Protein AF-0000000068721253 (afdb_homodimer)

Solvent-accessible surface area (backbone atoms only — not comparable to full-atom values): 23969 Å² total; per-residue (Å²): 131,58,73,29,69,30,22,37,31,38,35,24,66,46,92,47,71,69,48,34,50,51,20,48,57,31,55,70,63,40,50,70,54,88,84,48,45,80,45,79,44,79,34,66,81,51,77,15,51,21,54,40,56,45,66,53,61,80,49,77,38,38,29,40,36,37,34,41,32,49,34,35,52,29,37,42,56,48,55,51,54,52,49,50,52,43,71,75,26,79,51,45,32,34,37,22,45,32,29,13,47,34,60,39,80,77,55,51,41,95,72,31,44,65,45,35,24,37,36,31,37,30,46,93,90,34,65,36,65,47,68,44,49,66,83,79,63,84,84,46,69,52,42,74,29,47,27,31,48,57,58,36,37,36,25,61,58,82,72,86,48,59,37,89,78,33,63,40,82,50,61,51,34,45,52,44,29,44,52,41,44,73,73,69,25,39,36,31,24,51,60,64,70,53,59,45,34,37,37,56,58,68,82,86,78,62,85,60,42,65,61,41,37,53,53,44,22,64,69,71,55,42,72,74,61,73,75,108,132,57,73,30,69,31,22,36,32,38,37,24,64,46,92,46,70,68,48,34,50,49,22,49,56,32,55,70,62,41,50,70,53,89,85,47,46,82,44,79,45,79,34,66,83,50,77,14,50,22,54,40,57,45,67,53,62,77,48,76,39,39,29,38,34,37,33,40,33,50,33,36,53,29,38,42,56,48,56,52,54,52,49,49,52,44,71,76,27,78,52,46,30,34,36,20,44,32,31,12,45,35,60,38,80,78,53,50,42,97,73,31,43,65,47,33,23,37,36,32,37,31,46,93,90,33,65,37,65,46,71,43,51,72,85,80,53,82,86,42,69,50,42,74,28,48,27,30,48,56,58,38,36,33,25,62,58,82,72,87,49,59,37,90,79,33,62,41,83,49,60,51,34,45,51,44,30,45,51,40,43,72,71,69,27,41,34,28,24,51,60,64,70,54,59,45,33,36,38,55,59,68,83,86,80,62,84,60,41,66,62,42,36,51,54,44,23,64,71,72,56,42,71,74,63,72,73,107

Sequence (456 aa):
MSAADKTILFVTCINDRKLYANCVRHILQLLVPPGYIVQFMPIRNAKSMTSGYNQAISHPAKYKVYIHQDVFIINRAFLYGLLQLFEEHEHLGMIGMVGAQYVPPTGVWNEGRGIVGKVIGYMNDLFYMASLEQPYHESKTFIPVECIDGLLMATQYDVPWREDLFDGFDFYDVSQSFEFKKAGYTVGVPVQRDAWCIHYHFDVNMTNYEKYRKIFVEHYMSDINKEEMSAADKTILFVTCINDRKLYANCVRHILQLLVPPGYIVQFMPIRNAKSMTSGYNQAISHPAKYKVYIHQDVFIINRAFLYGLLQLFEEHEHLGMIGMVGAQYVPPTGVWNEGRGIVGKVIGYMNDLFYMASLEQPYHESKTFIPVECIDGLLMATQYDVPWREDLFDGFDFYDVSQSFEFKKAGYTVGVPVQRDAWCIHYHFDVNMTNYEKYRKIFVEHYMSDINKEE

pLDDT: mean 93.29, std 11.56, range [34.5, 98.94]

Foldseek 3Di:
DDLQAQEEEEFEEDDDPVLLVQQVVLVVLADRPPPHDYYYHYDYPAQAPQSRVLVCLPPSHQKYKYAYSQKHFNANDVVVLVCVVCVVDVQAFKEAAWFAQDQDLLRPTVPHHQIAGWEWEADPNDIDIDGPHDPDPVVDFKAFHQFYDRNIMMGSHHDRFPCVQGRYYPPSGNVVSNSSVVVRGTYIYGRDPDHRMYGYDDDDDCPCVSVSSVSCSVVRVDPPPVVD/DDLQAQEEEEFEEDDDPVLLVQQVVLVVLADRPPPHDYYYHYDYPAQAPQSRVLVCLPPSHQKYKYAYSQKHFNANDVNVLVCVVCVVDVQAFKEAAWFAQDQDLLRPTVPHHDIAGWEWEADPNDIDIDGPHDPPDVPDQKAFHQFYDRNIMMGSHHDRFPCVQGRHYPPSGNVVSNSSVVVRGTYIYGDDPDHRMYGYDDDDDCPCVSVSSVSCSVVRPDPPPVVD

Radius of gyration: 24.83 Å; Cα contacts (8 Å, |Δi|>4): 986; chains: 2; bounding box: 46×76×57 Å

InterPro domains:
  IPR029044 Nucleotide-diphospho-sugar transferases [G3DSA:3.90.550.10] (8-227)
  IPR059123 Streptomycin biosynthesis protein StrF domain [PF13712] (10-220)

Nearest PDB structures (foldseek):
  2z86-assembly2_D  TM=6.116E-01  e=5.493E-05  Escherichia coli
  2z86-assembly1_A  TM=5.549E-01  e=9.606E-05  Escherichia coli
  5mni-assembly1_A  TM=4.210E-01  e=1.082E-03  Escherichia coli K-12
  7d46-assembly1_F  TM=4.504E-01  e=3.987E-03  Homo sapiens
  7l70-assembly1_I  TM=4.289E-01  e=4.803E-03  Homo sapiens

Secondary structure (DSSP, 8-state):
--GGGGEEEEEEEES-HHHHHHHHHHHTTSPPPTT-EEEEEEEES-SSHHHHHHTTTTSS-SEEEEE-TTEEE--TTHHHHHHHHHHH-TTEEEEESEEEEE--TTS-GGGSEEEEEEEEEEETTEEEEEE---S--TT-SEEEESEE-TTEEEESS-----TTT--SSSSHHHHHHHHHHHTTPEEEEE--SS--EEEE------TTHHHHHHHHIIIIISTTGGG-/--TGGGEEEEEEEES-HHHHHHHHHHHTTSPPPTT-EEEEEEEES-SSHHHHHHTTTTSS-SEEEEE-TTEEE--TTHHHHHHHHHHH-TTEEEEESEEEEE--TTS-GGGSEEEEEEEEEEETTEEEEEE---TT-TT-SEEEESEE-TTEEEESS-----TTT--SSSSHHHHHHHHHHHTT-EEEEE--SS--EEEE------TTHHHHHHHHIIIIISTTGGG-

Structure (mmCIF, N/CA/C/O backbone):
data_AF-0000000068721253-model_v1
#
loop_
_entity.id
_entity.type
_entity.pdbx_description
1 polymer 'Streptomycin biosynthesis protein StrF'
#
loop_
_atom_site.group_PDB
_atom_site.id
_atom_site.type_symbol
_atom_site.label_atom_id
_atom_site.label_alt_id
_atom_site.label_comp_id
_atom_site.label_asym_id
_atom_site.label_entity_id
_atom_site.label_seq_id
_atom_site.pdbx_PDB_ins_code
_atom_site.Cartn_x
_atom_site.Cartn_y
_atom_site.Cartn_z
_atom_site.occupancy
_atom_site.B_iso_or_equiv
_atom_site.auth_seq_id
_atom_site.auth_comp_id
_atom_site.auth_asym_id
_atom_site.auth_atom_id
_atom_site.pdbx_PDB_model_num
ATOM 1 N N . MET A 1 1 ? 22.453 29.078 0.859 1 70.12 1 MET A N 1
ATOM 2 C CA . MET A 1 1 ? 21.328 28.438 1.562 1 70.12 1 MET A CA 1
ATOM 3 C C . MET A 1 1 ? 21.719 28.078 2.992 1 70.12 1 MET A C 1
ATOM 5 O O . MET A 1 1 ? 22.812 27.562 3.229 1 70.12 1 MET A O 1
ATOM 9 N N . SER A 1 2 ? 20.922 28.609 4.02 1 84.94 2 SER A N 1
ATOM 10 C CA . SER A 1 2 ? 21.219 28.344 5.426 1 84.94 2 SER A CA 1
ATOM 11 C C . SER A 1 2 ? 21 26.875 5.777 1 84.94 2 SER A C 1
ATOM 13 O O . SER A 1 2 ? 20.406 26.125 4.996 1 84.94 2 SER A O 1
ATOM 15 N N . ALA A 1 3 ? 21.609 26.438 6.809 1 91.94 3 ALA A N 1
ATOM 16 C CA . ALA A 1 3 ? 21.406 25.078 7.316 1 91.94 3 ALA A CA 1
ATOM 17 C C . ALA A 1 3 ? 19.922 24.781 7.488 1 91.94 3 ALA A C 1
ATOM 19 O O . ALA A 1 3 ? 19.469 23.672 7.223 1 91.94 3 ALA A O 1
ATOM 20 N N . ALA A 1 4 ? 19.203 25.812 7.824 1 93.62 4 ALA A N 1
ATOM 21 C CA . ALA A 1 4 ? 17.766 25.672 8.047 1 93.62 4 ALA A CA 1
ATOM 22 C C . ALA A 1 4 ? 17.031 25.359 6.738 1 93.62 4 ALA A C 1
ATOM 24 O O . ALA A 1 4 ? 16.062 24.594 6.727 1 93.62 4 ALA A O 1
ATOM 25 N N . ASP A 1 5 ? 17.562 25.891 5.629 1 96.38 5 ASP A N 1
ATOM 26 C CA . ASP A 1 5 ? 16.938 25.719 4.316 1 96.38 5 ASP A CA 1
ATOM 27 C C . ASP A 1 5 ? 17.078 24.281 3.824 1 96.38 5 ASP A C 1
ATOM 29 O O . ASP A 1 5 ? 16.359 23.859 2.924 1 96.38 5 ASP A O 1
ATOM 33 N N . LYS A 1 6 ? 17.938 23.562 4.457 1 97.94 6 LYS A N 1
ATOM 34 C CA . LYS A 1 6 ? 18.234 22.203 4.023 1 97.94 6 LYS A CA 1
ATOM 35 C C . LYS A 1 6 ? 17.875 21.188 5.105 1 97.94 6 LYS A C 1
ATOM 37 O O . LYS A 1 6 ? 18.344 20.047 5.086 1 97.94 6 LYS A O 1
ATOM 42 N N . THR A 1 7 ? 17.031 21.625 6.047 1 98.69 7 THR A N 1
ATOM 43 C CA . THR A 1 7 ? 16.625 20.766 7.145 1 98.69 7 THR A CA 1
ATOM 44 C C . THR A 1 7 ? 15.156 20.375 6.996 1 98.69 7 THR A C 1
ATOM 46 O O . THR A 1 7 ? 14.305 21.219 6.727 1 98.69 7 THR A O 1
ATOM 49 N N . ILE A 1 8 ? 14.891 19.109 7.105 1 98.88 8 ILE A N 1
ATOM 50 C CA . ILE A 1 8 ? 13.547 18.547 7.148 1 98.88 8 ILE A CA 1
ATOM 51 C C . ILE A 1 8 ? 13.266 17.984 8.539 1 98.88 8 ILE A C 1
ATOM 53 O O . ILE A 1 8 ? 13.953 17.078 9.008 1 98.88 8 ILE A O 1
ATOM 57 N N . LEU A 1 9 ? 12.305 18.578 9.227 1 98.94 9 LEU A N 1
ATOM 58 C CA . LEU A 1 9 ? 11.961 18.188 10.586 1 98.94 9 LEU A CA 1
ATOM 59 C C . LEU A 1 9 ? 10.688 17.344 10.609 1 98.94 9 LEU A C 1
ATOM 61 O O . LEU A 1 9 ? 9.641 17.781 10.117 1 98.94 9 LEU A O 1
ATOM 65 N N . PHE A 1 10 ? 10.812 16.141 11.125 1 98.94 10 PHE A N 1
ATOM 66 C CA . PHE A 1 10 ? 9.625 15.336 11.406 1 98.94 10 PHE A CA 1
ATOM 67 C C . PHE A 1 10 ? 9.109 15.602 12.812 1 98.94 10 PHE A C 1
ATOM 69 O O . PHE A 1 10 ? 9.836 15.414 13.789 1 98.94 10 PHE A O 1
ATOM 76 N N . VAL A 1 11 ? 7.859 16.047 12.898 1 98.94 11 VAL A N 1
ATOM 77 C CA . VAL A 1 11 ? 7.219 16.406 14.164 1 98.94 11 VAL A CA 1
ATOM 78 C C . VAL A 1 11 ? 6.102 15.422 14.477 1 98.94 11 VAL A C 1
ATOM 80 O O . VAL A 1 11 ? 5.191 15.227 13.672 1 98.94 11 VAL A O 1
ATOM 83 N N . THR A 1 12 ? 6.191 14.781 15.672 1 98.88 12 THR A N 1
ATOM 84 C CA . THR A 1 12 ? 5.211 13.758 16.016 1 98.88 12 THR A CA 1
ATOM 85 C C . THR A 1 12 ? 4.789 13.883 17.484 1 98.88 12 THR A C 1
ATOM 87 O O . THR A 1 12 ? 5.629 13.875 18.375 1 98.88 12 THR A O 1
ATOM 90 N N . CYS A 1 13 ? 3.473 14.039 17.703 1 98.5 13 CYS A N 1
ATOM 91 C CA . CYS A 1 13 ? 2.957 13.859 19.047 1 98.5 13 CYS A CA 1
ATOM 92 C C . CYS A 1 13 ? 2.855 12.375 19.406 1 98.5 13 CYS A C 1
ATOM 94 O O . CYS A 1 13 ? 2.221 11.609 18.672 1 98.5 13 CYS A O 1
ATOM 96 N N . ILE A 1 14 ? 3.475 12 20.516 1 97.81 14 ILE A N 1
ATOM 97 C CA . ILE A 1 14 ? 3.639 10.57 20.766 1 97.81 14 ILE A CA 1
ATOM 98 C C . ILE A 1 14 ? 3.01 10.203 22.109 1 97.81 14 ILE A C 1
ATOM 100 O O . ILE A 1 14 ? 3.084 10.969 23.062 1 97.81 14 ILE A O 1
ATOM 104 N N . ASN A 1 15 ? 2.322 9.094 22.172 1 95.75 15 ASN A N 1
ATOM 105 C CA . ASN A 1 15 ? 1.859 8.492 23.422 1 95.75 15 ASN A CA 1
ATOM 106 C C . ASN A 1 15 ? 2.07 6.98 23.422 1 95.75 15 ASN A C 1
ATOM 108 O O . ASN A 1 15 ? 1.673 6.297 24.375 1 95.75 15 ASN A O 1
ATOM 112 N N . ASP A 1 16 ? 2.68 6.414 22.391 1 96.25 16 ASP A N 1
ATOM 113 C CA . ASP A 1 16 ? 3.062 5.016 22.234 1 96.25 16 ASP A CA 1
ATOM 114 C C . ASP A 1 16 ? 4.48 4.891 21.688 1 96.25 16 ASP A C 1
ATOM 116 O O . ASP A 1 16 ? 4.684 4.973 20.469 1 96.25 16 ASP A O 1
ATOM 120 N N . ARG A 1 17 ? 5.375 4.621 22.562 1 97.12 17 ARG A N 1
ATOM 121 C CA . ARG A 1 17 ? 6.793 4.652 22.203 1 97.12 17 ARG A CA 1
ATOM 122 C C . ARG A 1 17 ? 7.113 3.607 21.141 1 97.12 17 ARG A C 1
ATOM 124 O O . ARG A 1 17 ? 7.906 3.861 20.234 1 97.12 17 ARG A O 1
ATOM 131 N N . LYS A 1 18 ? 6.531 2.457 21.25 1 97.06 18 LYS A N 1
ATOM 132 C CA . LYS A 1 18 ? 6.797 1.391 20.297 1 97.06 18 LYS A CA 1
ATOM 133 C C . LYS A 1 18 ? 6.277 1.763 18.906 1 97.06 18 LYS A C 1
ATOM 135 O O . LYS A 1 18 ? 6.965 1.549 17.906 1 97.06 18 LYS A O 1
ATOM 140 N N . LEU A 1 19 ? 5.117 2.262 18.922 1 96.62 19 LEU A N 1
ATOM 141 C CA . LEU A 1 19 ? 4.512 2.676 17.672 1 96.62 19 LEU A CA 1
ATOM 142 C C . LEU A 1 19 ? 5.324 3.793 17.016 1 96.62 19 LEU A C 1
ATOM 144 O O . LEU A 1 19 ? 5.566 3.764 15.805 1 96.62 19 LEU A O 1
ATOM 148 N N . TYR A 1 20 ? 5.715 4.75 17.812 1 98.38 20 TYR A N 1
ATOM 149 C CA . TYR A 1 20 ? 6.551 5.836 17.297 1 98.38 20 TYR A CA 1
ATOM 150 C C . TYR A 1 20 ? 7.883 5.305 16.781 1 98.38 20 TYR A C 1
ATOM 152 O O . TYR A 1 20 ? 8.375 5.754 15.75 1 98.38 20 TYR A O 1
ATOM 160 N N . ALA A 1 21 ? 8.461 4.391 17.484 1 98.56 21 ALA A N 1
ATOM 161 C CA . ALA A 1 21 ? 9.719 3.805 17.047 1 98.56 21 ALA A CA 1
ATOM 162 C C . ALA A 1 21 ? 9.57 3.168 15.664 1 98.56 21 ALA A C 1
ATOM 164 O O . ALA A 1 21 ? 10.461 3.293 14.812 1 98.56 21 ALA A O 1
ATOM 165 N N . ASN A 1 22 ? 8.5 2.494 15.453 1 98.06 22 ASN A N 1
ATOM 166 C CA . ASN A 1 22 ? 8.234 1.896 14.148 1 98.06 22 ASN A CA 1
ATOM 167 C C . ASN A 1 22 ? 8.062 2.957 13.062 1 98.06 22 ASN A C 1
ATOM 169 O O . ASN A 1 22 ? 8.523 2.777 11.938 1 98.06 22 ASN A O 1
ATOM 173 N N . CYS A 1 23 ? 7.363 4.023 13.406 1 98.62 23 CYS A N 1
ATOM 174 C CA . CYS A 1 23 ? 7.23 5.164 12.508 1 98.62 23 CYS A CA 1
ATOM 175 C C . CYS A 1 23 ? 8.594 5.703 12.102 1 98.62 23 CYS A C 1
ATOM 177 O O . CYS A 1 23 ? 8.883 5.848 10.914 1 98.62 23 CYS A O 1
ATOM 179 N N . VAL A 1 24 ? 9.469 5.895 13.055 1 98.81 24 VAL A N 1
ATOM 180 C CA . VAL A 1 24 ? 10.789 6.457 12.844 1 98.81 24 VAL A CA 1
ATOM 181 C C . VAL A 1 24 ? 11.633 5.5 12 1 98.81 24 VAL A C 1
ATOM 183 O O . VAL A 1 24 ? 12.367 5.93 11.109 1 98.81 24 VAL A O 1
ATOM 186 N N . ARG A 1 25 ? 11.508 4.219 12.273 1 98.5 25 ARG A N 1
ATOM 187 C CA . ARG A 1 25 ? 12.258 3.236 11.492 1 98.5 25 ARG A CA 1
ATOM 188 C C . ARG A 1 25 ? 11.914 3.34 10.008 1 98.5 25 ARG A C 1
ATOM 190 O O . ARG A 1 25 ? 12.797 3.207 9.156 1 98.5 25 ARG A O 1
ATOM 197 N N . HIS A 1 26 ? 10.672 3.57 9.711 1 98.75 26 HIS A N 1
ATOM 198 C CA . HIS A 1 26 ? 10.273 3.756 8.32 1 98.75 26 HIS A CA 1
ATOM 199 C C . HIS A 1 26 ? 10.859 5.035 7.742 1 98.75 26 HIS A C 1
ATOM 201 O O . HIS A 1 26 ? 11.312 5.055 6.594 1 98.75 26 HIS A O 1
ATOM 207 N N . ILE A 1 27 ? 10.891 6.125 8.508 1 98.81 27 ILE A N 1
ATOM 208 C CA . ILE A 1 27 ? 11.43 7.398 8.039 1 98.81 27 ILE A CA 1
ATOM 209 C C . ILE A 1 27 ? 12.922 7.25 7.75 1 98.81 27 ILE A C 1
ATOM 211 O O . ILE A 1 27 ? 13.422 7.805 6.77 1 98.81 27 ILE A O 1
ATOM 215 N N . LEU A 1 28 ? 13.555 6.488 8.547 1 98.5 28 LEU A N 1
ATOM 216 C CA . LEU A 1 28 ? 15 6.309 8.414 1 98.5 28 LEU A CA 1
ATOM 217 C C . LEU A 1 28 ? 15.336 5.52 7.148 1 98.5 28 LEU A C 1
ATOM 219 O O . LEU A 1 28 ? 16.5 5.469 6.734 1 98.5 28 LEU A O 1
ATOM 223 N N . GLN A 1 29 ? 14.336 4.898 6.484 1 97.75 29 GLN A N 1
ATOM 224 C CA . GLN A 1 29 ? 14.555 4.18 5.23 1 97.75 29 GLN A CA 1
ATOM 225 C C . GLN A 1 29 ? 14.469 5.121 4.035 1 97.75 29 GLN A C 1
ATOM 227 O O . GLN A 1 29 ? 14.781 4.73 2.906 1 97.75 29 GLN A O 1
ATOM 232 N N . LEU A 1 30 ? 14.031 6.371 4.227 1 98.38 30 LEU A N 1
ATOM 233 C CA . LEU A 1 30 ? 13.82 7.309 3.127 1 98.38 30 LEU A CA 1
ATOM 234 C C . LEU A 1 30 ? 15.148 7.754 2.531 1 98.38 30 LEU A C 1
ATOM 236 O O . LEU A 1 30 ? 16.141 7.898 3.252 1 98.38 30 LEU A O 1
ATOM 240 N N . LEU A 1 31 ? 15.125 7.941 1.181 1 98 31 LEU A N 1
ATOM 241 C CA . LEU A 1 31 ? 16.281 8.539 0.508 1 98 31 LEU A CA 1
ATOM 242 C C . LEU A 1 31 ? 16.359 10.039 0.792 1 98 31 LEU A C 1
ATOM 244 O O . LEU A 1 31 ? 15.453 10.789 0.417 1 98 31 LEU A O 1
ATOM 248 N N . VAL A 1 32 ? 17.406 10.367 1.434 1 98.5 32 VAL A N 1
ATOM 249 C CA . VAL A 1 32 ? 17.594 11.781 1.767 1 98.5 32 VAL A CA 1
ATOM 250 C C . VAL A 1 32 ? 18.359 12.477 0.645 1 98.5 32 VAL A C 1
ATOM 252 O O . VAL A 1 32 ? 19.484 12.086 0.309 1 98.5 32 VAL A O 1
ATOM 255 N N . PRO A 1 33 ? 17.766 13.469 0.077 1 98.06 33 PRO A N 1
ATOM 256 C CA . PRO A 1 33 ? 18.484 14.188 -0.981 1 98.06 33 PRO A CA 1
ATOM 257 C C . PRO A 1 33 ? 19.812 14.766 -0.502 1 98.06 33 PRO A C 1
ATOM 259 O O . PRO A 1 33 ? 19.906 15.227 0.638 1 98.06 33 PRO A O 1
ATOM 262 N N . PRO A 1 34 ? 20.781 14.789 -1.408 1 97.5 34 PRO A N 1
ATOM 263 C CA . PRO A 1 34 ? 22.094 15.32 -1.014 1 97.5 34 PRO A CA 1
ATOM 264 C C . PRO A 1 34 ? 22.016 16.75 -0.464 1 97.5 34 PRO A C 1
ATOM 266 O O . PRO A 1 34 ? 21.312 17.594 -1.03 1 97.5 34 PRO A O 1
ATOM 269 N N . GLY A 1 35 ? 22.688 16.938 0.642 1 97.25 35 GLY A N 1
ATOM 270 C CA . GLY A 1 35 ? 22.75 18.25 1.248 1 97.25 35 GLY A CA 1
ATOM 271 C C . GLY A 1 35 ? 21.656 18.5 2.277 1 97.25 35 GLY A C 1
ATOM 272 O O . GLY A 1 35 ? 21.734 19.453 3.051 1 97.25 35 GLY A O 1
ATOM 273 N N . TYR A 1 36 ? 20.719 17.625 2.283 1 98.44 36 TYR A N 1
ATOM 274 C CA . TYR A 1 36 ? 19.625 17.781 3.25 1 98.44 36 TYR A CA 1
ATOM 275 C C . TYR A 1 36 ? 19.875 16.906 4.48 1 98.44 36 TYR A C 1
ATOM 277 O O . TYR A 1 36 ? 20.562 15.898 4.406 1 98.44 36 TYR A O 1
ATOM 285 N N . ILE A 1 37 ? 19.297 17.406 5.594 1 98.19 37 ILE A N 1
ATOM 286 C CA . ILE A 1 37 ? 19.359 16.594 6.812 1 98.19 37 ILE A CA 1
ATOM 287 C C . ILE A 1 37 ? 17.938 16.391 7.359 1 98.19 37 ILE A C 1
ATOM 289 O O . ILE A 1 37 ? 17.078 17.25 7.188 1 98.19 37 ILE A O 1
ATOM 293 N N . VAL A 1 38 ? 17.75 15.266 8.016 1 98.69 38 VAL A N 1
ATOM 294 C CA . VAL A 1 38 ? 16.484 14.914 8.641 1 98.69 38 VAL A CA 1
ATOM 295 C C . VAL A 1 38 ? 16.625 14.977 10.156 1 98.69 38 VAL A C 1
ATOM 297 O O . VAL A 1 38 ? 17.594 14.469 10.719 1 98.69 38 VAL A O 1
ATOM 300 N N . GLN A 1 39 ? 15.711 15.672 10.75 1 98.81 39 GLN A N 1
ATOM 301 C CA . GLN A 1 39 ? 15.641 15.734 12.211 1 98.81 39 GLN A CA 1
ATOM 302 C C . GLN A 1 39 ? 14.281 15.289 12.719 1 98.81 39 GLN A C 1
ATOM 304 O O . GLN A 1 39 ? 13.305 15.266 11.961 1 98.81 39 GLN A O 1
ATOM 309 N N . PHE A 1 40 ? 14.312 14.883 14 1 98.88 40 PHE A N 1
ATOM 310 C CA . PHE A 1 40 ? 13.094 14.383 14.625 1 98.88 40 PHE A CA 1
ATOM 311 C C . PHE A 1 40 ? 12.734 15.195 15.859 1 98.88 40 PHE A C 1
ATOM 313 O O . PHE A 1 40 ? 13.609 15.594 16.625 1 98.88 40 PHE A O 1
ATOM 320 N N . MET A 1 41 ? 11.484 15.484 16.016 1 98.81 41 MET A N 1
ATOM 321 C CA . MET A 1 41 ? 10.961 16.172 17.188 1 98.81 41 MET A CA 1
ATOM 322 C C . MET A 1 41 ? 9.742 15.43 17.75 1 98.81 41 MET A C 1
ATOM 324 O O . MET A 1 41 ? 8.602 15.805 17.469 1 98.81 41 MET A O 1
ATOM 328 N N . PRO A 1 42 ? 10.016 14.383 18.516 1 98.69 42 PRO A N 1
ATOM 329 C CA . PRO A 1 42 ? 8.906 13.773 19.266 1 98.69 42 PRO A CA 1
ATOM 330 C C . PRO A 1 42 ? 8.383 14.672 20.391 1 98.69 42 PRO A C 1
ATOM 332 O O . PRO A 1 42 ? 9.18 15.258 21.125 1 98.69 42 PRO A O 1
ATOM 335 N N . ILE A 1 43 ? 7.121 14.875 20.438 1 98.56 43 ILE A N 1
ATOM 336 C CA . ILE A 1 43 ? 6.473 15.68 21.469 1 98.56 43 ILE A CA 1
ATOM 337 C C . ILE A 1 43 ? 5.648 14.781 22.391 1 98.56 43 ILE A C 1
ATOM 339 O O . ILE A 1 43 ? 4.695 14.133 21.938 1 98.56 43 ILE A O 1
ATOM 343 N N . ARG A 1 44 ? 5.949 14.766 23.625 1 97.25 44 ARG A N 1
ATOM 344 C CA . ARG A 1 44 ? 5.23 13.961 24.609 1 97.25 44 ARG A CA 1
ATOM 345 C C . ARG A 1 44 ? 4.277 14.82 25.438 1 97.25 44 ARG A C 1
ATOM 347 O O . ARG A 1 44 ? 4.531 16.016 25.641 1 97.25 44 ARG A O 1
ATOM 354 N N . ASN A 1 45 ? 3.227 14.266 25.828 1 95.81 45 ASN A N 1
ATOM 355 C CA . ASN A 1 45 ? 2.254 14.883 26.734 1 95.81 45 ASN A CA 1
ATOM 356 C C . ASN A 1 45 ? 1.734 16.203 26.172 1 95.81 45 ASN A C 1
ATOM 358 O O . ASN A 1 45 ? 1.64 17.203 26.891 1 95.81 45 ASN A O 1
ATOM 362 N N . ALA A 1 46 ? 1.558 16.219 24.906 1 96.31 46 ALA A N 1
ATOM 363 C CA . ALA A 1 46 ? 0.943 17.406 24.312 1 9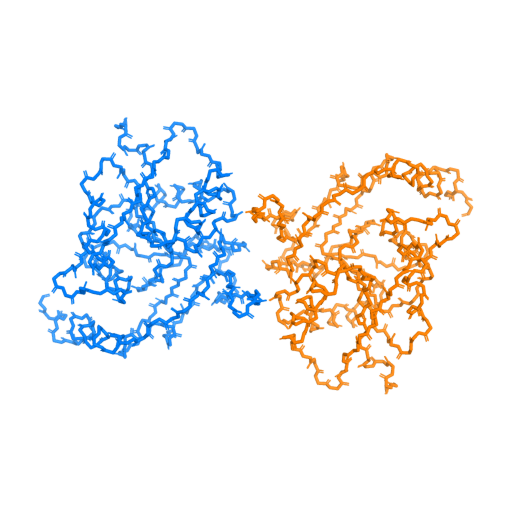6.31 46 ALA A CA 1
ATOM 364 C C . ALA A 1 46 ? -0.478 17.594 24.844 1 96.31 46 ALA A C 1
ATOM 366 O O . ALA A 1 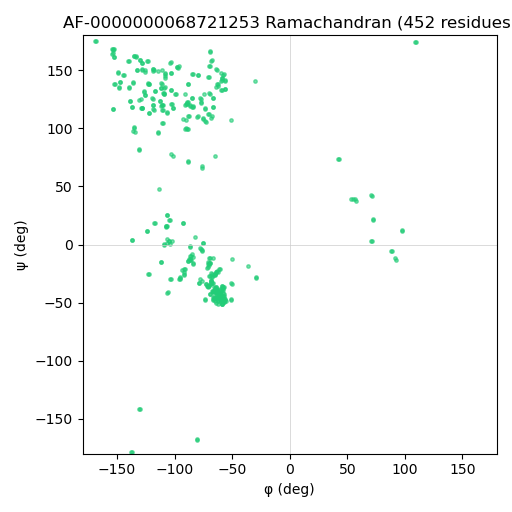46 ? -1.253 16.641 24.922 1 96.31 46 ALA A O 1
ATOM 367 N N . LYS A 1 47 ? -0.827 18.828 25.172 1 96.56 47 LYS A N 1
ATOM 368 C CA . LYS A 1 47 ? -2.172 19.141 25.656 1 96.56 47 LYS A CA 1
ATOM 369 C C . LYS A 1 47 ? -3.195 19 24.531 1 96.56 47 LYS A C 1
ATOM 371 O O . LYS A 1 47 ? -4.363 18.688 24.781 1 96.56 47 LYS A O 1
ATOM 376 N N . SER A 1 48 ? -2.812 19.297 23.422 1 97.38 48 SER A N 1
ATOM 377 C CA . SER A 1 48 ? -3.572 19.188 22.172 1 97.38 48 SER A CA 1
ATOM 378 C C . SER A 1 48 ? -2.65 19.016 20.969 1 97.38 48 SER A C 1
ATOM 380 O O . SER A 1 48 ? -1.431 19.156 21.094 1 97.38 48 SER A O 1
ATOM 382 N N . MET A 1 49 ? -3.254 18.656 19.844 1 98.19 49 MET A N 1
ATOM 383 C CA . MET A 1 49 ? -2.428 18.531 18.656 1 98.19 49 MET A CA 1
ATOM 384 C C . MET A 1 49 ? -1.816 19.859 18.266 1 98.19 49 MET A C 1
ATOM 386 O O . MET A 1 49 ? -0.628 19.938 17.938 1 98.19 49 MET A O 1
ATOM 390 N N . THR A 1 50 ? -2.637 20.906 18.328 1 98.69 50 THR A N 1
ATOM 391 C CA . THR A 1 50 ? -2.186 22.234 17.938 1 98.69 50 THR A CA 1
ATOM 392 C C . THR A 1 50 ? -1.084 22.719 18.875 1 98.69 50 THR A C 1
ATOM 394 O O . THR A 1 50 ? -0.072 23.266 18.406 1 98.69 50 THR A O 1
ATOM 397 N N . SER A 1 51 ? -1.281 22.562 20.188 1 98.5 51 SER A N 1
ATOM 398 C CA . SER A 1 51 ? -0.254 22.984 21.125 1 98.5 51 SER A CA 1
ATOM 399 C C . SER A 1 51 ? 1.046 22.219 20.922 1 98.5 51 SER A C 1
ATOM 401 O O . SER A 1 51 ? 2.135 22.797 21.016 1 98.5 51 SER A O 1
ATOM 403 N N . GLY A 1 52 ? 0.967 20.906 20.688 1 98.69 52 GLY A N 1
ATOM 404 C CA . GLY A 1 52 ? 2.143 20.109 20.375 1 98.69 52 GLY A CA 1
ATOM 405 C C . GLY A 1 52 ? 2.861 20.578 19.125 1 98.69 52 GLY A C 1
ATOM 406 O O . GLY A 1 52 ? 4.066 20.844 19.156 1 98.69 52 GLY A O 1
ATOM 407 N N . TYR A 1 53 ? 2.113 20.766 18.031 1 98.88 53 TYR A N 1
ATOM 408 C CA . TYR A 1 53 ? 2.705 21.109 16.734 1 98.88 53 TYR A CA 1
ATOM 409 C C . TYR A 1 53 ? 3.268 22.531 16.75 1 98.88 53 TYR A C 1
ATOM 411 O O . TYR A 1 53 ? 4.254 22.812 16.078 1 98.88 53 TYR A O 1
ATOM 419 N N . ASN A 1 54 ? 2.73 23.422 17.578 1 98.75 54 ASN A N 1
ATOM 420 C CA . ASN A 1 54 ? 3.24 24.797 17.703 1 98.75 54 ASN A CA 1
ATOM 421 C C . ASN A 1 54 ? 4.664 24.812 18.25 1 98.75 54 ASN A C 1
ATOM 423 O O . ASN A 1 54 ? 5.395 25.781 18.062 1 98.75 54 ASN A O 1
ATOM 427 N N . GLN A 1 55 ? 5.023 23.766 18.953 1 98.25 55 GLN A N 1
ATOM 428 C CA . GLN A 1 55 ? 6.379 23.703 19.5 1 98.25 55 GLN A CA 1
ATOM 429 C C . GLN A 1 55 ? 7.414 23.672 18.375 1 98.25 55 GLN A C 1
ATOM 431 O O . GLN A 1 55 ? 8.578 24.016 18.578 1 98.25 55 GLN A O 1
ATOM 436 N N . ALA A 1 56 ? 7.02 23.25 17.219 1 98.44 56 ALA A N 1
ATOM 437 C CA . ALA A 1 56 ? 7.957 23.062 16.109 1 98.44 56 ALA A CA 1
ATOM 438 C C . ALA A 1 56 ? 8.125 24.344 15.305 1 98.44 56 ALA A C 1
ATOM 440 O O . ALA A 1 56 ? 9.055 24.469 14.508 1 98.44 56 ALA A O 1
ATOM 441 N N . ILE A 1 57 ? 7.262 25.297 15.492 1 97.75 57 ILE A N 1
ATOM 442 C CA . ILE A 1 57 ? 7.199 26.484 14.633 1 97.75 57 ILE A CA 1
ATOM 443 C C . ILE A 1 57 ? 8.531 27.219 14.68 1 97.75 57 ILE A C 1
ATOM 445 O O . ILE A 1 57 ? 9.023 27.703 13.656 1 97.75 57 ILE A O 1
ATOM 449 N N . SER A 1 58 ? 9.18 27.312 15.844 1 96.25 58 SER A N 1
ATOM 450 C CA . SER A 1 58 ? 10.391 28.109 16.016 1 96.25 58 SER A CA 1
ATOM 451 C C . SER A 1 58 ? 11.633 27.312 15.648 1 96.25 58 SER A C 1
ATOM 453 O O . SER A 1 58 ? 12.742 27.844 15.633 1 96.25 58 SER A O 1
ATOM 455 N N . HIS A 1 59 ? 11.477 25.969 15.477 1 97.69 59 HIS A N 1
ATOM 456 C CA . HIS A 1 59 ? 12.617 25.156 15.109 1 97.69 59 HIS A CA 1
ATOM 457 C C . HIS A 1 59 ? 13.219 25.609 13.781 1 97.69 59 HIS A C 1
ATOM 459 O O . HIS A 1 59 ? 12.484 25.875 12.828 1 97.69 59 HIS A O 1
ATOM 465 N N . PRO A 1 60 ? 14.508 25.766 13.68 1 97.75 60 PRO A N 1
ATOM 466 C CA . PRO A 1 60 ? 15.133 26.266 12.445 1 97.75 60 PRO A CA 1
ATOM 467 C C . PRO A 1 60 ? 15.203 25.188 11.359 1 97.75 60 PRO A C 1
ATOM 469 O O . PRO A 1 60 ? 16.297 24.75 10.984 1 97.75 60 PRO A O 1
ATOM 472 N N . ALA A 1 61 ? 14.109 24.766 10.828 1 98.62 61 ALA A N 1
ATOM 473 C CA . ALA A 1 61 ? 13.922 23.875 9.688 1 98.62 61 ALA A CA 1
ATOM 474 C C . ALA A 1 61 ? 12.914 24.453 8.695 1 98.62 61 ALA A C 1
ATOM 476 O O . ALA A 1 61 ? 11.805 24.844 9.078 1 98.62 61 ALA A O 1
ATOM 477 N N . LYS A 1 62 ? 13.344 24.562 7.523 1 98.25 62 LYS A N 1
ATOM 478 C CA . LYS A 1 62 ? 12.438 25.109 6.516 1 98.25 62 LYS A CA 1
ATOM 479 C C . LYS A 1 62 ? 11.258 24.172 6.266 1 98.25 62 LYS A C 1
ATOM 481 O O . LYS A 1 62 ? 10.117 24.625 6.156 1 98.25 62 LYS A O 1
ATOM 486 N N . TYR A 1 63 ? 11.57 22.906 6.102 1 98.81 63 TYR A N 1
ATOM 487 C CA . TYR A 1 63 ? 10.523 21.922 5.828 1 98.81 63 TYR A CA 1
ATOM 488 C C . TYR A 1 63 ? 10.141 21.172 7.098 1 98.81 63 TYR A C 1
ATOM 490 O O . TYR A 1 63 ? 11.008 20.719 7.844 1 98.81 63 TYR A O 1
ATOM 498 N N . LYS A 1 64 ? 8.852 21.109 7.391 1 98.94 64 LYS A N 1
ATOM 499 C CA . LYS A 1 64 ? 8.344 20.375 8.547 1 98.94 64 LYS A CA 1
ATOM 500 C C . LYS A 1 64 ? 7.277 19.375 8.125 1 98.94 64 LYS A C 1
ATOM 502 O O . LYS A 1 64 ? 6.371 19.703 7.359 1 98.94 64 LYS A O 1
ATOM 507 N N . VAL A 1 65 ? 7.469 18.172 8.547 1 98.94 65 VAL A N 1
ATOM 508 C CA . VAL A 1 65 ? 6.512 17.094 8.312 1 98.94 65 VAL A CA 1
ATOM 509 C C . VAL A 1 65 ? 5.844 16.703 9.625 1 98.94 65 VAL A C 1
ATOM 511 O O . VAL A 1 65 ? 6.457 16.047 10.469 1 98.94 65 VAL A O 1
ATOM 514 N N . TYR A 1 66 ? 4.621 17.125 9.773 1 98.94 66 TYR A N 1
ATOM 515 C CA . TYR A 1 66 ? 3.797 16.719 10.906 1 98.94 66 TYR A CA 1
ATOM 516 C C . TYR A 1 66 ? 3.133 15.367 10.625 1 98.94 66 TYR A C 1
ATOM 518 O O . TYR A 1 66 ? 2.346 15.242 9.68 1 98.94 66 TYR A O 1
ATOM 526 N N . ILE A 1 67 ? 3.455 14.398 11.438 1 98.88 67 ILE A N 1
ATOM 527 C CA . ILE A 1 67 ? 3.062 13.039 11.102 1 98.88 67 ILE A CA 1
ATOM 528 C C . ILE A 1 67 ? 2.588 12.305 12.352 1 98.88 67 ILE A C 1
ATOM 530 O O . ILE A 1 67 ? 3.188 12.445 13.422 1 98.88 67 ILE A O 1
ATOM 534 N N . HIS A 1 68 ? 1.46 11.57 12.25 1 98.19 68 HIS A N 1
ATOM 535 C CA . HIS A 1 68 ? 0.989 10.727 13.344 1 98.19 68 HIS A CA 1
ATOM 536 C C . HIS A 1 68 ? 1.977 9.609 13.641 1 98.19 68 HIS A C 1
ATOM 538 O O . HIS A 1 68 ? 2.645 9.109 12.727 1 98.19 68 HIS A O 1
ATOM 544 N N . GLN A 1 69 ? 2.004 9.172 14.875 1 98 69 GLN A N 1
ATOM 545 C CA . GLN A 1 69 ? 2.939 8.133 15.305 1 98 69 GLN A CA 1
ATOM 546 C C . GLN A 1 69 ? 2.576 6.781 14.695 1 98 69 GLN A C 1
ATOM 548 O O . GLN A 1 69 ? 3.375 5.844 14.727 1 98 69 GLN A O 1
ATOM 553 N N . ASP A 1 70 ? 1.33 6.672 14.172 1 97.62 70 ASP A N 1
ATOM 554 C CA . ASP A 1 70 ? 0.841 5.418 13.602 1 97.62 70 ASP A CA 1
ATOM 555 C C . ASP A 1 70 ? 0.78 5.496 12.078 1 97.62 70 ASP A C 1
ATOM 557 O O . ASP A 1 70 ? -0.069 4.855 11.453 1 97.62 70 ASP A O 1
ATOM 561 N N . VAL A 1 71 ? 1.595 6.355 11.469 1 98.38 71 VAL A N 1
ATOM 562 C CA . VAL A 1 71 ? 1.736 6.461 10.023 1 98.38 71 VAL A CA 1
ATOM 563 C C . VAL A 1 71 ? 3.125 5.988 9.602 1 98.38 71 VAL A C 1
ATOM 565 O O . VAL A 1 71 ? 4.129 6.379 10.203 1 98.38 71 VAL A O 1
ATOM 568 N N . PHE A 1 72 ? 3.201 5.16 8.531 1 98.69 72 PHE A N 1
ATOM 569 C CA . PHE A 1 72 ? 4.441 4.59 8.023 1 98.69 72 PHE A CA 1
ATOM 570 C C . PHE A 1 72 ? 4.648 4.965 6.559 1 98.69 72 PHE A C 1
ATOM 572 O O . PHE A 1 72 ? 3.887 4.535 5.691 1 98.69 72 PHE A O 1
ATOM 579 N N . ILE A 1 73 ? 5.668 5.77 6.297 1 98.5 73 ILE A N 1
ATOM 580 C CA . ILE A 1 73 ? 5.965 6.176 4.926 1 98.5 73 ILE A CA 1
ATOM 581 C C . ILE A 1 73 ? 6.66 5.035 4.191 1 98.5 73 ILE A C 1
ATOM 583 O O . ILE A 1 73 ? 7.738 4.594 4.598 1 98.5 73 ILE A O 1
ATOM 587 N N . ILE A 1 74 ? 6.039 4.629 3.088 1 97.06 74 ILE A N 1
ATOM 588 C CA . ILE A 1 74 ? 6.57 3.441 2.426 1 97.06 74 ILE A CA 1
ATOM 589 C C . ILE A 1 74 ? 7.176 3.832 1.079 1 97.06 74 ILE A C 1
ATOM 591 O O . ILE A 1 74 ? 7.883 3.033 0.454 1 97.06 74 ILE A O 1
ATOM 595 N N . ASN A 1 75 ? 6.887 5.004 0.587 1 95.12 75 ASN A N 1
ATOM 596 C CA . ASN A 1 75 ? 7.562 5.547 -0.587 1 95.12 75 ASN A CA 1
ATOM 597 C C . ASN A 1 75 ? 8.969 6.035 -0.249 1 95.12 75 ASN A C 1
ATOM 599 O O . ASN A 1 75 ? 9.133 7.125 0.307 1 95.12 75 ASN A O 1
ATOM 603 N N . ARG A 1 76 ? 9.953 5.355 -0.67 1 95.06 76 ARG A N 1
ATOM 604 C CA . ARG A 1 76 ? 11.328 5.672 -0.297 1 95.06 76 ARG A CA 1
ATOM 605 C C . ARG A 1 76 ? 11.75 7.031 -0.847 1 95.06 76 ARG A C 1
ATOM 607 O O . ARG A 1 76 ? 12.641 7.68 -0.297 1 95.06 76 ARG A O 1
ATOM 614 N N . ALA A 1 77 ? 11.125 7.438 -1.932 1 95.81 77 ALA A N 1
ATOM 615 C CA . ALA A 1 77 ? 11.477 8.703 -2.566 1 95.81 77 ALA A CA 1
ATOM 616 C C . ALA A 1 77 ? 10.594 9.836 -2.041 1 95.81 77 ALA A C 1
ATOM 618 O O . ALA A 1 77 ? 10.484 10.891 -2.674 1 95.81 77 ALA A O 1
ATOM 619 N N . PHE A 1 78 ? 9.984 9.648 -0.937 1 97.81 78 PHE A N 1
ATOM 620 C CA . PHE A 1 78 ? 9.055 10.609 -0.339 1 97.81 78 PHE A CA 1
ATOM 621 C C . PHE A 1 78 ? 9.688 11.992 -0.256 1 97.81 78 PHE A C 1
ATOM 623 O O . PHE A 1 78 ? 9.086 12.984 -0.674 1 97.81 78 PHE A O 1
ATOM 630 N N . LEU A 1 79 ? 10.922 12.102 0.219 1 98.75 79 LEU A N 1
ATOM 631 C CA . LEU A 1 79 ? 11.547 13.398 0.443 1 98.75 79 LEU A CA 1
ATOM 632 C C . LEU A 1 79 ? 11.891 14.07 -0.881 1 98.75 79 LEU A C 1
ATOM 634 O O . LEU A 1 79 ? 11.797 15.297 -1 1 98.75 79 LEU A O 1
ATOM 638 N N . TYR A 1 80 ? 12.281 13.336 -1.866 1 98 80 TYR A N 1
ATOM 639 C CA . TYR A 1 80 ? 12.492 13.891 -3.197 1 98 80 TYR A CA 1
ATOM 640 C C . TYR A 1 80 ? 11.211 14.492 -3.75 1 98 80 TYR A C 1
ATOM 642 O O . TYR A 1 80 ? 11.211 15.609 -4.273 1 98 80 TYR A O 1
ATOM 650 N N . GLY A 1 81 ? 10.109 13.719 -3.604 1 96.75 81 GLY A N 1
ATOM 651 C CA . GLY A 1 81 ? 8.82 14.211 -4.062 1 96.75 81 GLY A CA 1
ATOM 652 C C . GLY A 1 81 ? 8.375 15.477 -3.35 1 96.75 81 GLY A C 1
ATOM 653 O O . GLY A 1 81 ? 7.91 16.422 -3.986 1 96.75 81 GLY A O 1
ATOM 654 N N . LEU A 1 82 ? 8.547 15.438 -2.09 1 97.56 82 LEU A N 1
ATOM 655 C CA . LEU A 1 82 ? 8.188 16.578 -1.252 1 97.56 82 LEU A CA 1
ATOM 656 C C . LEU A 1 82 ? 8.945 17.828 -1.672 1 97.56 82 LEU A C 1
ATOM 658 O O . LEU A 1 82 ? 8.344 18.875 -1.93 1 97.56 82 LEU A O 1
ATOM 662 N N . LEU A 1 83 ? 10.242 17.734 -1.782 1 98.12 83 LEU A N 1
ATOM 663 C CA . LEU A 1 83 ? 11.094 18.875 -2.092 1 98.12 83 LEU A CA 1
ATOM 664 C C . LEU A 1 83 ? 10.836 19.375 -3.51 1 98.12 83 LEU A C 1
ATOM 666 O O . LEU A 1 83 ? 10.812 20.578 -3.75 1 98.12 83 LEU A O 1
ATOM 670 N N . GLN A 1 84 ? 10.656 18.453 -4.398 1 97.69 84 GLN A N 1
ATOM 671 C CA . GLN A 1 84 ? 10.352 18.844 -5.77 1 97.69 84 GLN A CA 1
ATOM 672 C C . GLN A 1 84 ? 9.078 19.688 -5.828 1 97.69 84 GLN A C 1
ATOM 674 O O . GLN A 1 84 ? 9.039 20.719 -6.488 1 97.69 84 GLN A O 1
ATOM 679 N N . LEU A 1 85 ? 8.055 19.266 -5.18 1 97.94 85 LEU A N 1
ATOM 680 C CA . LEU A 1 85 ? 6.785 19.984 -5.172 1 97.94 85 LEU A CA 1
ATOM 681 C C . LEU A 1 85 ? 6.957 21.375 -4.602 1 97.94 85 LEU A C 1
ATOM 683 O O . LEU A 1 85 ? 6.531 22.359 -5.211 1 97.94 85 LEU A O 1
ATOM 687 N N . PHE A 1 86 ? 7.625 21.453 -3.479 1 98.31 86 PHE A N 1
ATOM 688 C CA . PHE A 1 86 ? 7.766 22.75 -2.809 1 98.31 86 PHE A CA 1
ATOM 689 C C . PHE A 1 86 ? 8.695 23.672 -3.59 1 98.31 86 PHE A C 1
ATOM 691 O O . PHE A 1 86 ? 8.477 24.875 -3.66 1 98.31 86 PHE A O 1
ATOM 698 N N . GLU A 1 87 ? 9.695 23.125 -4.188 1 97.19 87 GLU A N 1
ATOM 699 C CA . GLU A 1 87 ? 10.641 23.938 -4.938 1 97.19 87 GLU A CA 1
ATOM 700 C C . GLU A 1 87 ? 10.031 24.438 -6.25 1 97.19 87 GLU A C 1
ATOM 702 O O . GLU A 1 87 ? 10.312 25.547 -6.688 1 97.19 87 GLU A O 1
ATOM 707 N N . GLU A 1 88 ? 9.211 23.625 -6.797 1 97.31 88 GLU A N 1
ATOM 708 C CA . GLU A 1 88 ? 8.617 23.969 -8.086 1 97.31 88 GLU A CA 1
ATOM 709 C C . GLU A 1 88 ? 7.387 24.859 -7.902 1 97.31 88 GLU A C 1
ATOM 711 O O . GLU A 1 88 ? 6.926 25.5 -8.852 1 97.31 88 GLU A O 1
ATOM 716 N N . HIS A 1 89 ? 6.891 24.891 -6.715 1 97.69 89 HIS A N 1
ATOM 717 C CA . HIS A 1 89 ? 5.684 25.672 -6.453 1 97.69 89 HIS A CA 1
ATOM 718 C C . HIS A 1 89 ? 5.812 26.469 -5.164 1 97.69 89 HIS A C 1
ATOM 720 O O . HIS A 1 89 ? 5.422 26 -4.09 1 97.69 89 HIS A O 1
ATOM 726 N N . GLU A 1 90 ? 6.16 27.688 -5.348 1 97.38 90 GLU A N 1
ATOM 727 C CA . GLU A 1 90 ? 6.434 28.531 -4.191 1 97.38 90 GLU A CA 1
ATOM 728 C C . GLU A 1 90 ? 5.16 28.797 -3.391 1 97.38 90 GLU A C 1
ATOM 730 O O . GLU A 1 90 ? 5.211 28.953 -2.17 1 97.38 90 GLU A O 1
ATOM 735 N N . HIS A 1 91 ? 4.051 28.781 -4.02 1 98.06 91 HIS A N 1
ATOM 736 C CA . HIS A 1 91 ? 2.799 29.109 -3.352 1 98.06 91 HIS A CA 1
ATOM 737 C C . HIS A 1 91 ? 2.191 27.891 -2.668 1 98.06 91 HIS A C 1
ATOM 739 O O . HIS A 1 91 ? 1.263 28.016 -1.868 1 98.06 91 HIS A O 1
ATOM 745 N N . LEU A 1 92 ? 2.691 26.75 -2.982 1 98.62 92 LEU A N 1
ATOM 746 C CA . LEU A 1 92 ? 2.27 25.531 -2.297 1 98.62 92 LEU A CA 1
ATOM 747 C C . LEU A 1 92 ? 2.842 25.469 -0.885 1 98.62 92 LEU A C 1
ATOM 749 O O . LEU A 1 92 ? 4.027 25.203 -0.702 1 98.62 92 LEU A O 1
ATOM 753 N N . GLY A 1 93 ? 1.992 25.688 0.061 1 98.88 93 GLY A N 1
ATOM 754 C CA . GLY A 1 93 ? 2.488 25.875 1.417 1 98.88 93 GLY A CA 1
ATOM 755 C C . GLY A 1 93 ? 2.441 24.594 2.236 1 98.88 93 GLY A C 1
ATOM 756 O O . GLY A 1 93 ? 3.23 24.422 3.166 1 98.88 93 GLY A O 1
ATOM 757 N N . MET A 1 94 ? 1.442 23.75 1.872 1 98.88 94 MET A N 1
ATOM 758 C CA . MET A 1 94 ? 1.233 22.531 2.641 1 98.88 94 MET A CA 1
ATOM 759 C C . MET A 1 94 ? 0.719 21.406 1.748 1 98.88 94 MET A C 1
ATOM 761 O O . MET A 1 94 ? -0.09 21.641 0.849 1 98.88 94 MET A O 1
ATOM 765 N N . ILE A 1 95 ? 1.23 20.266 2.004 1 98.62 95 ILE A N 1
ATOM 766 C CA . ILE A 1 95 ? 0.735 19.109 1.261 1 98.62 95 ILE A CA 1
ATOM 767 C C . ILE A 1 95 ? 0.337 18 2.232 1 98.62 95 ILE A C 1
ATOM 769 O O . ILE A 1 95 ? 0.881 17.906 3.336 1 98.62 95 ILE A O 1
ATOM 773 N N . GLY A 1 96 ? -0.586 17.219 1.884 1 98.56 96 GLY A N 1
ATOM 774 C CA . GLY A 1 96 ? -1.037 16.047 2.611 1 98.56 96 GLY A CA 1
ATOM 775 C C . GLY A 1 96 ? -1.298 14.852 1.715 1 98.56 96 GLY A C 1
ATOM 776 O O . GLY A 1 96 ? -1.117 14.93 0.498 1 98.56 96 GLY A O 1
ATOM 777 N N . MET A 1 97 ? -1.713 13.812 2.279 1 97.44 97 MET A N 1
ATOM 778 C CA . MET A 1 97 ? -1.823 12.562 1.533 1 97.44 97 MET A CA 1
ATOM 779 C C . MET A 1 97 ? -3.24 12.367 1.003 1 97.44 97 MET A C 1
ATOM 781 O O . MET A 1 97 ? -3.445 11.664 0.011 1 97.44 97 MET A O 1
ATOM 785 N N . VAL A 1 98 ? -4.184 12.938 1.717 1 96.75 98 VAL A N 1
ATOM 786 C CA . VAL A 1 98 ? -5.594 12.891 1.341 1 96.75 98 VAL A CA 1
ATOM 787 C C . VAL A 1 98 ? -6.277 14.203 1.72 1 96.75 98 VAL A C 1
ATOM 789 O O . VAL A 1 98 ? -5.91 14.836 2.713 1 96.75 98 VAL A O 1
ATOM 792 N N . GLY A 1 99 ? -7.227 14.586 0.909 1 96.44 99 GLY A N 1
ATOM 793 C CA . GLY A 1 99 ? -7.922 15.828 1.186 1 96.44 99 GLY A CA 1
ATOM 794 C C . GLY A 1 99 ? -9.172 16.016 0.341 1 96.44 99 GLY A C 1
ATOM 795 O O . GLY A 1 99 ? -9.516 15.156 -0.469 1 96.44 99 GLY A O 1
ATOM 796 N N . ALA A 1 100 ? -9.852 17.078 0.648 1 96 100 ALA A N 1
ATOM 797 C CA . ALA A 1 100 ? -11.078 17.422 -0.067 1 96 100 ALA A CA 1
ATOM 798 C C . ALA A 1 100 ? -10.93 18.75 -0.809 1 96 100 ALA A C 1
ATOM 800 O O . ALA A 1 100 ? -10.469 19.75 -0.237 1 96 100 ALA A O 1
ATOM 801 N N . GLN A 1 101 ? -11.32 18.734 -2.043 1 95.56 101 GLN A N 1
ATOM 802 C CA . GLN A 1 101 ? -11.305 19.969 -2.816 1 95.56 101 GLN A CA 1
ATOM 803 C C . GLN A 1 101 ? -12.344 20.953 -2.299 1 95.56 101 GLN A C 1
ATOM 805 O O . GLN A 1 101 ? -12.148 22.172 -2.375 1 95.56 101 GLN A O 1
ATOM 810 N N . TYR A 1 102 ? -13.414 20.344 -1.779 1 96.12 102 TYR A N 1
ATOM 811 C CA . TYR A 1 102 ? -14.477 21.172 -1.226 1 96.12 102 TYR A CA 1
ATOM 812 C C . TYR A 1 102 ? -14.984 20.609 0.095 1 96.12 102 TYR A C 1
ATOM 814 O O . TYR A 1 102 ? -15.547 19.5 0.131 1 96.12 102 TYR A O 1
ATOM 822 N N . VAL A 1 103 ? -14.82 21.406 1.153 1 97.25 103 VAL A N 1
ATOM 823 C CA . VAL A 1 103 ? -15.344 21.031 2.463 1 97.25 103 VAL A CA 1
ATOM 824 C C . VAL A 1 103 ? -16.812 21.453 2.574 1 97.25 103 VAL A C 1
ATOM 826 O O . VAL A 1 103 ? -17.141 22.609 2.311 1 97.25 103 VAL A O 1
ATOM 829 N N . PRO A 1 104 ? -17.672 20.547 2.898 1 96.44 104 PRO A N 1
ATOM 830 C CA . PRO A 1 104 ? -19.078 20.922 3 1 96.44 104 PRO A CA 1
ATOM 831 C C . PRO A 1 104 ? -19.359 21.828 4.195 1 96.44 104 PRO A C 1
ATOM 833 O O . PRO A 1 104 ? -18.547 21.906 5.125 1 96.44 104 PRO A O 1
ATOM 836 N N . PRO A 1 105 ? -20.5 22.422 4.211 1 95.44 105 PRO A N 1
ATOM 837 C CA . PRO A 1 105 ? -20.859 23.344 5.297 1 95.44 105 PRO A CA 1
ATOM 838 C C . PRO A 1 105 ? -20.875 22.656 6.66 1 95.44 105 PRO A C 1
ATOM 840 O O . PRO A 1 105 ? -20.766 23.328 7.695 1 95.44 105 PRO A O 1
ATOM 843 N N . THR A 1 106 ? -21 21.359 6.723 1 95.25 106 THR A N 1
ATOM 844 C CA . THR A 1 106 ? -21.016 20.609 7.977 1 95.25 106 THR A CA 1
ATOM 845 C C . THR A 1 106 ? -19.625 20.578 8.602 1 95.25 106 THR A C 1
ATOM 847 O O . THR A 1 106 ? -19.484 20.25 9.781 1 95.25 106 THR A O 1
ATOM 850 N N . GLY A 1 107 ? -18.609 20.828 7.809 1 96.81 107 GLY A N 1
ATOM 851 C CA . GLY A 1 107 ? -17.234 20.828 8.289 1 96.81 107 GLY A CA 1
ATOM 852 C C . GLY A 1 107 ? -16.578 19.469 8.227 1 96.81 107 GLY A C 1
ATOM 853 O O . GLY A 1 107 ? -15.391 19.328 8.516 1 96.81 107 GLY A O 1
ATOM 854 N N . VAL A 1 108 ? -17.344 18.438 7.859 1 96.19 108 VAL A N 1
ATOM 855 C CA . VAL A 1 108 ? -16.844 17.078 7.789 1 96.19 108 VAL A CA 1
ATOM 856 C C . VAL A 1 108 ? -16.266 16.812 6.402 1 96.19 108 VAL A C 1
ATOM 858 O O . VAL A 1 108 ? -17 16.453 5.473 1 96.19 108 VAL A O 1
ATOM 861 N N . TRP A 1 109 ? -14.984 16.891 6.297 1 94.19 109 TRP A N 1
ATOM 862 C CA . TRP A 1 109 ? -14.344 17 4.992 1 94.19 109 TRP A CA 1
ATOM 863 C C . TRP A 1 109 ? -14.5 15.703 4.199 1 94.19 109 TRP A C 1
ATOM 865 O O . TRP A 1 109 ? -14.586 15.734 2.969 1 94.19 109 TRP A O 1
ATOM 875 N N . ASN A 1 110 ? -14.547 14.516 4.891 1 91.31 110 ASN A N 1
ATOM 876 C CA . ASN A 1 110 ? -14.594 13.25 4.164 1 91.31 110 ASN A CA 1
ATOM 877 C C . ASN A 1 110 ? -15.977 13 3.576 1 91.31 110 ASN A C 1
ATOM 879 O O . ASN A 1 110 ? -16.203 12 2.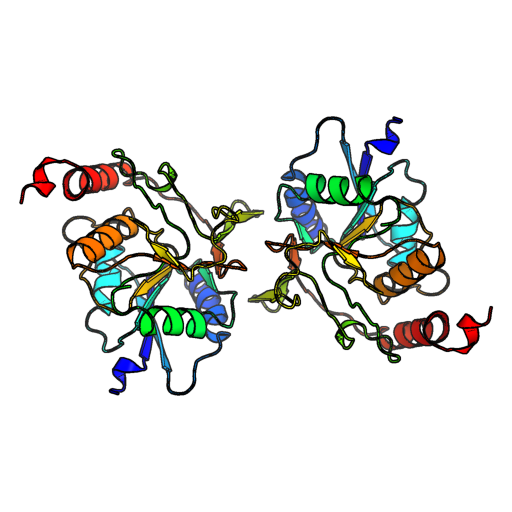895 1 91.31 110 ASN A O 1
ATOM 883 N N . GLU A 1 111 ? -16.891 13.938 3.781 1 91.75 111 GLU A N 1
ATOM 884 C CA . GLU A 1 111 ? -18.188 13.961 3.133 1 91.75 111 GLU A CA 1
ATOM 885 C C . GLU A 1 111 ? -18.25 15.008 2.027 1 91.75 111 GLU A C 1
ATOM 887 O O . GLU A 1 111 ? -19.281 15.211 1.4 1 91.75 111 GLU A O 1
ATOM 892 N N . GLY A 1 112 ? -17.156 15.633 1.824 1 92.31 112 GLY A N 1
ATOM 893 C CA . GLY A 1 112 ? -17.094 16.719 0.86 1 92.31 112 GLY A CA 1
ATOM 894 C C . GLY A 1 112 ? -16.969 16.234 -0.573 1 92.31 112 GLY A C 1
ATOM 895 O O . GLY A 1 112 ? -17.297 15.086 -0.879 1 92.31 112 GLY A O 1
ATOM 896 N N . ARG A 1 113 ? -16.656 17.188 -1.423 1 92.56 113 ARG A N 1
ATOM 897 C CA . ARG A 1 113 ? -16.531 16.891 -2.844 1 92.56 113 ARG A CA 1
ATOM 898 C C . ARG A 1 113 ? -15.07 16.938 -3.289 1 92.56 113 ARG A C 1
ATOM 900 O O . ARG A 1 113 ? -14.281 17.719 -2.768 1 92.56 113 ARG A O 1
ATOM 907 N N . GLY A 1 114 ? -14.773 16.062 -4.262 1 91.88 114 GLY A N 1
ATOM 908 C CA . GLY A 1 114 ? -13.43 16.047 -4.816 1 91.88 114 GLY A CA 1
ATOM 909 C C . GLY A 1 114 ? -12.398 15.477 -3.861 1 91.88 114 GLY A C 1
ATOM 910 O O . GLY A 1 114 ? -11.344 16.078 -3.643 1 91.88 114 GLY A O 1
ATOM 911 N N . ILE A 1 115 ? -12.773 14.422 -3.201 1 93.44 115 ILE A N 1
ATOM 912 C CA . ILE A 1 115 ? -11.82 13.742 -2.334 1 93.44 115 ILE A CA 1
ATOM 913 C C . ILE A 1 115 ? -10.703 13.125 -3.176 1 93.44 115 ILE A C 1
ATOM 915 O O . ILE A 1 115 ? -10.969 12.422 -4.156 1 93.44 115 ILE A O 1
ATOM 919 N N . VAL A 1 116 ? -9.453 13.477 -2.807 1 93.12 116 VAL A N 1
ATOM 920 C CA . VAL A 1 116 ? -8.312 13.008 -3.588 1 93.12 116 VAL A CA 1
ATOM 921 C C . VAL A 1 116 ? -7.234 12.469 -2.654 1 93.12 116 VAL A C 1
ATOM 923 O O . VAL A 1 116 ? -7.234 12.766 -1.457 1 93.12 116 VAL A O 1
ATOM 926 N N . GLY A 1 117 ? -6.34 11.656 -3.287 1 94.06 117 GLY A N 1
ATOM 927 C CA . GLY A 1 117 ? -5.207 11.125 -2.551 1 94.06 117 GLY A CA 1
ATOM 928 C C . GLY A 1 117 ? -5.312 9.633 -2.293 1 94.06 117 GLY A C 1
ATOM 929 O O . GLY A 1 117 ? -6.297 9 -2.674 1 94.06 117 GLY A O 1
ATOM 930 N N . LYS A 1 118 ? -4.211 9.109 -1.722 1 92.88 118 LYS A N 1
ATOM 931 C CA . LYS A 1 118 ? -4.113 7.684 -1.433 1 92.88 118 LYS A CA 1
ATOM 932 C C . LYS A 1 118 ? -3.52 7.441 -0.047 1 92.88 118 LYS A C 1
ATOM 934 O O . LYS A 1 118 ? -2.609 8.156 0.377 1 92.88 118 LYS A O 1
ATOM 939 N N . VAL A 1 119 ? -4.09 6.504 0.594 1 94.75 119 VAL A N 1
ATOM 940 C CA . VAL A 1 119 ? -3.529 5.988 1.838 1 94.75 119 VAL A CA 1
ATOM 941 C C . VAL A 1 119 ? -3.928 4.527 2.02 1 94.75 119 VAL A C 1
ATOM 943 O O . VAL A 1 119 ? -5.039 4.129 1.659 1 94.75 119 VAL A O 1
ATOM 946 N N . ILE A 1 120 ? -3.021 3.725 2.445 1 95.75 120 ILE A N 1
ATOM 947 C CA . ILE A 1 120 ? -3.391 2.379 2.873 1 95.75 120 ILE A CA 1
ATOM 948 C C . ILE A 1 120 ? -3.758 2.393 4.355 1 95.75 120 ILE A C 1
ATOM 950 O O . ILE A 1 120 ? -2.963 2.824 5.195 1 95.75 120 ILE A O 1
ATOM 954 N N . GLY A 1 121 ? -4.945 1.967 4.602 1 95.5 121 GLY A N 1
ATOM 955 C CA . GLY A 1 121 ? -5.402 1.924 5.98 1 95.5 121 GLY A CA 1
ATOM 956 C C . GLY A 1 121 ? -5.262 0.553 6.613 1 95.5 121 GLY A C 1
ATOM 957 O O . GLY A 1 121 ? -5.234 -0.461 5.914 1 95.5 121 GLY A O 1
ATOM 958 N N . TYR A 1 122 ? -5.105 0.549 7.859 1 96.38 122 TYR A N 1
ATOM 959 C CA . TYR A 1 122 ? -5.164 -0.648 8.688 1 96.38 122 TYR A CA 1
ATOM 960 C C . TYR A 1 122 ? -6.121 -0.457 9.859 1 96.38 122 TYR A C 1
ATOM 962 O O . TYR A 1 122 ? -5.949 0.458 10.664 1 96.38 122 TYR A O 1
ATOM 970 N N . MET A 1 123 ? -7.133 -1.247 9.883 1 93 123 MET A N 1
ATOM 971 C CA . MET A 1 123 ? -8.148 -1.194 10.93 1 93 123 MET A CA 1
ATOM 972 C C . MET A 1 123 ? -8.727 -2.58 11.195 1 93 123 MET A C 1
ATOM 974 O O . MET A 1 123 ? -9.016 -3.328 10.266 1 93 123 MET A O 1
ATOM 978 N N . ASN A 1 124 ? -8.875 -2.949 12.469 1 91.44 124 ASN A N 1
ATOM 979 C CA . ASN A 1 124 ? -9.43 -4.234 12.875 1 91.44 124 ASN A CA 1
ATOM 980 C C . ASN A 1 124 ? -8.695 -5.398 12.211 1 91.44 124 ASN A C 1
ATOM 982 O O . ASN A 1 124 ? -9.32 -6.305 11.664 1 91.44 124 ASN A O 1
ATOM 986 N N . ASP A 1 125 ? -7.406 -5.277 12.109 1 91.25 125 ASP A N 1
ATOM 987 C CA . ASP A 1 125 ? -6.496 -6.309 11.609 1 91.25 125 ASP A CA 1
ATOM 988 C C . ASP A 1 125 ? -6.641 -6.488 10.102 1 91.25 125 ASP A C 1
ATOM 990 O O . ASP A 1 125 ? -6.305 -7.543 9.562 1 91.25 125 ASP A O 1
ATOM 994 N N . LEU A 1 126 ? -7.176 -5.426 9.492 1 95.69 126 LEU A N 1
ATOM 995 C CA . LEU A 1 126 ? -7.34 -5.473 8.039 1 95.69 126 LEU A CA 1
ATOM 996 C C . LEU A 1 126 ? -6.684 -4.266 7.379 1 95.69 126 LEU A C 1
ATOM 998 O O . LEU A 1 126 ? -6.824 -3.139 7.855 1 95.69 126 LEU A O 1
ATOM 1002 N N . PHE A 1 127 ? -5.941 -4.605 6.383 1 96.62 127 PHE A N 1
ATOM 1003 C CA . PHE A 1 127 ? -5.484 -3.557 5.48 1 96.62 127 PHE A CA 1
ATOM 1004 C C . PHE A 1 127 ? -6.535 -3.262 4.414 1 96.62 127 PHE A C 1
ATOM 1006 O O . PHE A 1 127 ? -7.258 -4.16 3.984 1 96.62 127 PHE A O 1
ATOM 1013 N N . TYR A 1 128 ? -6.602 -2.002 4.012 1 91 128 TYR A N 1
ATOM 1014 C CA . TYR A 1 128 ? -7.445 -1.633 2.883 1 91 128 TYR A CA 1
ATOM 1015 C C . TYR A 1 128 ? -6.859 -0.439 2.135 1 91 128 TYR A C 1
ATOM 1017 O O . TYR A 1 128 ? -6.199 0.412 2.732 1 91 128 TYR A O 1
ATOM 1025 N N . MET A 1 129 ? -7.094 -0.447 0.87 1 86.5 129 MET A N 1
ATOM 1026 C CA . MET A 1 129 ? -6.688 0.685 0.042 1 86.5 129 MET A CA 1
ATOM 1027 C C . MET A 1 129 ? -7.746 1.781 0.058 1 86.5 129 MET A C 1
ATOM 1029 O O . MET A 1 129 ? -8.898 1.542 -0.308 1 86.5 129 MET A O 1
ATOM 1033 N N . ALA A 1 130 ? -7.34 2.904 0.542 1 78.5 130 ALA A N 1
ATOM 1034 C CA . ALA A 1 130 ? -8.188 4.09 0.437 1 78.5 130 ALA A CA 1
ATOM 1035 C C . ALA A 1 130 ? -7.711 5.004 -0.688 1 78.5 130 ALA A C 1
ATOM 1037 O O . ALA A 1 130 ? -6.883 5.891 -0.468 1 78.5 130 ALA A O 1
ATOM 1038 N N . SER A 1 131 ? -8.008 4.605 -1.911 1 67 131 SER A N 1
ATOM 1039 C CA . SER A 1 131 ? -7.746 5.41 -3.1 1 67 131 SER A CA 1
ATOM 1040 C C . SER A 1 131 ? -8.938 6.301 -3.434 1 67 131 SER A C 1
ATOM 1042 O O . SER A 1 131 ? -10 5.809 -3.805 1 67 131 SER A O 1
ATOM 1044 N N . LEU A 1 132 ? -8.727 7.477 -3.178 1 67.06 132 LEU A N 1
ATOM 1045 C CA . LEU A 1 132 ? -9.867 8.383 -3.256 1 67.06 132 LEU A CA 1
ATOM 1046 C C . LEU A 1 132 ? -9.805 9.227 -4.527 1 67.06 132 LEU A C 1
ATOM 1048 O O . LEU A 1 132 ? -10.672 10.07 -4.758 1 67.06 132 LEU A O 1
ATOM 1052 N N . GLU A 1 133 ? -8.656 8.836 -5.227 1 63.25 133 GLU A N 1
ATOM 1053 C CA . GLU A 1 133 ? -8.461 9.672 -6.406 1 63.25 133 GLU A CA 1
ATOM 1054 C C . GLU A 1 133 ? -9.234 9.133 -7.605 1 63.25 133 GLU A C 1
ATOM 1056 O O . GLU A 1 133 ? -9.336 7.918 -7.793 1 63.25 133 GLU A O 1
ATOM 1061 N N . GLN A 1 134 ? -10.117 10.008 -8.047 1 58.47 134 GLN A N 1
ATOM 1062 C CA . GLN A 1 134 ? -10.641 9.703 -9.375 1 58.47 134 GLN A CA 1
ATOM 1063 C C . GLN A 1 134 ? -9.523 9.648 -10.414 1 58.47 134 GLN A C 1
ATOM 1065 O O . GLN A 1 134 ? -8.461 10.25 -10.211 1 58.47 134 GLN A O 1
ATOM 1070 N N . PRO A 1 135 ? -9.703 8.805 -11.391 1 55.09 135 PRO A N 1
ATOM 1071 C CA . PRO A 1 135 ? -8.641 8.562 -12.367 1 55.09 135 PRO A CA 1
ATOM 1072 C C . PRO A 1 135 ? -7.75 9.781 -12.586 1 55.09 135 PRO A C 1
ATOM 1074 O O . PRO A 1 135 ? -8.203 10.922 -12.43 1 55.09 135 PRO A O 1
ATOM 1077 N N . TYR A 1 136 ? -6.449 9.445 -12.727 1 52.41 136 TYR A N 1
ATOM 1078 C CA . TYR A 1 136 ? -5.195 10.195 -12.711 1 52.41 136 TYR A CA 1
ATOM 1079 C C . TYR A 1 136 ? -5.266 11.391 -13.664 1 52.41 136 TYR A C 1
ATOM 1081 O O . TYR A 1 136 ? -5.801 11.281 -14.766 1 52.41 136 TYR A O 1
ATOM 1089 N N . HIS A 1 137 ? -5.363 12.516 -13.047 1 55.47 137 HIS A N 1
ATOM 1090 C CA . HIS A 1 137 ? -5.023 13.719 -13.805 1 55.47 137 HIS A CA 1
ATOM 1091 C C . HIS A 1 137 ? -3.551 13.734 -14.195 1 55.47 137 HIS A C 1
ATOM 1093 O O . HIS A 1 137 ? -2.713 14.266 -13.461 1 55.47 137 HIS A O 1
ATOM 1099 N N . GLU A 1 138 ? -3.084 12.914 -15.266 1 57.81 138 GLU A N 1
ATOM 1100 C CA . GLU A 1 138 ? -1.714 12.594 -15.656 1 57.81 138 GLU A CA 1
ATOM 1101 C C . GLU A 1 138 ? -0.868 13.859 -15.781 1 57.81 138 GLU A C 1
ATOM 1103 O O . GLU A 1 138 ? 0.345 13.82 -15.562 1 57.81 138 GLU A O 1
ATOM 1108 N N . SER A 1 139 ? -1.576 14.953 -15.773 1 66.94 139 SER A N 1
ATOM 1109 C CA . SER A 1 139 ? -0.717 16.078 -16.125 1 66.94 139 SER A CA 1
ATOM 1110 C C . SER A 1 139 ? -0.424 16.938 -14.898 1 66.94 139 SER A C 1
ATOM 1112 O O . SER A 1 139 ? 0.415 17.844 -14.961 1 66.94 139 SER A O 1
ATOM 1114 N N . LYS A 1 140 ? -0.887 16.5 -13.758 1 81.25 140 LYS A N 1
ATOM 1115 C CA . LYS A 1 140 ? -0.655 17.359 -12.602 1 81.25 140 LYS A CA 1
ATOM 1116 C C . LYS A 1 140 ? 0.276 16.688 -11.594 1 81.25 140 LYS A C 1
ATOM 1118 O O . LYS A 1 140 ? 0.348 15.461 -11.539 1 81.25 140 LYS A O 1
ATOM 1123 N N . THR A 1 141 ? 0.973 17.625 -10.961 1 91.5 141 THR A N 1
ATOM 1124 C CA . THR A 1 141 ? 1.868 17.078 -9.945 1 91.5 141 THR A CA 1
ATOM 1125 C C . THR A 1 141 ? 1.187 17.062 -8.578 1 91.5 141 THR A C 1
ATOM 1127 O O . THR A 1 141 ? 1.594 16.312 -7.688 1 91.5 141 THR A O 1
ATOM 1130 N N . PHE A 1 142 ? 0.197 17.922 -8.492 1 95.19 142 PHE A N 1
ATOM 1131 C CA . PHE A 1 142 ? -0.62 17.906 -7.281 1 95.19 142 PHE A CA 1
ATOM 1132 C C . PHE A 1 142 ? -2.012 18.453 -7.562 1 95.19 142 PHE A C 1
ATOM 1134 O O . PHE A 1 142 ? -2.25 19.047 -8.617 1 95.19 142 PHE A O 1
ATOM 1141 N N . ILE A 1 143 ? -2.908 18.281 -6.648 1 95.06 143 ILE A N 1
ATOM 1142 C CA . ILE A 1 143 ? -4.277 18.781 -6.723 1 95.06 143 ILE A CA 1
ATOM 1143 C C . ILE A 1 143 ? -4.539 19.75 -5.574 1 95.06 143 ILE A C 1
ATOM 1145 O O . ILE A 1 143 ? -4.402 19.391 -4.402 1 95.06 143 ILE A O 1
ATOM 1149 N N . PRO A 1 144 ? -4.871 20.969 -5.945 1 96.69 144 PRO A N 1
ATOM 1150 C CA . PRO A 1 144 ? -5.262 21.875 -4.871 1 96.69 144 PRO A CA 1
ATOM 1151 C C . PRO A 1 144 ? -6.512 21.422 -4.125 1 96.69 144 PRO A C 1
ATOM 1153 O O . PRO A 1 144 ? -7.457 20.922 -4.746 1 96.69 144 PRO A O 1
ATOM 1156 N N . VAL A 1 145 ? -6.48 21.562 -2.814 1 97.31 145 VAL A N 1
ATOM 1157 C CA . VAL A 1 145 ? -7.613 21.172 -1.986 1 97.31 145 VAL A CA 1
ATOM 1158 C C . VAL A 1 145 ? -7.898 22.25 -0.944 1 97.31 145 VAL A C 1
ATOM 1160 O O . VAL A 1 145 ? -7.035 23.078 -0.658 1 97.31 145 VAL A O 1
ATOM 1163 N N . GLU A 1 146 ? -9.086 22.188 -0.394 1 98 146 GLU A N 1
ATOM 1164 C CA . GLU A 1 146 ? -9.422 23.078 0.71 1 98 146 GLU A CA 1
ATOM 1165 C C . GLU A 1 146 ? -8.82 22.578 2.021 1 98 146 GLU A C 1
ATOM 1167 O O . GLU A 1 146 ? -8.445 23.391 2.879 1 98 146 GLU A O 1
ATOM 1172 N N . CYS A 1 147 ? -8.758 21.266 2.082 1 98.31 147 CYS A N 1
ATOM 1173 C CA . CYS A 1 147 ? -8.148 20.75 3.305 1 98.31 147 CYS A CA 1
ATOM 1174 C C . CYS A 1 147 ? -7.531 19.375 3.082 1 98.31 147 CYS A C 1
ATOM 1176 O O . CYS A 1 147 ? -7.805 18.734 2.072 1 98.31 147 CYS A O 1
ATOM 1178 N N . ILE A 1 148 ? -6.688 19 4.039 1 98.44 148 ILE A N 1
ATOM 1179 C CA . ILE A 1 148 ? -6.074 17.672 4.035 1 98.44 148 ILE A CA 1
ATOM 1180 C C . ILE A 1 148 ? -6.289 17 5.391 1 98.44 148 ILE A C 1
ATOM 1182 O O . ILE A 1 148 ? -6.543 17.672 6.391 1 98.44 148 ILE A O 1
ATOM 1186 N N . ASP A 1 149 ? -6.234 15.688 5.363 1 97.19 149 ASP A N 1
ATOM 1187 C CA . ASP A 1 149 ? -6.238 14.898 6.59 1 97.19 149 ASP A CA 1
ATOM 1188 C C . ASP A 1 149 ? -4.93 15.07 7.355 1 97.19 149 ASP A C 1
ATOM 1190 O O . ASP A 1 149 ? -3.877 15.297 6.758 1 97.19 149 ASP A O 1
ATOM 1194 N N . GLY A 1 150 ? -5.004 14.875 8.648 1 97.94 150 GLY A N 1
ATOM 1195 C CA . GLY A 1 150 ? -3.906 15.203 9.539 1 97.94 150 GLY A CA 1
ATOM 1196 C C . GLY A 1 150 ? -2.895 14.086 9.688 1 97.94 150 GLY A C 1
ATOM 1197 O O . GLY A 1 150 ? -1.883 14.242 10.375 1 97.94 150 GLY A O 1
ATOM 1198 N N . LEU A 1 151 ? -3.068 12.945 9.062 1 97.62 151 LEU A N 1
ATOM 1199 C CA . LEU A 1 151 ? -2.172 11.812 9.281 1 97.62 151 LEU A CA 1
ATOM 1200 C C . LEU A 1 151 ? -0.734 12.188 8.938 1 97.62 151 LEU A C 1
ATOM 1202 O O . LEU A 1 151 ? 0.203 11.75 9.609 1 97.62 151 LEU A O 1
ATOM 1206 N N . LEU A 1 152 ? -0.57 12.984 7.91 1 98.81 152 LEU A N 1
ATOM 1207 C CA . LEU A 1 152 ? 0.72 13.492 7.453 1 98.81 152 LEU A CA 1
ATOM 1208 C C . LEU A 1 152 ? 0.555 14.82 6.727 1 98.81 152 LEU A C 1
ATOM 1210 O O . LEU A 1 152 ? -0.154 14.906 5.723 1 98.81 152 LEU A O 1
ATOM 1214 N N . MET A 1 153 ? 1.112 15.867 7.238 1 98.94 153 MET A N 1
ATOM 1215 C CA . MET A 1 153 ? 1.054 17.234 6.703 1 98.94 153 MET A CA 1
ATOM 1216 C C . MET A 1 153 ? 2.451 17.828 6.578 1 98.94 153 MET A C 1
ATOM 1218 O O . MET A 1 153 ? 3.139 18.016 7.582 1 98.94 153 MET A O 1
ATOM 1222 N N . ALA A 1 154 ? 2.867 18.141 5.406 1 98.94 154 ALA A N 1
ATOM 1223 C CA . ALA A 1 154 ? 4.203 18.688 5.176 1 98.94 154 ALA A CA 1
ATOM 1224 C C . ALA A 1 154 ? 4.133 20.156 4.738 1 98.94 154 ALA A C 1
ATOM 1226 O O . ALA A 1 154 ? 3.281 20.516 3.924 1 98.94 154 ALA A O 1
ATOM 1227 N N . THR A 1 155 ? 5 20.953 5.254 1 98.88 155 THR A N 1
ATOM 1228 C CA . THR A 1 155 ? 4.941 22.391 4.973 1 98.88 155 THR A CA 1
ATOM 1229 C C . THR A 1 155 ? 6.32 22.922 4.602 1 98.88 155 THR A C 1
ATOM 1231 O O . THR A 1 155 ? 7.34 22.375 5.035 1 98.88 155 THR A O 1
ATOM 1234 N N . GLN A 1 156 ? 6.34 23.953 3.783 1 98.5 156 GLN A N 1
ATOM 1235 C CA . GLN A 1 156 ? 7.594 24.688 3.568 1 98.5 156 GLN A CA 1
ATOM 1236 C C . GLN A 1 156 ? 7.547 26.062 4.211 1 98.5 156 GLN A C 1
ATOM 1238 O O . GLN A 1 156 ? 8.531 26.797 4.176 1 98.5 156 GLN A O 1
ATOM 1243 N N . TYR A 1 157 ? 6.418 26.406 4.844 1 98.5 157 TYR A N 1
ATOM 1244 C CA . TYR A 1 157 ? 6.25 27.625 5.629 1 98.5 157 TYR A CA 1
ATOM 1245 C C . TYR A 1 157 ? 5.66 27.328 7 1 98.5 157 TYR A C 1
ATOM 1247 O O . TYR A 1 157 ? 5.066 26.266 7.199 1 98.5 157 TYR A O 1
ATOM 1255 N N . ASP A 1 158 ? 5.898 28.266 7.871 1 98.31 158 ASP A N 1
ATOM 1256 C CA . ASP A 1 158 ? 5.336 28.141 9.211 1 98.31 158 ASP A CA 1
ATOM 1257 C C . ASP A 1 158 ? 4.098 29.016 9.375 1 98.31 158 ASP A C 1
ATOM 1259 O O . ASP A 1 158 ? 4.16 30.234 9.141 1 98.31 158 ASP A O 1
ATOM 1263 N N . VAL A 1 159 ? 3.006 28.422 9.617 1 98.62 159 VAL A N 1
ATOM 1264 C CA . VAL A 1 159 ? 1.766 29.078 10.023 1 98.62 159 VAL A CA 1
ATOM 1265 C C . VAL A 1 159 ? 1.34 28.562 11.398 1 98.62 159 VAL A C 1
ATOM 1267 O O . VAL A 1 159 ? 1.253 27.359 11.617 1 98.62 159 VAL A O 1
ATOM 1270 N N . PRO A 1 160 ? 1.125 29.484 12.336 1 98.69 160 PRO A N 1
ATOM 1271 C CA . PRO A 1 160 ? 0.77 29.031 13.68 1 98.69 160 PRO A CA 1
ATOM 1272 C C . PRO A 1 160 ? -0.51 28.203 13.703 1 98.69 160 PRO A C 1
ATOM 1274 O O . PRO A 1 160 ? -1.457 28.5 12.969 1 98.69 160 PRO A O 1
ATOM 1277 N N . TRP A 1 161 ? -0.482 27.172 14.531 1 98.75 161 TRP A N 1
ATOM 1278 C CA . TRP A 1 161 ? -1.673 26.375 14.773 1 98.75 161 TRP A CA 1
ATOM 1279 C C . TRP A 1 161 ? -2.613 27.062 15.758 1 98.75 161 TRP A C 1
ATOM 1281 O O . TRP A 1 161 ? -2.162 27.719 16.703 1 98.75 161 TRP A O 1
ATOM 1291 N N . ARG A 1 162 ? -3.859 26.906 15.602 1 98.62 162 ARG A N 1
ATOM 1292 C CA . ARG A 1 162 ? -4.836 27.656 16.391 1 98.62 162 ARG A CA 1
ATOM 1293 C C . ARG A 1 162 ? -5.172 26.922 17.688 1 98.62 162 ARG A C 1
ATOM 1295 O O . ARG A 1 162 ? -6.305 26.484 17.875 1 98.62 162 ARG A O 1
ATOM 1302 N N . GLU A 1 163 ? -4.223 26.953 18.5 1 98.12 163 GLU A N 1
ATOM 1303 C CA . GLU A 1 163 ? -4.41 26.281 19.781 1 98.12 163 GLU A CA 1
ATOM 1304 C C . GLU A 1 163 ? -5.402 27.031 20.672 1 98.12 163 GLU A C 1
ATOM 1306 O O . GLU A 1 163 ? -5.902 26.5 21.656 1 98.12 163 GLU A O 1
ATOM 1311 N N . ASP A 1 164 ? -5.676 28.297 20.344 1 98.31 164 ASP A N 1
ATOM 1312 C CA . ASP A 1 164 ? -6.695 29.078 21.031 1 98.31 164 ASP A CA 1
ATOM 1313 C C . ASP A 1 164 ? -8.094 28.547 20.734 1 98.31 164 ASP A C 1
ATOM 1315 O O . ASP A 1 164 ? -9.008 28.703 21.547 1 98.31 164 ASP A O 1
ATOM 1319 N N . LEU A 1 165 ? -8.289 27.891 19.656 1 98.19 165 LEU A N 1
ATOM 1320 C CA . LEU A 1 165 ? -9.602 27.422 19.25 1 98.19 165 LEU A CA 1
ATOM 1321 C C . LEU A 1 165 ? -9.711 25.906 19.438 1 98.19 165 LEU A C 1
ATOM 1323 O O . LEU A 1 165 ? -10.75 25.406 19.859 1 98.19 165 LEU A O 1
ATOM 1327 N N . PHE A 1 166 ? -8.641 25.234 19.078 1 98.44 166 PHE A N 1
ATOM 1328 C CA . PHE A 1 166 ? -8.672 23.781 19.078 1 98.44 166 PHE A CA 1
ATOM 1329 C C . PHE A 1 166 ? -7.723 23.219 20.125 1 98.44 166 PHE A C 1
ATOM 1331 O O . PHE A 1 166 ? -6.543 23 19.859 1 98.44 166 PHE A O 1
ATOM 1338 N N . ASP A 1 167 ? -8.211 22.922 21.234 1 97.5 167 ASP A N 1
ATOM 1339 C CA . ASP A 1 167 ? -7.422 22.516 22.391 1 97.5 167 ASP A CA 1
ATOM 1340 C C . ASP A 1 167 ? -7.52 21 22.609 1 97.5 167 ASP A C 1
ATOM 1342 O O . ASP A 1 167 ? -7.312 20.531 23.734 1 97.5 167 ASP A O 1
ATOM 1346 N N . GLY A 1 168 ? -7.867 20.25 21.656 1 96.62 168 GLY A N 1
ATOM 1347 C CA . GLY A 1 168 ? -7.902 18.797 21.656 1 96.62 168 GLY A CA 1
ATOM 1348 C C . GLY A 1 168 ? -7.195 18.172 20.469 1 96.62 168 GLY A C 1
ATOM 1349 O O . GLY A 1 168 ? -6.141 18.656 20.047 1 96.62 168 GLY A O 1
ATOM 1350 N N . PHE A 1 169 ? -7.793 17.109 19.969 1 95.81 169 PHE A N 1
ATOM 1351 C CA . PHE A 1 169 ? -7.02 16.328 19 1 95.81 169 PHE A CA 1
ATOM 1352 C C . PHE A 1 169 ? -7.777 16.188 17.688 1 95.81 169 PHE A C 1
ATOM 1354 O O . PHE A 1 169 ? -7.387 15.406 16.828 1 95.81 169 PHE A O 1
ATOM 1361 N N . ASP A 1 170 ? -8.844 16.969 17.578 1 96.62 170 ASP A N 1
ATOM 1362 C CA . ASP A 1 170 ? -9.633 16.938 16.359 1 96.62 170 ASP A CA 1
ATOM 1363 C C . ASP A 1 170 ? -9.633 18.312 15.664 1 96.62 170 ASP A C 1
ATOM 1365 O O . ASP A 1 170 ?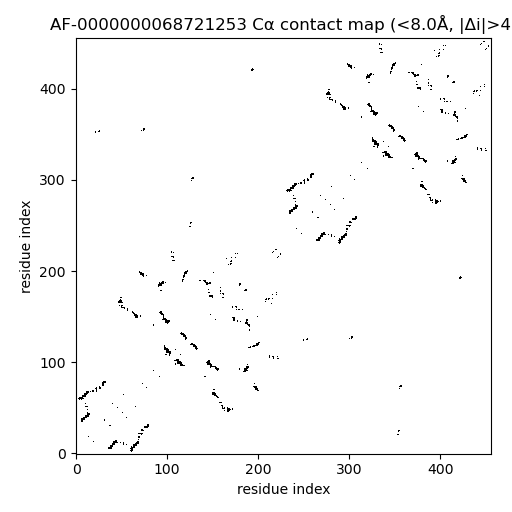 -9.414 19.328 16.312 1 96.62 170 ASP A O 1
ATOM 1369 N N . PHE A 1 171 ? -9.75 18.297 14.336 1 97.94 171 PHE A N 1
ATOM 1370 C CA . PHE A 1 171 ? -9.992 19.438 13.469 1 97.94 171 PHE A CA 1
ATOM 1371 C C . PHE A 1 171 ? -8.766 20.344 13.406 1 97.94 171 PHE A C 1
ATOM 1373 O O . PHE A 1 171 ? -8.797 21.406 12.781 1 97.94 171 PHE A O 1
ATOM 1380 N N . TYR A 1 172 ? -7.684 19.938 14.078 1 98.5 172 TYR A N 1
ATOM 1381 C CA . TYR A 1 172 ? -6.43 20.656 13.922 1 98.5 172 TYR A CA 1
ATOM 1382 C C . TYR A 1 172 ? -5.992 20.688 12.461 1 98.5 172 TYR A C 1
ATOM 1384 O O . TYR A 1 172 ? -5.453 21.688 11.984 1 98.5 172 TYR A O 1
ATOM 1392 N N . ASP A 1 173 ? -6.246 19.594 11.75 1 98.56 173 ASP A N 1
ATOM 1393 C CA . ASP A 1 173 ? -5.797 19.406 10.375 1 98.56 173 ASP A CA 1
ATOM 1394 C C . ASP A 1 173 ? -6.609 20.25 9.406 1 98.56 173 ASP A C 1
ATOM 1396 O O . ASP A 1 173 ? -6.047 21 8.609 1 98.56 173 ASP A O 1
ATOM 1400 N N . VAL A 1 174 ? -7.902 20.219 9.547 1 98.25 174 VAL A N 1
ATOM 1401 C CA . VAL A 1 174 ? -8.758 21 8.648 1 98.25 174 VAL A CA 1
ATOM 1402 C C . VAL A 1 174 ? -8.586 22.484 8.922 1 98.25 174 VAL A C 1
ATOM 1404 O O . VAL A 1 174 ? -8.469 23.281 7.988 1 98.25 174 VAL A O 1
ATOM 1407 N N . SER A 1 175 ? -8.531 22.875 10.156 1 98.62 175 SER A N 1
ATOM 1408 C CA . SER A 1 175 ? -8.344 24.281 10.492 1 98.62 175 SER A CA 1
ATOM 1409 C C . SER A 1 175 ? -7 24.797 9.992 1 98.62 175 SER A C 1
ATOM 1411 O O . SER A 1 175 ? -6.902 25.922 9.492 1 98.62 175 SER A O 1
ATOM 1413 N N . GLN A 1 176 ? -5.965 23.953 10.125 1 98.88 176 GLN A N 1
ATOM 1414 C CA . GLN A 1 176 ? -4.652 24.359 9.641 1 98.88 176 GLN A CA 1
ATOM 1415 C C . GLN A 1 176 ? -4.664 24.578 8.133 1 98.88 176 GLN A C 1
ATOM 1417 O O . GLN A 1 176 ? -3.994 25.469 7.621 1 98.88 176 GLN A O 1
ATOM 1422 N N . SER A 1 177 ? -5.359 23.75 7.441 1 98.88 177 SER A N 1
ATOM 1423 C CA . SER A 1 177 ? -5.512 23.938 6.004 1 98.88 177 SER A CA 1
ATOM 1424 C C . SER A 1 177 ? -6.117 25.297 5.684 1 98.88 177 SER A C 1
ATOM 1426 O O . SER A 1 177 ? -5.625 26.016 4.805 1 98.88 177 SER A O 1
ATOM 1428 N N . PHE A 1 178 ? -7.086 25.672 6.375 1 98.62 178 PHE A N 1
ATOM 1429 C CA . PHE A 1 178 ? -7.746 26.953 6.145 1 98.62 178 PHE A CA 1
ATOM 1430 C C . PHE A 1 178 ? -6.852 28.109 6.566 1 98.62 178 PHE A C 1
ATOM 1432 O O . PHE A 1 178 ? -6.887 29.172 5.957 1 98.62 178 PHE A O 1
ATOM 1439 N N . GLU A 1 179 ? -6.09 27.922 7.621 1 98.81 179 GLU A N 1
ATOM 1440 C CA . GLU A 1 179 ? -5.148 28.969 8.023 1 98.81 179 GLU A CA 1
ATOM 1441 C C . GLU A 1 179 ? -4.09 29.188 6.953 1 98.81 179 GLU A C 1
ATOM 1443 O O . GLU A 1 179 ? -3.68 30.328 6.715 1 98.81 179 GLU A O 1
ATOM 1448 N N . PHE A 1 180 ? -3.619 28.094 6.34 1 98.81 180 PHE A N 1
ATOM 1449 C CA . PHE A 1 180 ? -2.676 28.25 5.238 1 98.81 180 PHE A CA 1
ATOM 1450 C C . PHE A 1 180 ? -3.311 29.031 4.086 1 98.81 180 PHE A C 1
ATOM 1452 O O . PHE A 1 180 ? -2.676 29.906 3.498 1 98.81 180 PHE A O 1
ATOM 1459 N N . LYS A 1 181 ? -4.516 28.703 3.773 1 98.25 181 LYS A N 1
ATOM 1460 C CA . LYS A 1 181 ? -5.227 29.422 2.725 1 98.25 181 LYS A CA 1
ATOM 1461 C C . LYS A 1 181 ? -5.375 30.906 3.078 1 98.25 181 LYS A C 1
ATOM 1463 O O . LYS A 1 181 ? -5.133 31.766 2.238 1 98.25 181 LYS A O 1
ATOM 1468 N N . LYS A 1 182 ? -5.723 31.172 4.258 1 97.62 182 LYS A N 1
ATOM 1469 C CA . LYS A 1 182 ? -5.859 32.531 4.734 1 97.62 182 LYS A CA 1
ATOM 1470 C C . LYS A 1 182 ? -4.539 33.312 4.602 1 97.62 182 LYS A C 1
ATOM 1472 O O . LYS A 1 182 ? -4.535 34.5 4.316 1 97.62 182 LYS A O 1
ATOM 1477 N N . ALA A 1 183 ? -3.484 32.594 4.82 1 98.25 183 ALA A N 1
ATOM 1478 C CA . ALA A 1 183 ? -2.156 33.188 4.75 1 98.25 183 ALA A CA 1
ATOM 1479 C C . ALA A 1 183 ? -1.71 33.375 3.301 1 98.25 183 ALA A C 1
ATOM 1481 O O . ALA A 1 183 ? -0.616 33.875 3.037 1 98.25 183 ALA A O 1
ATOM 1482 N N . GLY A 1 184 ? -2.523 32.906 2.357 1 98.12 184 GLY A N 1
ATOM 1483 C CA . GLY A 1 184 ? -2.248 33.125 0.949 1 98.12 184 GLY A CA 1
ATOM 1484 C C . GLY A 1 184 ? -1.562 31.969 0.272 1 98.12 184 GLY A C 1
ATOM 1485 O O . GLY A 1 184 ? -1.08 32.094 -0.855 1 98.12 184 GLY A O 1
ATOM 1486 N N . TYR A 1 185 ? -1.512 30.797 0.945 1 98.81 185 TYR A N 1
ATOM 1487 C CA . TYR A 1 185 ? -0.826 29.641 0.389 1 98.81 185 TYR A CA 1
ATOM 1488 C C . TYR A 1 185 ? -1.825 28.625 -0.164 1 98.81 185 TYR A C 1
ATOM 1490 O O . TYR A 1 185 ? -2.988 28.609 0.247 1 98.81 185 TYR A O 1
ATOM 1498 N N . THR A 1 186 ? -1.336 27.844 -1.057 1 98.69 186 THR A N 1
ATOM 1499 C CA . THR A 1 186 ? -2.088 26.688 -1.564 1 98.69 186 THR A CA 1
ATOM 1500 C C . THR A 1 186 ? -1.84 25.453 -0.707 1 98.69 186 THR A C 1
ATOM 1502 O O . THR A 1 186 ? -0.714 25.219 -0.263 1 98.69 186 THR A O 1
ATOM 1505 N N . VAL A 1 187 ? -2.906 24.75 -0.46 1 98.81 187 VAL A N 1
ATOM 1506 C CA . VAL A 1 187 ? -2.842 23.422 0.13 1 98.81 187 VAL A CA 1
ATOM 1507 C C . VAL A 1 187 ? -3.074 22.359 -0.949 1 98.81 187 VAL A C 1
ATOM 1509 O O . VAL A 1 187 ? -3.967 22.516 -1.789 1 98.81 187 VAL A O 1
ATOM 1512 N N . GLY A 1 188 ? -2.221 21.328 -0.981 1 97.94 188 GLY A N 1
ATOM 1513 C CA . GLY A 1 188 ? -2.332 20.391 -2.084 1 97.94 188 GLY A CA 1
ATOM 1514 C C . GLY A 1 188 ? -2.141 18.953 -1.656 1 97.94 188 GLY A C 1
ATOM 1515 O O . GLY A 1 188 ? -1.594 18.672 -0.584 1 97.94 188 GLY A O 1
ATOM 1516 N N . VAL A 1 189 ? -2.654 18.047 -2.445 1 97.06 189 VAL A N 1
ATOM 1517 C CA . VAL A 1 189 ? -2.389 16.625 -2.375 1 97.06 189 VAL A CA 1
ATOM 1518 C C . VAL A 1 189 ? -1.584 16.188 -3.598 1 97.06 189 VAL A C 1
ATOM 1520 O O . VAL A 1 189 ? -2.018 16.375 -4.734 1 97.06 189 VAL A O 1
ATOM 1523 N N . PRO A 1 190 ? -0.414 15.664 -3.359 1 95.5 190 PRO A N 1
ATOM 1524 C CA . PRO A 1 190 ? 0.354 15.195 -4.516 1 95.5 190 PRO A CA 1
ATOM 1525 C C . PRO A 1 190 ? -0.385 14.125 -5.32 1 95.5 190 PRO A C 1
ATOM 1527 O O . PRO A 1 190 ? -1.124 13.32 -4.75 1 95.5 190 PRO A O 1
ATOM 1530 N N . VAL A 1 191 ? -0.193 14.234 -6.594 1 91.31 191 VAL A N 1
ATOM 1531 C CA . VAL A 1 191 ? -0.629 13.102 -7.406 1 91.31 191 VAL A CA 1
ATOM 1532 C C . VAL A 1 191 ? 0.228 11.883 -7.094 1 91.31 191 VAL A C 1
ATOM 1534 O O . VAL A 1 191 ? 1.443 11.898 -7.305 1 91.31 191 VAL A O 1
ATOM 1537 N N . GLN A 1 192 ? -0.429 10.836 -6.598 1 89.88 192 GLN A N 1
ATOM 1538 C CA . GLN A 1 192 ? 0.28 9.648 -6.133 1 89.88 192 GLN A CA 1
ATOM 1539 C C . GLN A 1 192 ? 0.101 8.484 -7.109 1 89.88 192 GLN A C 1
ATOM 1541 O O . GLN A 1 192 ? -1.009 7.977 -7.277 1 89.88 192 GLN A O 1
ATOM 1546 N N . ARG A 1 193 ? 1.15 8.117 -7.723 1 83.88 193 ARG A N 1
ATOM 1547 C CA . ARG A 1 193 ? 1.082 6.895 -8.516 1 83.88 193 ARG A CA 1
ATOM 1548 C C . ARG A 1 193 ? 0.844 5.68 -7.621 1 83.88 193 ARG A C 1
ATOM 1550 O O . ARG A 1 193 ? 0.021 4.82 -7.941 1 83.88 193 ARG A O 1
ATOM 1557 N N . ASP A 1 194 ? 1.62 5.605 -6.582 1 88.88 194 ASP A N 1
ATOM 1558 C CA . ASP A 1 194 ? 1.45 4.633 -5.508 1 88.88 194 ASP A CA 1
ATOM 1559 C C . ASP A 1 194 ? 1.205 5.324 -4.172 1 88.88 194 ASP A C 1
ATOM 1561 O O . ASP A 1 194 ? 1.619 6.469 -3.975 1 88.88 194 ASP A O 1
ATOM 1565 N N . ALA A 1 195 ? 0.498 4.633 -3.338 1 92.44 195 ALA A N 1
ATOM 1566 C CA . ALA A 1 195 ? 0.344 5.203 -2.002 1 92.44 195 ALA A CA 1
ATOM 1567 C C . ALA A 1 195 ? 1.702 5.465 -1.357 1 92.44 195 ALA A C 1
ATOM 1569 O O . ALA A 1 195 ? 2.615 4.645 -1.462 1 92.44 195 ALA A O 1
ATOM 1570 N N . TRP A 1 196 ? 1.792 6.59 -0.633 1 95.75 196 TRP A N 1
ATOM 1571 C CA . TRP A 1 196 ? 3.076 6.961 -0.048 1 95.75 196 TRP A CA 1
ATOM 1572 C C . TRP A 1 196 ? 3.209 6.414 1.368 1 95.75 196 TRP A C 1
ATOM 1574 O O . TRP A 1 196 ? 4.32 6.305 1.896 1 95.75 196 TRP A O 1
ATOM 1584 N N . CYS A 1 197 ? 1.987 6.113 1.98 1 97.62 197 CYS A N 1
ATOM 1585 C CA . CYS A 1 197 ? 2.105 5.742 3.385 1 97.62 197 CYS A CA 1
ATOM 1586 C C . CYS A 1 197 ? 0.968 4.816 3.803 1 97.62 197 CYS A C 1
ATOM 1588 O O . CYS A 1 197 ? -0.018 4.672 3.078 1 97.62 197 CYS A O 1
ATOM 1590 N N . ILE A 1 198 ? 1.154 4.121 4.895 1 97.62 198 ILE A N 1
ATOM 1591 C CA . ILE A 1 198 ? 0.179 3.287 5.59 1 97.62 198 ILE A CA 1
ATOM 1592 C C . ILE A 1 198 ? -0.231 3.953 6.902 1 97.62 198 ILE A C 1
ATOM 1594 O O . ILE A 1 198 ? 0.613 4.484 7.625 1 97.62 198 ILE A O 1
ATOM 1598 N N . HIS A 1 199 ? -1.469 3.969 7.16 1 97.5 199 HIS A N 1
ATOM 1599 C CA . HIS A 1 199 ? -1.984 4.547 8.398 1 97.5 199 HIS A CA 1
ATOM 1600 C C . HIS A 1 199 ? -2.697 3.494 9.242 1 97.5 199 HIS A C 1
ATOM 1602 O O . HIS A 1 199 ? -3.717 2.939 8.82 1 97.5 199 HIS A O 1
ATOM 1608 N N . TYR A 1 200 ? -2.182 3.186 10.43 1 95.44 200 TYR A N 1
ATOM 1609 C CA . TYR A 1 200 ? -2.83 2.303 11.391 1 95.44 200 TYR A CA 1
ATOM 1610 C C . TYR A 1 200 ? -3.91 3.045 12.172 1 95.44 200 TYR A C 1
ATOM 1612 O O . TYR A 1 200 ? -3.613 3.967 12.93 1 95.44 200 TYR A O 1
ATOM 1620 N N . HIS A 1 201 ? -5.102 2.734 11.93 1 88.44 201 HIS A N 1
ATOM 1621 C CA . HIS A 1 201 ? -6.211 3.357 12.641 1 88.44 201 HIS A CA 1
ATOM 1622 C C . HIS A 1 201 ? -6.562 2.574 13.906 1 88.44 201 HIS A C 1
ATOM 1624 O O . HIS A 1 201 ? -7.105 1.47 13.828 1 88.44 201 HIS A O 1
ATOM 1630 N N . PHE A 1 202 ? -6.047 3.135 15.031 1 79.12 202 PHE A N 1
ATOM 1631 C CA . PHE A 1 202 ? -6.406 2.531 16.312 1 79.12 202 PHE A CA 1
ATOM 1632 C C . PHE A 1 202 ? -7.359 3.434 17.078 1 79.12 202 PHE A C 1
ATOM 1634 O O . PHE A 1 202 ? -7.199 4.656 17.078 1 79.12 202 PHE A O 1
ATOM 1641 N N . ASP A 1 203 ? -8.289 3 17.781 1 69.25 203 ASP A N 1
ATOM 1642 C CA . ASP A 1 203 ? -9.125 3.621 18.797 1 69.25 203 ASP A CA 1
ATOM 1643 C C . ASP A 1 203 ? -9.562 5.02 18.375 1 69.25 203 ASP A C 1
ATOM 1645 O O . ASP A 1 203 ? -8.961 6.016 18.781 1 69.25 203 ASP A O 1
ATOM 1649 N N . VAL A 1 204 ? -10.406 5.203 17.516 1 69.62 204 VAL A N 1
ATOM 1650 C CA . VAL A 1 204 ? -10.914 6.527 17.172 1 69.62 204 VAL A CA 1
ATOM 1651 C C . VAL A 1 204 ? -11.719 7.094 18.344 1 69.62 204 VAL A C 1
ATOM 1653 O O . VAL A 1 204 ? -12.695 6.484 18.781 1 69.62 204 VAL A O 1
ATOM 1656 N N . ASN A 1 205 ? -11.133 8.125 18.969 1 79.19 205 ASN A N 1
ATOM 1657 C CA . ASN A 1 205 ? -11.836 8.852 20.031 1 79.19 205 ASN A CA 1
ATOM 1658 C C . ASN A 1 205 ? -12.664 10 19.469 1 79.19 205 ASN A C 1
ATOM 1660 O O . ASN A 1 205 ? -12.109 11 19.016 1 79.19 205 ASN A O 1
ATOM 1664 N N . MET A 1 206 ? -13.922 9.859 19.531 1 83.75 206 MET A N 1
ATOM 1665 C CA . MET A 1 206 ? -14.82 10.836 18.922 1 83.75 206 MET A CA 1
ATOM 1666 C C . MET A 1 206 ? -15.516 11.672 20 1 83.75 206 MET A C 1
ATOM 1668 O O . MET A 1 206 ? -16.453 12.422 19.703 1 83.75 206 MET A O 1
ATOM 1672 N N . THR A 1 207 ? -14.969 11.602 21.172 1 87.44 207 THR A N 1
ATOM 1673 C CA . THR A 1 207 ? -15.641 12.203 22.312 1 87.44 207 THR A CA 1
ATOM 1674 C C . THR A 1 207 ? -15.852 13.695 22.109 1 87.44 207 THR A C 1
ATOM 1676 O O . THR A 1 207 ? -16.938 14.219 22.344 1 87.44 207 THR A O 1
ATOM 1679 N N . ASN A 1 208 ? -14.859 14.461 21.656 1 93.25 208 ASN A N 1
ATOM 1680 C CA . ASN A 1 208 ? -14.93 15.914 21.516 1 93.25 208 ASN A CA 1
ATOM 1681 C C . ASN A 1 208 ? -15.031 16.328 20.047 1 93.25 208 ASN A C 1
ATOM 1683 O O . ASN A 1 208 ? -14.891 17.516 19.734 1 93.25 208 ASN A O 1
ATOM 1687 N N . TYR A 1 209 ? -15.336 15.414 19.25 1 95.69 209 TYR A N 1
ATOM 1688 C CA . TYR A 1 209 ? -15.359 15.688 17.812 1 95.69 209 TYR A CA 1
ATOM 1689 C C . TYR A 1 209 ? -16.391 16.75 17.484 1 95.69 209 TYR A C 1
ATOM 1691 O O . TYR A 1 209 ? -16.094 17.719 16.766 1 95.69 209 TYR A O 1
ATOM 1699 N N . GLU A 1 210 ? -17.578 16.641 17.984 1 96.62 210 GLU A N 1
ATOM 1700 C CA . GLU A 1 210 ? -18.672 17.547 17.688 1 96.62 210 GLU A CA 1
ATOM 1701 C C . GLU A 1 210 ? -18.375 18.953 18.234 1 96.62 210 GLU A C 1
ATOM 1703 O O . GLU A 1 210 ? -18.703 19.953 17.578 1 96.62 210 GLU A O 1
ATOM 1708 N N . LYS A 1 211 ? -17.766 18.969 19.328 1 97.56 211 LYS A N 1
ATOM 1709 C CA . LYS A 1 211 ? -17.344 20.25 19.891 1 97.56 211 LYS A CA 1
ATOM 1710 C C . LYS A 1 211 ? -16.453 21 18.922 1 97.56 211 LYS A C 1
ATOM 1712 O O . LYS A 1 211 ? -16.703 22.172 18.609 1 97.56 211 LYS A O 1
ATOM 1717 N N . TYR A 1 212 ? -15.492 20.328 18.422 1 97.81 212 TYR A N 1
ATOM 1718 C CA . TYR A 1 212 ? -14.516 21 17.578 1 97.81 212 TYR A CA 1
ATOM 1719 C C . TYR A 1 212 ? -15.07 21.234 16.172 1 97.81 212 TYR A C 1
ATOM 1721 O O . TYR A 1 212 ? -14.719 22.203 15.516 1 97.81 212 TYR A O 1
ATOM 1729 N N . ARG A 1 213 ? -15.938 20.359 15.766 1 97.5 213 ARG A N 1
ATOM 1730 C CA . ARG A 1 213 ? -16.625 20.609 14.5 1 97.5 213 ARG A CA 1
ATOM 1731 C C . ARG A 1 213 ? -17.375 21.922 14.531 1 97.5 213 ARG A C 1
ATOM 1733 O O . ARG A 1 213 ? -17.281 22.734 13.594 1 97.5 213 ARG A O 1
ATOM 1740 N N . LYS A 1 214 ? -18.109 22.156 15.562 1 97.62 214 LYS A N 1
ATOM 1741 C CA . LYS A 1 214 ? -18.875 23.391 15.695 1 97.62 214 LYS A CA 1
ATOM 1742 C C . LYS A 1 214 ? -17.953 24.609 15.703 1 97.62 214 LYS A C 1
ATOM 1744 O O . LYS A 1 214 ? -18.25 25.625 15.07 1 97.62 214 LYS A O 1
ATOM 1749 N N . ILE A 1 215 ? -16.859 24.5 16.406 1 98.06 215 ILE A N 1
ATOM 1750 C CA . ILE A 1 215 ? -15.875 25.594 16.438 1 98.06 215 ILE A CA 1
ATOM 1751 C C . ILE A 1 215 ? -15.359 25.859 15.031 1 98.06 215 ILE A C 1
ATOM 1753 O O . ILE A 1 215 ? -15.281 27.016 14.609 1 98.06 215 ILE A O 1
ATOM 1757 N N . PHE A 1 216 ? -15.102 24.828 14.32 1 98.38 216 PHE A N 1
ATOM 1758 C CA . PHE A 1 216 ? -14.594 24.969 12.961 1 98.38 216 PHE A CA 1
ATOM 1759 C C . PHE A 1 216 ? -15.617 25.656 12.07 1 98.38 216 PHE A C 1
ATOM 1761 O O . PHE A 1 216 ? -15.281 26.609 11.359 1 98.38 216 PHE A O 1
ATOM 1768 N N . VAL A 1 217 ? -16.797 25.156 12.109 1 97.5 217 VAL A N 1
ATOM 1769 C CA . VAL A 1 217 ? -17.844 25.688 11.25 1 97.5 217 VAL A CA 1
ATOM 1770 C C . VAL A 1 217 ? -18.078 27.156 11.562 1 97.5 217 VAL A C 1
ATOM 1772 O O . VAL A 1 217 ? -18.172 27.984 10.656 1 97.5 217 VAL A O 1
ATOM 1775 N N . GLU A 1 218 ? -18.094 27.484 12.75 1 96.81 218 GLU A N 1
ATOM 1776 C CA . GLU A 1 218 ? -18.328 28.859 13.18 1 96.81 218 GLU A CA 1
ATOM 1777 C C . GLU A 1 218 ? -17.203 29.781 12.703 1 96.81 218 GLU A C 1
ATOM 1779 O O . GLU A 1 218 ? -17.469 30.906 12.258 1 96.81 218 GLU A O 1
ATOM 1784 N N . HIS A 1 219 ? -16.016 29.328 12.734 1 97.06 219 HIS A N 1
ATOM 1785 C CA . HIS A 1 219 ? -14.875 30.203 12.5 1 97.06 219 HIS A CA 1
ATOM 1786 C C . HIS A 1 219 ? -14.484 30.219 11.023 1 97.06 219 HIS A C 1
ATOM 1788 O O . HIS A 1 219 ? -13.969 31.219 10.523 1 97.06 219 HIS A O 1
ATOM 1794 N N . TYR A 1 220 ? -14.812 29.109 10.32 1 97.06 220 TYR A N 1
ATOM 1795 C CA . TYR A 1 220 ? -14.227 29.016 8.992 1 97.06 220 TYR A CA 1
ATOM 1796 C C . TYR A 1 220 ? -15.305 28.875 7.922 1 97.06 220 TYR A C 1
ATOM 1798 O O . TYR A 1 220 ? -15.07 29.188 6.75 1 97.06 220 TYR A O 1
ATOM 1806 N N . MET A 1 221 ? -16.484 28.344 8.281 1 93.81 221 MET A N 1
ATOM 1807 C CA . MET A 1 221 ? -17.484 28.047 7.266 1 93.81 221 MET A CA 1
ATOM 1808 C C . MET A 1 221 ? -18.594 29.094 7.258 1 93.81 221 MET A C 1
ATOM 1810 O O . MET A 1 221 ? -19.328 29.219 6.277 1 93.81 221 MET A O 1
ATOM 1814 N N . SER A 1 222 ? -18.953 29.719 8.242 1 82 222 SER A N 1
ATOM 1815 C CA . SER A 1 222 ? -20.062 30.672 8.336 1 82 222 SER A CA 1
ATOM 1816 C C . SER A 1 222 ? -19.75 31.953 7.57 1 82 222 SER A C 1
ATOM 1818 O O . SER A 1 222 ? -18.594 32.375 7.492 1 82 222 SER A O 1
ATOM 1820 N N . ASP A 1 223 ? -20.484 32.219 6.465 1 62.72 223 ASP A N 1
ATOM 1821 C CA . ASP A 1 223 ? -20.469 33.469 5.695 1 62.72 223 ASP A CA 1
ATOM 1822 C C . ASP A 1 223 ? -20.141 34.656 6.586 1 62.72 223 ASP A C 1
ATOM 1824 O O . ASP A 1 223 ? -19.875 35.75 6.09 1 62.72 223 ASP A O 1
ATOM 1828 N N . ILE A 1 224 ? -20.422 34.688 7.801 1 47.22 224 ILE A N 1
ATOM 1829 C CA . ILE A 1 224 ? -20.203 35.906 8.555 1 47.22 224 ILE A CA 1
ATOM 1830 C C . ILE A 1 224 ? -18.734 36.344 8.453 1 47.22 224 ILE A C 1
ATOM 1832 O O . ILE A 1 224 ? -18.438 37.531 8.273 1 47.22 224 ILE A O 1
ATOM 1836 N N . ASN A 1 225 ? -17.766 35.375 8.633 1 43.91 225 ASN A N 1
ATOM 1837 C CA . ASN A 1 225 ? -16.406 35.906 8.711 1 43.91 225 ASN A CA 1
ATOM 1838 C C . ASN A 1 225 ? -15.805 36.094 7.32 1 43.91 225 ASN A C 1
ATOM 1840 O O . ASN A 1 225 ? -14.641 36.469 7.191 1 43.91 225 ASN A O 1
ATOM 1844 N N . LYS A 1 226 ? -16.281 35.719 6.191 1 45.94 226 LYS A N 1
ATOM 1845 C CA . LYS A 1 226 ? -15.711 36.062 4.895 1 45.94 226 LYS A CA 1
ATOM 1846 C C . LYS A 1 226 ? -15.789 37.562 4.641 1 45.94 226 LYS A C 1
ATOM 1848 O O . LYS A 1 226 ? -15.305 38.062 3.619 1 45.94 226 LYS A O 1
ATOM 1853 N N . GLU A 1 227 ? -16.719 38.281 5.238 1 37.59 227 GLU A N 1
ATOM 1854 C CA . GLU A 1 227 ? -16.766 39.719 4.969 1 37.59 227 GLU A CA 1
ATOM 1855 C C . GLU A 1 227 ? -15.656 40.469 5.715 1 37.59 227 GLU A C 1
ATOM 1857 O O . GLU A 1 227 ? -15.531 41.688 5.594 1 37.59 227 GLU A O 1
ATOM 1862 N N . GLU A 1 228 ? -14.828 39.781 6.59 1 34.5 228 GLU A N 1
ATOM 1863 C CA . GLU A 1 228 ? -13.828 40.75 7.035 1 34.5 228 GLU A CA 1
ATOM 1864 C C . GLU A 1 228 ? -12.617 40.75 6.102 1 34.5 228 GLU A C 1
ATOM 1866 O O . GLU A 1 228 ? -12.203 39.719 5.598 1 34.5 228 GLU A O 1
ATOM 1871 N N . MET B 1 1 ? -23.844 -21.75 -18.125 1 70.81 1 MET B N 1
ATOM 1872 C CA . MET B 1 1 ? -22.594 -21.781 -17.359 1 70.81 1 MET B CA 1
ATOM 1873 C C . MET B 1 1 ? -22.734 -22.672 -16.125 1 70.81 1 MET B C 1
ATOM 1875 O O . MET B 1 1 ? -23.75 -22.609 -15.422 1 70.81 1 MET B O 1
ATOM 1879 N N . SER B 1 2 ? -21.812 -23.734 -16 1 85.5 2 SER B N 1
ATOM 1880 C CA . SER B 1 2 ? -21.859 -24.656 -14.875 1 85.5 2 SER B CA 1
ATOM 1881 C C . SER B 1 2 ? -21.484 -23.969 -13.57 1 85.5 2 SER B C 1
ATOM 1883 O O . SER B 1 2 ? -20.984 -22.844 -13.586 1 85.5 2 SER B O 1
ATOM 1885 N N . ALA B 1 3 ? -21.891 -24.5 -12.477 1 91.88 3 ALA B N 1
ATOM 1886 C CA . ALA B 1 3 ? -21.5 -24 -11.156 1 91.88 3 ALA B CA 1
ATOM 1887 C C . ALA B 1 3 ? -19.984 -23.828 -11.07 1 91.88 3 ALA B C 1
ATOM 1889 O O . ALA B 1 3 ? -19.5 -22.875 -10.461 1 91.88 3 ALA B O 1
ATOM 1890 N N . ALA B 1 4 ? -19.281 -24.719 -11.758 1 93.56 4 ALA B N 1
ATOM 1891 C CA . ALA B 1 4 ? -17.828 -24.688 -11.758 1 93.56 4 ALA B CA 1
ATOM 1892 C C . ALA B 1 4 ? -17.297 -23.438 -12.453 1 93.56 4 ALA B C 1
ATOM 1894 O O . ALA B 1 4 ? -16.297 -22.844 -12.039 1 93.56 4 ALA B O 1
ATOM 1895 N N . ASP B 1 5 ? -18.031 -22.969 -13.477 1 96.38 5 ASP B N 1
ATOM 1896 C CA . ASP B 1 5 ? -17.625 -21.812 -14.273 1 96.38 5 ASP B CA 1
ATOM 1897 C C . ASP B 1 5 ? -17.734 -20.531 -13.469 1 96.38 5 ASP B C 1
ATOM 1899 O O . ASP B 1 5 ? -17.141 -19.5 -13.828 1 96.38 5 ASP B O 1
ATOM 1903 N N . LYS B 1 6 ? -18.438 -20.609 -12.391 1 97.88 6 LYS B N 1
ATOM 1904 C CA . LYS B 1 6 ? -18.688 -19.422 -11.578 1 97.88 6 LYS B CA 1
ATOM 1905 C C . LYS B 1 6 ? -18.078 -19.562 -10.188 1 97.88 6 LYS B C 1
ATOM 1907 O O . LYS B 1 6 ? -18.469 -18.875 -9.258 1 97.88 6 LYS B O 1
ATOM 1912 N N . THR B 1 7 ? -17.125 -20.516 -10.07 1 98.69 7 THR B N 1
ATOM 1913 C CA . THR B 1 7 ? -16.469 -20.75 -8.789 1 98.69 7 THR B CA 1
ATOM 1914 C C . THR B 1 7 ? -15.023 -20.266 -8.828 1 98.69 7 THR B C 1
ATOM 1916 O O . THR B 1 7 ? -14.289 -20.547 -9.781 1 98.69 7 THR B O 1
ATOM 1919 N N . ILE B 1 8 ? -14.648 -19.5 -7.844 1 98.88 8 ILE B N 1
ATOM 1920 C CA . ILE B 1 8 ? -13.273 -19.062 -7.613 1 98.88 8 ILE B CA 1
ATOM 1921 C C . ILE B 1 8 ? -12.719 -19.75 -6.359 1 98.88 8 ILE B C 1
ATOM 1923 O O . ILE B 1 8 ? -13.25 -19.562 -5.262 1 98.88 8 ILE B O 1
ATOM 1927 N N . LEU B 1 9 ? -11.711 -20.562 -6.523 1 98.94 9 LEU B N 1
ATOM 1928 C CA . LEU B 1 9 ? -11.117 -21.312 -5.426 1 98.94 9 LEU B CA 1
ATOM 1929 C C . LEU B 1 9 ? -9.797 -20.688 -4.988 1 98.94 9 LEU B C 1
ATOM 1931 O O . LEU B 1 9 ? -8.883 -20.516 -5.805 1 98.94 9 LEU B O 1
ATOM 1935 N N . PHE B 1 10 ? -9.742 -20.312 -3.738 1 98.94 10 PHE B N 1
ATOM 1936 C CA . PHE B 1 10 ? -8.469 -19.906 -3.154 1 98.94 10 PHE B CA 1
ATOM 1937 C C . PHE B 1 10 ? -7.738 -21.109 -2.555 1 98.94 10 PHE B C 1
ATOM 1939 O O . PHE B 1 10 ? -8.273 -21.781 -1.673 1 98.94 10 PHE B O 1
ATOM 1946 N N . VAL B 1 11 ? -6.535 -21.359 -3.041 1 98.94 11 VAL B N 1
ATOM 1947 C CA . VAL B 1 11 ? -5.727 -22.5 -2.623 1 98.94 11 VAL B CA 1
ATOM 1948 C C . VAL B 1 11 ? -4.5 -22.016 -1.856 1 98.94 11 VAL B C 1
ATOM 1950 O O . VAL B 1 11 ? -3.723 -21.203 -2.367 1 98.94 11 VAL B O 1
ATOM 1953 N N . THR B 1 12 ? -4.34 -22.516 -0.606 1 98.88 12 THR B N 1
ATOM 1954 C CA . THR B 1 12 ? -3.242 -22.031 0.225 1 98.88 12 THR B CA 1
ATOM 1955 C C . THR B 1 12 ? -2.592 -23.188 0.982 1 98.88 12 THR B C 1
ATOM 1957 O O . THR B 1 12 ? -3.268 -23.922 1.7 1 98.88 12 THR B O 1
ATOM 1960 N N . CYS B 1 13 ? -1.272 -23.344 0.79 1 98.5 13 CYS B N 1
ATOM 1961 C CA . CYS B 1 13 ? -0.527 -24.219 1.698 1 98.5 13 CYS B CA 1
ATOM 1962 C C . CYS B 1 13 ? -0.26 -23.516 3.023 1 98.5 13 CYS B C 1
ATOM 1964 O O . CYS B 1 13 ? 0.299 -22.406 3.047 1 98.5 13 CYS B O 1
ATOM 1966 N N . ILE B 1 14 ? -0.651 -24.156 4.113 1 97.81 14 ILE B N 1
ATOM 1967 C CA . ILE B 1 14 ? -0.659 -23.438 5.379 1 97.81 14 ILE B CA 1
ATOM 1968 C C . ILE B 1 14 ? 0.205 -24.172 6.402 1 97.81 14 ILE B C 1
ATOM 1970 O O . ILE B 1 14 ? 0.23 -25.406 6.434 1 97.81 14 ILE B O 1
ATOM 1974 N N . ASN B 1 15 ? 0.977 -23.453 7.18 1 95.75 15 ASN B N 1
ATOM 1975 C CA . ASN B 1 15 ? 1.682 -23.969 8.352 1 95.75 15 ASN B CA 1
ATOM 1976 C C . ASN B 1 15 ? 1.589 -23.016 9.531 1 95.75 15 ASN B C 1
ATOM 1978 O O . ASN B 1 15 ? 2.195 -23.25 10.578 1 95.75 15 ASN B O 1
ATOM 1982 N N . ASP B 1 16 ? 0.859 -21.922 9.406 1 96.31 16 ASP B N 1
ATOM 1983 C CA . ASP B 1 16 ? 0.562 -20.922 10.43 1 96.31 16 ASP B CA 1
ATOM 1984 C C . ASP B 1 16 ? -0.914 -20.531 10.406 1 96.31 16 ASP B C 1
ATOM 1986 O O . ASP B 1 16 ? -1.324 -19.688 9.609 1 96.31 16 ASP B O 1
ATOM 1990 N N . ARG B 1 17 ? -1.631 -21.094 11.305 1 97.19 17 ARG B N 1
ATOM 1991 C CA . ARG B 1 17 ? -3.084 -20.953 11.297 1 97.19 17 ARG B CA 1
ATOM 1992 C C . ARG B 1 17 ? -3.496 -19.5 11.469 1 97.19 17 ARG B C 1
ATOM 1994 O O . ARG B 1 17 ? -4.445 -19.031 10.828 1 97.19 17 ARG B O 1
ATOM 2001 N N . LYS B 1 18 ? -2.83 -18.797 12.32 1 97.06 18 LYS B N 1
ATOM 2002 C CA .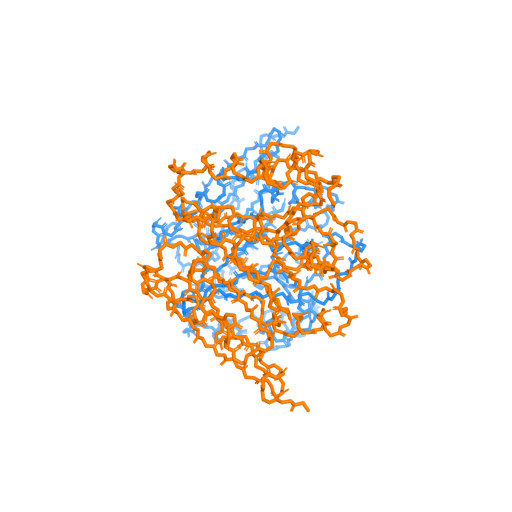 LYS B 1 18 ? -3.168 -17.391 12.57 1 97.06 18 LYS B CA 1
ATOM 2003 C C . LYS B 1 18 ? -2.912 -16.547 11.328 1 97.06 18 LYS B C 1
ATOM 2005 O O . LYS B 1 18 ? -3.734 -15.695 10.969 1 97.06 18 LYS B O 1
ATOM 2010 N N . LEU B 1 19 ? -1.796 -16.797 10.773 1 96.62 19 LEU B N 1
ATOM 2011 C CA . LEU B 1 19 ? -1.44 -16.062 9.562 1 96.62 19 LEU B CA 1
ATOM 2012 C C . LEU B 1 19 ? -2.43 -16.344 8.445 1 96.62 19 LEU B C 1
ATOM 2014 O O . LEU B 1 19 ? -2.867 -15.438 7.742 1 96.62 19 LEU B O 1
ATOM 2018 N N . TYR B 1 20 ? -2.758 -17.594 8.281 1 98.38 20 TYR B N 1
ATOM 2019 C CA . TYR B 1 20 ? -3.744 -17.984 7.273 1 98.38 20 TYR B CA 1
ATOM 2020 C C . TYR B 1 20 ? -5.098 -17.344 7.57 1 98.38 20 TYR B C 1
ATOM 2022 O O . TYR B 1 20 ? -5.789 -16.891 6.656 1 98.38 20 TYR B O 1
ATOM 2030 N N . ALA B 1 21 ? -5.484 -17.344 8.797 1 98.56 21 ALA B N 1
ATOM 2031 C CA . ALA B 1 21 ? -6.754 -16.719 9.172 1 98.56 21 ALA B CA 1
ATOM 2032 C C . ALA B 1 21 ? -6.785 -15.25 8.758 1 98.56 21 ALA B C 1
ATOM 2034 O O . ALA B 1 21 ? -7.809 -14.758 8.281 1 98.56 21 ALA B O 1
ATOM 2035 N N . ASN B 1 22 ? -5.715 -14.57 8.961 1 98.12 22 ASN B N 1
ATOM 2036 C CA . ASN B 1 22 ? -5.625 -13.172 8.555 1 98.12 22 ASN B CA 1
ATOM 2037 C C . ASN B 1 22 ? -5.723 -13.023 7.039 1 98.12 22 ASN B C 1
ATOM 2039 O O . ASN B 1 22 ? -6.359 -12.094 6.539 1 98.12 22 ASN B O 1
ATOM 2043 N N . CYS B 1 23 ? -5.055 -13.914 6.328 1 98.62 23 CYS B N 1
ATOM 2044 C CA . CYS B 1 23 ? -5.16 -13.961 4.875 1 98.62 23 CYS B CA 1
ATOM 2045 C C . CYS B 1 23 ? -6.613 -14.109 4.438 1 98.62 23 CYS B C 1
ATOM 2047 O O . CYS B 1 23 ? -7.109 -13.32 3.629 1 98.62 23 CYS B O 1
ATOM 2049 N N . VAL B 1 24 ? -7.32 -15.031 5.031 1 98.81 24 VAL B N 1
ATOM 2050 C CA . VAL B 1 24 ? -8.703 -15.336 4.684 1 98.81 24 VAL B CA 1
ATOM 2051 C C . VAL B 1 24 ? -9.594 -14.148 5.02 1 98.81 24 VAL B C 1
ATOM 2053 O O . VAL B 1 24 ? -10.508 -13.805 4.254 1 98.81 24 VAL B O 1
ATOM 2056 N N . ARG B 1 25 ? -9.352 -13.508 6.152 1 98.5 25 ARG B N 1
ATOM 2057 C CA . ARG B 1 25 ? -10.141 -12.344 6.531 1 98.5 25 ARG B CA 1
ATOM 2058 C C . ARG B 1 25 ? -10.062 -11.258 5.461 1 98.5 25 ARG B C 1
ATOM 2060 O O . ARG B 1 25 ? -11.062 -10.594 5.168 1 98.5 25 ARG B O 1
ATOM 2067 N N . HIS B 1 26 ? -8.898 -11.078 4.883 1 98.75 26 HIS B N 1
ATOM 2068 C CA . HIS B 1 26 ? -8.75 -10.109 3.801 1 98.75 26 HIS B CA 1
ATOM 2069 C C . HIS B 1 26 ? -9.523 -10.547 2.562 1 98.75 26 HIS B C 1
ATOM 2071 O O . HIS B 1 26 ? -10.164 -9.727 1.905 1 98.75 26 HIS B O 1
ATOM 2077 N N . ILE B 1 27 ? -9.5 -11.836 2.229 1 98.81 27 ILE B N 1
ATOM 2078 C CA . ILE B 1 27 ? -10.203 -12.352 1.058 1 98.81 27 ILE B CA 1
ATOM 2079 C C . ILE B 1 27 ? -11.703 -12.156 1.231 1 98.81 27 ILE B C 1
ATOM 2081 O O . ILE B 1 27 ? -12.406 -11.812 0.277 1 98.81 27 ILE B O 1
ATOM 2085 N N . LEU B 1 28 ? -12.141 -12.312 2.412 1 98.5 28 LEU B N 1
ATOM 2086 C CA . LEU B 1 28 ? -13.562 -12.211 2.703 1 98.5 28 LEU B CA 1
ATOM 2087 C C . LEU B 1 28 ? -14.047 -10.773 2.564 1 98.5 28 LEU B C 1
ATOM 2089 O O . LEU B 1 28 ? -15.25 -10.516 2.535 1 98.5 28 LEU B O 1
ATOM 2093 N N . GLN B 1 29 ? -13.141 -9.781 2.453 1 97.69 29 GLN B N 1
ATOM 2094 C CA . GLN B 1 29 ? -13.508 -8.383 2.246 1 97.69 29 GLN B CA 1
ATOM 2095 C C . GLN B 1 29 ? -13.695 -8.078 0.762 1 97.69 29 GLN B C 1
ATOM 2097 O O . GLN B 1 29 ? -14.148 -6.992 0.398 1 97.69 29 GLN B O 1
ATOM 2102 N N . LEU B 1 30 ? -13.32 -9 -0.13 1 98.31 30 LEU B N 1
ATOM 2103 C CA . LEU B 1 30 ? -13.367 -8.758 -1.567 1 98.31 30 LEU B CA 1
ATOM 2104 C C . LEU B 1 30 ? -14.812 -8.695 -2.061 1 98.31 30 LEU B C 1
ATOM 2106 O O . LEU B 1 30 ? -15.672 -9.414 -1.551 1 98.31 30 LEU B O 1
ATOM 2110 N N . LEU B 1 31 ? -15.023 -7.789 -3.059 1 97.94 31 LEU B N 1
ATOM 2111 C CA . LEU B 1 31 ? -16.312 -7.762 -3.748 1 97.94 31 LEU B CA 1
ATOM 2112 C C . LEU B 1 31 ? -16.453 -8.953 -4.688 1 97.94 31 LEU B C 1
ATOM 2114 O O . LEU B 1 31 ? -15.68 -9.094 -5.641 1 97.94 31 LEU B O 1
ATOM 2118 N N . VAL B 1 32 ? -17.406 -9.734 -4.379 1 98.5 32 VAL B N 1
ATOM 2119 C CA . VAL B 1 32 ? -17.641 -10.914 -5.207 1 98.5 32 VAL B CA 1
ATOM 2120 C C . VAL B 1 32 ? -18.641 -10.578 -6.316 1 98.5 32 VAL B C 1
ATOM 2122 O O . VAL B 1 32 ? -19.766 -10.156 -6.043 1 98.5 32 VAL B O 1
ATOM 2125 N N . PRO B 1 33 ? -18.203 -10.734 -7.516 1 98.06 33 PRO B N 1
ATOM 2126 C CA . PRO B 1 33 ? -19.141 -10.453 -8.609 1 98.06 33 PRO B CA 1
ATOM 2127 C C . PRO B 1 33 ? -20.406 -11.297 -8.523 1 98.06 33 PRO B C 1
ATOM 2129 O O . PRO B 1 33 ? -20.344 -12.469 -8.141 1 98.06 33 PRO B O 1
ATOM 2132 N N . PRO B 1 34 ? -21.516 -10.703 -8.953 1 97.5 34 PRO B N 1
ATOM 2133 C CA . PRO B 1 34 ? -22.781 -11.453 -8.891 1 97.5 34 PRO B CA 1
ATOM 2134 C C . PRO B 1 34 ? -22.719 -12.781 -9.641 1 97.5 34 PRO B C 1
ATOM 2136 O O . PRO B 1 34 ? -22.188 -12.836 -10.75 1 97.5 34 PRO B O 1
ATOM 2139 N N . GLY B 1 35 ? -23.219 -13.805 -8.969 1 97.19 35 GLY B N 1
ATOM 2140 C CA . GLY B 1 35 ? -23.281 -15.125 -9.586 1 97.19 35 GLY B CA 1
ATOM 2141 C C . GLY B 1 35 ? -22.062 -15.977 -9.297 1 97.19 35 GLY B C 1
ATOM 2142 O O . GLY B 1 35 ? -22.078 -17.188 -9.523 1 97.19 35 GLY B O 1
ATOM 2143 N N . TYR B 1 36 ? -21.047 -15.336 -8.797 1 98.44 36 TYR B N 1
ATOM 2144 C CA . TYR B 1 36 ? -19.844 -16.094 -8.484 1 98.44 36 TYR B CA 1
ATOM 2145 C C . TYR B 1 36 ? -19.812 -16.484 -7.012 1 98.44 36 TYR B C 1
ATOM 2147 O O . TYR B 1 36 ? -20.438 -15.82 -6.176 1 98.44 36 TYR B O 1
ATOM 2155 N N . ILE B 1 37 ? -19.094 -17.594 -6.762 1 98.19 37 ILE B N 1
ATOM 2156 C CA . ILE B 1 37 ? -18.891 -18.016 -5.379 1 98.19 37 ILE B CA 1
ATOM 2157 C C . ILE B 1 37 ? -17.391 -18.188 -5.113 1 98.19 37 ILE B C 1
ATOM 2159 O O . ILE B 1 37 ? -16.641 -18.547 -6.016 1 98.19 37 ILE B O 1
ATOM 2163 N N . VAL B 1 38 ? -17.016 -17.922 -3.883 1 98.69 38 VAL B N 1
ATOM 2164 C CA . VAL B 1 38 ? -15.641 -18.078 -3.438 1 98.69 38 VAL B CA 1
ATOM 2165 C C . VAL B 1 38 ? -15.523 -19.266 -2.5 1 98.69 38 VAL B C 1
ATOM 2167 O O . VAL B 1 38 ? -16.344 -19.453 -1.599 1 98.69 38 VAL B O 1
ATOM 2170 N N . GLN B 1 39 ? -14.586 -20.109 -2.793 1 98.81 39 GLN B N 1
ATOM 2171 C CA . GLN B 1 39 ? -14.281 -21.25 -1.938 1 98.81 39 GLN B CA 1
ATOM 2172 C C . GLN B 1 39 ? -12.812 -21.234 -1.503 1 98.81 39 GLN B C 1
ATOM 2174 O O . GLN B 1 39 ? -11.984 -20.562 -2.125 1 98.81 39 GLN B O 1
ATOM 2179 N N . PHE B 1 40 ? -12.609 -21.953 -0.392 1 98.88 40 PHE B N 1
ATOM 2180 C CA . PHE B 1 40 ? -11.266 -22 0.183 1 98.88 40 PHE B CA 1
ATOM 2181 C C . PHE B 1 40 ? -10.773 -23.438 0.279 1 98.88 40 PHE B C 1
ATOM 2183 O O . PHE B 1 40 ? -11.539 -24.344 0.611 1 98.88 40 PHE B O 1
ATOM 2190 N N . MET B 1 41 ? -9.531 -23.641 -0.047 1 98.81 41 MET B N 1
ATOM 2191 C CA . MET B 1 41 ? -8.875 -24.938 0.094 1 98.81 41 MET B CA 1
ATOM 2192 C C . MET B 1 41 ? -7.531 -24.781 0.8 1 98.81 41 MET B C 1
ATOM 2194 O O . MET B 1 41 ? -6.488 -24.734 0.149 1 98.81 41 MET B O 1
ATOM 2198 N N . PRO B 1 42 ? -7.582 -24.719 2.123 1 98.75 42 PRO B N 1
ATOM 2199 C CA . PRO B 1 42 ? -6.32 -24.797 2.865 1 98.75 42 PRO B CA 1
ATOM 2200 C C . PRO B 1 42 ? -5.691 -26.188 2.811 1 98.75 42 PRO B C 1
ATOM 2202 O O . PRO B 1 42 ? -6.391 -27.188 2.961 1 98.75 42 PRO B O 1
ATOM 2205 N N . ILE B 1 43 ? -4.457 -26.266 2.486 1 98.56 43 ILE B N 1
ATOM 2206 C CA . ILE B 1 43 ? -3.711 -27.516 2.418 1 98.56 43 ILE B CA 1
ATOM 2207 C C . ILE B 1 43 ? -2.678 -27.562 3.541 1 98.56 43 ILE B C 1
ATOM 2209 O O . ILE B 1 43 ? -1.765 -26.734 3.586 1 98.56 43 ILE B O 1
ATOM 2213 N N . ARG B 1 44 ? -2.764 -28.516 4.387 1 97.25 44 ARG B N 1
ATOM 2214 C CA . ARG B 1 44 ? -1.832 -28.688 5.5 1 97.25 44 ARG B CA 1
ATOM 2215 C C . ARG B 1 44 ? -0.825 -29.797 5.207 1 97.25 44 ARG B C 1
ATOM 2217 O O . ARG B 1 44 ? -1.128 -30.734 4.473 1 97.25 44 ARG B O 1
ATOM 2224 N N . ASN B 1 45 ? 0.31 -29.641 5.707 1 95.75 45 ASN B N 1
ATOM 2225 C CA . ASN B 1 45 ? 1.371 -30.641 5.641 1 95.75 45 ASN B CA 1
ATOM 2226 C C . ASN B 1 45 ? 1.687 -31.031 4.199 1 95.75 45 ASN B C 1
ATOM 2228 O O . ASN B 1 45 ? 1.825 -32.219 3.887 1 95.75 45 ASN B O 1
ATOM 2232 N N . ALA B 1 46 ? 1.67 -30.078 3.352 1 96.25 46 ALA B N 1
ATOM 2233 C CA . ALA B 1 46 ? 2.084 -30.344 1.979 1 96.25 46 ALA B CA 1
ATOM 2234 C C . ALA B 1 46 ? 3.553 -30.75 1.922 1 96.25 46 ALA B C 1
ATOM 2236 O O . ALA B 1 46 ? 4.402 -30.141 2.568 1 96.25 46 ALA B O 1
ATOM 2237 N N . LYS B 1 47 ? 3.854 -31.781 1.156 1 96.5 47 LYS B N 1
ATOM 2238 C CA . LYS B 1 47 ? 5.23 -32.219 0.993 1 96.5 47 LYS B CA 1
ATOM 2239 C C . LYS B 1 47 ? 6.059 -31.203 0.224 1 96.5 47 LYS B C 1
ATOM 2241 O O . LYS B 1 47 ? 7.27 -31.094 0.431 1 96.5 47 LYS B O 1
ATOM 2246 N N . SER B 1 48 ? 5.48 -30.594 -0.642 1 97.31 48 SER B N 1
ATOM 2247 C CA . SER B 1 48 ? 6.027 -29.516 -1.467 1 97.31 48 SER B CA 1
ATOM 2248 C C . SER B 1 48 ? 4.93 -28.562 -1.936 1 97.31 48 SER B C 1
ATOM 2250 O O . SER B 1 48 ? 3.742 -28.844 -1.763 1 97.31 48 SER B O 1
ATOM 2252 N N . MET B 1 49 ? 5.363 -27.438 -2.467 1 98.12 49 MET B N 1
ATOM 2253 C CA . MET B 1 49 ? 4.359 -26.5 -2.982 1 98.12 49 MET B CA 1
ATOM 2254 C C . MET B 1 49 ? 3.592 -27.125 -4.145 1 98.12 49 MET B C 1
ATOM 2256 O O . MET B 1 49 ? 2.365 -27.031 -4.211 1 98.12 49 MET B O 1
ATOM 2260 N N . THR B 1 50 ? 4.324 -27.781 -5.035 1 98.69 50 THR B N 1
ATOM 2261 C CA . THR B 1 50 ? 3.717 -28.375 -6.219 1 98.69 50 THR B CA 1
ATOM 2262 C C . THR B 1 50 ? 2.752 -29.484 -5.824 1 98.69 50 THR B C 1
ATOM 2264 O O . THR B 1 50 ? 1.639 -29.562 -6.348 1 98.69 50 THR B O 1
ATOM 2267 N N . SER B 1 51 ? 3.182 -30.375 -4.898 1 98.5 51 SER B N 1
ATOM 2268 C CA . SER B 1 51 ? 2.297 -31.438 -4.461 1 98.5 51 SER B CA 1
ATOM 2269 C C . SER B 1 51 ? 1.043 -30.891 -3.791 1 98.5 51 SER B C 1
ATOM 2271 O O . SER B 1 51 ? -0.056 -31.422 -3.99 1 98.5 51 SER B O 1
ATOM 2273 N N . GLY B 1 52 ? 1.187 -29.875 -2.957 1 98.69 52 GLY B N 1
ATOM 2274 C CA . GLY B 1 52 ? 0.039 -29.203 -2.354 1 98.69 52 GLY B CA 1
ATOM 2275 C C . GLY B 1 52 ? -0.913 -28.625 -3.375 1 98.69 52 GLY B C 1
ATOM 2276 O O . GLY B 1 52 ? -2.109 -28.906 -3.361 1 98.69 52 GLY B O 1
ATOM 2277 N N . TYR B 1 53 ? -0.382 -27.844 -4.336 1 98.88 53 TYR B N 1
ATOM 2278 C CA . TYR B 1 53 ? -1.207 -27.141 -5.309 1 98.88 53 TYR B CA 1
ATOM 2279 C C . TYR B 1 53 ? -1.862 -28.109 -6.281 1 98.88 53 TYR B C 1
ATOM 2281 O O . TYR B 1 53 ? -2.965 -27.859 -6.77 1 98.88 53 TYR B O 1
ATOM 2289 N N . ASN B 1 54 ? -1.266 -29.266 -6.535 1 98.69 54 ASN B N 1
ATOM 2290 C CA . ASN B 1 54 ? -1.847 -30.281 -7.41 1 98.69 54 ASN B CA 1
ATOM 2291 C C . ASN B 1 54 ? -3.156 -30.828 -6.848 1 98.69 54 ASN B C 1
ATOM 2293 O O . ASN B 1 54 ? -3.973 -31.375 -7.586 1 98.69 54 ASN B O 1
ATOM 2297 N N . GLN B 1 55 ? -3.309 -30.719 -5.539 1 98.25 55 GLN B N 1
ATOM 2298 C CA . GLN B 1 55 ? -4.547 -31.188 -4.93 1 98.25 55 GLN B CA 1
ATOM 2299 C C . GLN B 1 55 ? -5.75 -30.406 -5.445 1 98.25 55 GLN B C 1
ATOM 2301 O O . GLN B 1 55 ? -6.883 -30.875 -5.387 1 98.25 55 GLN B O 1
ATOM 2306 N N . ALA B 1 56 ? -5.523 -29.219 -5.918 1 98.44 56 ALA B N 1
ATOM 2307 C CA . ALA B 1 56 ? -6.617 -28.328 -6.316 1 98.44 56 ALA B CA 1
ATOM 2308 C C . ALA B 1 56 ? -7.008 -28.562 -7.773 1 98.44 56 ALA B C 1
ATOM 2310 O O . ALA B 1 56 ? -8.062 -28.109 -8.219 1 98.44 56 ALA B O 1
ATOM 2311 N N . ILE B 1 57 ? -6.195 -29.266 -8.531 1 97.75 57 ILE B N 1
ATOM 2312 C CA . ILE B 1 57 ? -6.363 -29.359 -9.977 1 97.75 57 ILE B CA 1
ATOM 2313 C C . ILE B 1 57 ? -7.719 -29.984 -10.297 1 97.75 57 ILE B C 1
ATOM 2315 O O . ILE B 1 57 ? -8.406 -29.562 -11.227 1 97.75 57 ILE B O 1
ATOM 2319 N N . SER B 1 58 ? -8.172 -30.969 -9.531 1 96.31 58 SER B N 1
ATOM 2320 C CA . SER B 1 58 ? -9.391 -31.719 -9.828 1 96.31 58 SER B CA 1
ATOM 2321 C C . SER B 1 58 ? -10.617 -31.016 -9.25 1 96.31 58 SER B C 1
ATOM 2323 O O . SER B 1 58 ? -11.75 -31.438 -9.484 1 96.31 58 SER B O 1
ATOM 2325 N N . HIS B 1 59 ? -10.383 -30.031 -8.352 1 97.69 59 HIS B N 1
ATOM 2326 C CA . HIS B 1 59 ? -11.508 -29.312 -7.777 1 97.69 59 HIS B CA 1
ATOM 2327 C C . HIS B 1 59 ? -12.352 -28.641 -8.859 1 97.69 59 HIS B C 1
ATOM 2329 O O . HIS B 1 59 ? -11.812 -28.047 -9.797 1 97.69 59 HIS B O 1
ATOM 2335 N N . PRO B 1 60 ? -13.656 -28.766 -8.836 1 97.75 60 PRO B N 1
ATOM 2336 C CA . PRO B 1 60 ? -14.516 -28.203 -9.883 1 97.75 60 PRO B CA 1
ATOM 2337 C C . PRO B 1 60 ? -14.695 -26.688 -9.75 1 97.75 60 PRO B C 1
ATOM 2339 O O . PRO B 1 60 ? -15.797 -26.219 -9.477 1 97.75 60 PRO B O 1
ATOM 2342 N N . ALA B 1 61 ? -13.672 -25.922 -9.922 1 98.56 61 ALA B N 1
ATOM 2343 C CA . ALA B 1 61 ? -13.609 -24.469 -10 1 98.56 61 ALA B CA 1
ATOM 2344 C C . ALA B 1 61 ? -12.836 -24.016 -11.227 1 98.56 61 ALA B C 1
ATOM 2346 O O . ALA B 1 61 ? -11.711 -24.469 -11.469 1 98.56 61 ALA B O 1
ATOM 2347 N N . LYS B 1 62 ? -13.453 -23.219 -11.984 1 98.25 62 LYS B N 1
ATOM 2348 C CA . LYS B 1 62 ? -12.773 -22.75 -13.18 1 98.25 62 LYS B CA 1
ATOM 2349 C C . LYS B 1 62 ? -11.586 -21.859 -12.828 1 98.25 62 LYS B C 1
ATOM 2351 O O . LYS B 1 62 ? -10.516 -21.969 -13.422 1 98.25 62 LYS B O 1
ATOM 2356 N N . TYR B 1 63 ? -11.828 -20.922 -11.914 1 98.81 63 TYR B N 1
ATOM 2357 C CA . TYR B 1 63 ? -10.773 -20 -11.516 1 98.81 63 TYR B CA 1
ATOM 2358 C C . TYR B 1 63 ? -10.133 -20.453 -10.211 1 98.81 63 TYR B C 1
ATOM 2360 O O . TYR B 1 63 ? -10.82 -20.781 -9.242 1 98.81 63 TYR B O 1
ATOM 2368 N N . LYS B 1 64 ? -8.82 -20.531 -10.188 1 98.94 64 LYS B N 1
ATOM 2369 C CA . LYS B 1 64 ? -8.07 -20.891 -8.984 1 98.94 64 LYS B CA 1
ATOM 2370 C C . LYS B 1 64 ? -7.012 -19.844 -8.664 1 98.94 64 LYS B C 1
ATOM 2372 O O . LYS B 1 64 ? -6.277 -19.406 -9.547 1 98.94 64 LYS B O 1
ATOM 2377 N N . VAL B 1 65 ? -7.039 -19.406 -7.457 1 98.94 65 VAL B N 1
ATOM 2378 C CA . VAL B 1 65 ? -6.055 -18.453 -6.945 1 98.94 65 VAL B CA 1
ATOM 2379 C C . VAL B 1 65 ? -5.148 -19.141 -5.926 1 98.94 65 VAL B C 1
ATOM 2381 O O . VAL B 1 65 ? -5.566 -19.406 -4.797 1 98.94 65 VAL B O 1
ATOM 2384 N N . TYR B 1 66 ? -3.959 -19.422 -6.359 1 98.94 66 TYR B N 1
ATOM 2385 C CA . TYR B 1 66 ? -2.928 -19.953 -5.469 1 98.94 66 TYR B CA 1
ATOM 2386 C C . TYR B 1 66 ? -2.221 -18.812 -4.734 1 98.94 66 TYR B C 1
ATOM 2388 O O . TYR B 1 66 ? -1.596 -17.953 -5.359 1 98.94 66 TYR B O 1
ATOM 2396 N N . ILE B 1 67 ? -2.326 -18.844 -3.434 1 98.88 67 ILE B N 1
ATOM 2397 C CA . ILE B 1 67 ? -1.895 -17.672 -2.678 1 98.88 67 ILE B CA 1
ATOM 2398 C C . ILE B 1 67 ? -1.163 -18.109 -1.413 1 98.88 67 ILE B C 1
ATOM 2400 O O . ILE B 1 67 ? -1.582 -19.062 -0.747 1 98.88 67 ILE B O 1
ATOM 2404 N N . HIS B 1 68 ? -0.005 -17.469 -1.104 1 98.19 68 HIS B N 1
ATOM 2405 C CA . HIS B 1 68 ? 0.702 -17.703 0.148 1 98.19 68 HIS B CA 1
ATOM 2406 C C . HIS B 1 68 ? -0.137 -17.281 1.348 1 98.19 68 HIS B C 1
ATOM 2408 O O . HIS B 1 68 ? -0.906 -16.312 1.262 1 98.19 68 HIS B O 1
ATOM 2414 N N . GLN B 1 69 ? 0.065 -17.938 2.461 1 98 69 GLN B N 1
ATOM 2415 C CA . GLN B 1 69 ? -0.706 -17.672 3.67 1 98 69 GLN B CA 1
ATOM 2416 C C . GLN B 1 69 ? -0.352 -16.297 4.25 1 98 69 GLN B C 1
ATOM 2418 O O . GLN B 1 69 ? -1.059 -15.789 5.121 1 98 69 GLN B O 1
ATOM 2423 N N . ASP B 1 70 ? 0.796 -15.727 3.799 1 97.62 70 ASP B N 1
ATOM 2424 C CA . ASP B 1 70 ? 1.275 -14.445 4.312 1 97.62 70 ASP B CA 1
ATOM 2425 C C . ASP B 1 70 ? 1.073 -13.336 3.283 1 97.62 70 ASP B C 1
ATOM 2427 O O . ASP B 1 70 ? 1.854 -12.383 3.232 1 97.62 70 ASP B O 1
ATOM 2431 N N . VAL B 1 71 ? 0.106 -13.492 2.379 1 98.44 71 VAL B N 1
ATOM 2432 C CA . VAL B 1 71 ? -0.284 -12.477 1.41 1 98.44 71 VAL B CA 1
ATOM 2433 C C . VAL B 1 71 ? -1.683 -11.961 1.737 1 98.44 71 VAL B C 1
ATOM 2435 O O . VAL B 1 71 ? -2.6 -12.742 1.987 1 98.44 71 VAL B O 1
ATOM 2438 N N . PHE B 1 72 ? -1.873 -10.617 1.7 1 98.69 72 PHE B N 1
ATOM 2439 C CA . PHE B 1 72 ? -3.133 -9.953 2.018 1 98.69 72 PHE B CA 1
ATOM 2440 C C . PHE B 1 72 ? -3.607 -9.102 0.845 1 98.69 72 PHE B C 1
ATOM 2442 O O . PHE B 1 72 ? -2.977 -8.102 0.501 1 98.69 72 PHE B O 1
ATOM 2449 N N . ILE B 1 73 ? -4.723 -9.508 0.237 1 98.5 73 ILE B N 1
ATOM 2450 C CA . ILE B 1 73 ? -5.273 -8.758 -0.885 1 98.5 73 ILE B CA 1
ATOM 2451 C C . ILE B 1 73 ? -5.996 -7.52 -0.37 1 98.5 73 ILE B C 1
ATOM 2453 O O . ILE B 1 73 ? -6.953 -7.625 0.4 1 98.5 73 ILE B O 1
ATOM 2457 N N . ILE B 1 74 ? -5.531 -6.367 -0.859 1 96.88 74 ILE B N 1
ATOM 2458 C CA . ILE B 1 74 ? -6.078 -5.141 -0.291 1 96.88 74 ILE B CA 1
ATOM 2459 C C . ILE B 1 74 ? -6.93 -4.422 -1.337 1 96.88 74 ILE B C 1
ATOM 2461 O O . ILE B 1 74 ? -7.664 -3.486 -1.013 1 96.88 74 ILE B O 1
ATOM 2465 N N . ASN B 1 75 ? -6.809 -4.793 -2.586 1 94.88 75 ASN B N 1
ATOM 2466 C CA . ASN B 1 75 ? -7.711 -4.309 -3.627 1 94.88 75 ASN B CA 1
ATOM 2467 C C . ASN B 1 75 ? -9.07 -4.996 -3.551 1 94.88 75 ASN B C 1
ATOM 2469 O O . ASN B 1 75 ? -9.219 -6.137 -3.992 1 94.88 75 ASN B O 1
ATOM 2473 N N . ARG B 1 76 ? -10.055 -4.301 -3.143 1 95 76 ARG B N 1
ATOM 2474 C CA . ARG B 1 76 ? -11.367 -4.898 -2.918 1 95 76 ARG B CA 1
ATOM 2475 C C . ARG B 1 76 ? -11.977 -5.391 -4.227 1 95 76 ARG B C 1
ATOM 2477 O O . ARG B 1 76 ? -12.812 -6.297 -4.223 1 95 76 ARG B O 1
ATOM 2484 N N . ALA B 1 77 ? -11.578 -4.789 -5.316 1 95.69 77 ALA B N 1
ATOM 2485 C CA . ALA B 1 77 ? -12.125 -5.156 -6.621 1 95.69 77 ALA B CA 1
ATOM 2486 C C . ALA B 1 77 ? -11.258 -6.219 -7.293 1 95.69 77 ALA B C 1
ATOM 2488 O O . ALA B 1 77 ? -11.328 -6.406 -8.508 1 95.69 77 ALA B O 1
ATOM 2489 N N . PHE B 1 78 ? -10.453 -6.891 -6.555 1 97.69 78 PHE B N 1
ATOM 2490 C CA . PHE B 1 78 ? -9.516 -7.891 -7.055 1 97.69 78 PHE B CA 1
ATOM 2491 C C . PHE B 1 78 ? -10.227 -8.898 -7.949 1 97.69 78 PHE B C 1
ATOM 2493 O O . PHE B 1 78 ? -9.773 -9.172 -9.062 1 97.69 78 PHE B O 1
ATOM 2500 N N . LEU B 1 79 ? -11.367 -9.43 -7.527 1 98.75 79 LEU B N 1
ATOM 2501 C CA . LEU B 1 79 ? -12.047 -10.484 -8.266 1 98.75 79 LEU B CA 1
ATOM 2502 C C . LEU B 1 79 ? -12.648 -9.945 -9.555 1 98.75 79 LEU B C 1
ATOM 2504 O O . LEU B 1 79 ? -12.664 -10.641 -10.578 1 98.75 79 LEU B O 1
ATOM 2508 N N . TYR B 1 80 ? -13.148 -8.75 -9.547 1 98 80 TYR B N 1
ATOM 2509 C CA . TYR B 1 80 ? -13.625 -8.117 -10.773 1 98 80 TYR B CA 1
ATOM 2510 C C . TYR B 1 80 ? -12.5 -7.984 -11.789 1 98 80 TYR B C 1
ATOM 2512 O O . TYR B 1 80 ? -12.672 -8.305 -12.969 1 98 80 TYR B O 1
ATOM 2520 N N . GLY B 1 81 ? -11.328 -7.496 -11.297 1 96.69 81 GLY B N 1
ATOM 2521 C CA . GLY B 1 81 ? -10.172 -7.359 -12.172 1 96.69 81 GLY B CA 1
ATOM 2522 C C . GLY B 1 81 ? -9.711 -8.68 -12.758 1 96.69 81 GLY B C 1
ATOM 2523 O O . GLY B 1 81 ? -9.43 -8.773 -13.953 1 96.69 81 GLY B O 1
ATOM 2524 N N . LEU B 1 82 ? -9.664 -9.633 -11.898 1 97.62 82 LEU B N 1
ATOM 2525 C CA . LEU B 1 82 ? -9.25 -10.977 -12.297 1 97.62 82 LEU B CA 1
ATOM 2526 C C . LEU B 1 82 ? -10.164 -11.523 -13.383 1 97.62 82 LEU B C 1
ATOM 2528 O O . LEU B 1 82 ? -9.688 -11.961 -14.438 1 97.62 82 LEU B O 1
ATOM 2532 N N . LEU B 1 83 ? -11.445 -11.484 -13.172 1 98.12 83 LEU B N 1
ATOM 2533 C CA . LEU B 1 83 ? -12.422 -12.055 -14.094 1 98.12 83 LEU B CA 1
ATOM 2534 C C . LEU B 1 83 ? -12.445 -11.281 -15.406 1 98.12 83 LEU B C 1
ATOM 2536 O O . LEU B 1 83 ? -12.555 -11.875 -16.484 1 98.12 83 LEU B O 1
ATOM 2540 N N . GLN B 1 84 ? -12.352 -9.992 -15.305 1 97.62 84 GLN B N 1
ATOM 2541 C CA . GLN B 1 84 ? -12.305 -9.188 -16.516 1 97.62 84 GLN B CA 1
ATOM 2542 C C . GLN B 1 84 ? -11.125 -9.578 -17.406 1 97.62 84 GLN B C 1
ATOM 2544 O O . GLN B 1 84 ? -11.273 -9.75 -18.609 1 97.62 84 GLN B O 1
ATOM 2549 N N . LEU B 1 85 ? -9.977 -9.719 -16.844 1 97.81 85 LEU B N 1
ATOM 2550 C CA . LEU B 1 85 ? -8.781 -10.086 -17.594 1 97.81 85 LEU B CA 1
ATOM 2551 C C . LEU B 1 85 ? -8.961 -11.445 -18.266 1 97.81 85 LEU B C 1
ATOM 2553 O O . LEU B 1 85 ? -8.711 -11.586 -19.469 1 97.81 85 LEU B O 1
ATOM 2557 N N . PHE B 1 86 ? -9.438 -12.398 -17.516 1 98.31 86 PHE B N 1
ATOM 2558 C CA . PHE B 1 86 ? -9.562 -13.75 -18.047 1 98.31 86 PHE B CA 1
ATOM 2559 C C . PHE B 1 86 ? -10.68 -13.82 -19.078 1 98.31 86 PHE B C 1
ATOM 2561 O O . PHE B 1 86 ? -10.555 -14.539 -20.078 1 98.31 86 PHE B O 1
ATOM 2568 N N . GLU B 1 87 ? -11.711 -13.109 -18.875 1 97.12 87 GLU B N 1
ATOM 2569 C CA . GLU B 1 87 ? -12.828 -13.141 -19.812 1 97.12 87 GLU B CA 1
ATOM 2570 C C . GLU B 1 87 ? -12.484 -12.422 -21.125 1 97.12 87 GLU B C 1
ATOM 2572 O O . GLU B 1 87 ? -12.906 -12.836 -22.203 1 97.12 87 GLU B O 1
ATOM 2577 N N . GLU B 1 88 ? -11.711 -11.406 -20.984 1 97.31 88 GLU B N 1
ATOM 2578 C CA . GLU B 1 88 ? -11.367 -10.609 -22.156 1 97.31 88 GLU B CA 1
ATOM 2579 C C . GLU B 1 88 ? -10.195 -11.227 -22.922 1 97.31 88 GLU B C 1
ATOM 2581 O O . GLU B 1 88 ? -9.953 -10.891 -24.078 1 97.31 88 GLU B O 1
ATOM 2586 N N . HIS B 1 89 ? -9.5 -12.094 -22.281 1 97.69 89 HIS B N 1
ATOM 2587 C CA . HIS B 1 89 ? -8.328 -12.703 -22.906 1 97.69 89 HIS B CA 1
ATOM 2588 C C . HIS B 1 89 ? -8.305 -14.211 -22.688 1 97.69 89 HIS B C 1
ATOM 2590 O O . HIS B 1 89 ? -7.707 -14.695 -21.719 1 97.69 89 HIS B O 1
ATOM 2596 N N . GLU B 1 90 ? -8.766 -14.883 -23.656 1 97.44 90 GLU B N 1
ATOM 2597 C CA . GLU B 1 90 ? -8.914 -16.328 -23.516 1 97.44 90 GLU B CA 1
ATOM 2598 C C . GLU B 1 90 ? -7.551 -17.016 -23.422 1 97.44 90 GLU B C 1
ATOM 2600 O O . GLU B 1 90 ? -7.41 -18.047 -22.766 1 97.44 90 GLU B O 1
ATOM 2605 N N . HIS B 1 91 ? -6.559 -16.438 -23.984 1 98.06 91 HIS B N 1
ATOM 2606 C CA . HIS B 1 91 ? -5.246 -17.078 -24.016 1 98.06 91 HIS B CA 1
ATOM 2607 C C . HIS B 1 91 ? -4.445 -16.75 -22.766 1 98.06 91 HIS B C 1
ATOM 2609 O O . HIS B 1 91 ? -3.406 -17.375 -22.516 1 98.06 91 HIS B O 1
ATOM 2615 N N . LEU B 1 92 ? -4.898 -15.812 -22.016 1 98.69 92 LEU B N 1
ATOM 2616 C CA . LEU B 1 92 ? -4.277 -15.508 -20.719 1 98.69 92 LEU B CA 1
ATOM 2617 C C . LEU B 1 92 ? -4.594 -16.594 -19.703 1 98.69 92 LEU B C 1
ATOM 2619 O O . LEU B 1 92 ? -5.707 -16.641 -19.172 1 98.69 92 LEU B O 1
ATOM 2623 N N . GLY B 1 93 ? -3.631 -17.391 -19.422 1 98.88 93 GLY B N 1
ATOM 2624 C CA . GLY B 1 93 ? -3.9 -18.562 -18.609 1 98.88 93 GLY B CA 1
ATOM 2625 C C . GLY B 1 93 ? -3.627 -18.359 -17.141 1 98.88 93 GLY B C 1
ATOM 2626 O O . GLY B 1 93 ? -4.242 -19.016 -16.297 1 98.88 93 GLY B O 1
ATOM 2627 N N . MET B 1 94 ? -2.646 -17.469 -16.891 1 98.88 94 MET B N 1
ATOM 2628 C CA . MET B 1 94 ? -2.223 -17.234 -15.508 1 98.88 94 MET B CA 1
ATOM 2629 C C . MET B 1 94 ? -1.779 -15.789 -15.305 1 98.88 94 MET B C 1
ATOM 2631 O O . MET B 1 94 ? -1.151 -15.203 -16.188 1 98.88 94 MET B O 1
ATOM 2635 N N . ILE B 1 95 ? -2.152 -15.289 -14.195 1 98.62 95 ILE B N 1
ATOM 2636 C CA . ILE B 1 95 ? -1.701 -13.945 -13.875 1 98.62 95 ILE B CA 1
ATOM 2637 C C . ILE B 1 95 ? -1.066 -13.93 -12.484 1 98.62 95 ILE B C 1
ATOM 2639 O O . ILE B 1 95 ? -1.411 -14.75 -11.633 1 98.62 95 ILE B O 1
ATOM 2643 N N . GLY B 1 96 ? -0.165 -13.078 -12.266 1 98.56 96 GLY B N 1
ATOM 2644 C CA . GLY B 1 96 ? 0.485 -12.836 -10.984 1 98.56 96 GLY B CA 1
ATOM 2645 C C . GLY B 1 96 ? 0.679 -11.359 -10.688 1 98.56 96 GLY B C 1
ATOM 2646 O O . GLY B 1 96 ? 0.281 -10.508 -11.477 1 98.56 96 GLY B O 1
ATOM 2647 N N . MET B 1 97 ? 1.266 -11.086 -9.609 1 97.44 97 MET B N 1
ATOM 2648 C CA . MET B 1 97 ? 1.342 -9.703 -9.148 1 97.44 97 MET B CA 1
ATOM 2649 C C . MET B 1 97 ? 2.66 -9.062 -9.57 1 97.44 97 MET B C 1
ATOM 2651 O O . MET B 1 97 ? 2.748 -7.84 -9.695 1 97.44 97 MET B O 1
ATOM 2655 N N . VAL B 1 98 ? 3.672 -9.883 -9.703 1 96.88 98 VAL B N 1
ATOM 2656 C CA . VAL B 1 98 ? 4.996 -9.461 -10.133 1 96.88 98 VAL B CA 1
ATOM 2657 C C . VAL B 1 98 ? 5.633 -10.547 -11.008 1 96.88 98 VAL B C 1
ATOM 2659 O O . VAL B 1 98 ? 5.391 -11.734 -10.797 1 96.88 98 VAL B O 1
ATOM 2662 N N . GLY B 1 99 ? 6.402 -10.102 -11.961 1 96.56 99 GLY B N 1
ATOM 2663 C CA . GLY B 1 99 ? 7.039 -11.062 -12.844 1 96.56 99 GLY B CA 1
ATOM 2664 C C . GLY B 1 99 ? 8.109 -10.445 -13.727 1 96.56 99 GLY B C 1
ATOM 2665 O O . GLY B 1 99 ? 8.367 -9.242 -13.641 1 96.56 99 GLY B O 1
ATOM 2666 N N . ALA B 1 100 ? 8.758 -11.312 -14.461 1 96.31 100 ALA B N 1
ATOM 2667 C CA . ALA B 1 100 ? 9.82 -10.898 -15.367 1 96.31 100 ALA B CA 1
ATOM 2668 C C . ALA B 1 100 ? 9.445 -11.203 -16.812 1 96.31 100 ALA B C 1
ATOM 2670 O O . ALA B 1 100 ? 9.016 -12.312 -17.141 1 96.31 100 ALA B O 1
ATOM 2671 N N . GLN B 1 101 ? 9.625 -10.219 -17.641 1 95.75 101 GLN B N 1
ATOM 2672 C CA . GLN B 1 101 ? 9.383 -10.43 -19.062 1 95.75 101 GLN B CA 1
ATOM 2673 C C . GLN B 1 101 ? 10.422 -11.383 -19.656 1 95.75 101 GLN B C 1
ATOM 2675 O O . GLN B 1 101 ? 10.125 -12.125 -20.594 1 95.75 101 GLN B O 1
ATOM 2680 N N . TYR B 1 102 ? 11.609 -11.297 -19.047 1 96.44 102 TYR B N 1
ATOM 2681 C CA . TYR B 1 102 ? 12.68 -12.172 -19.5 1 96.44 102 TYR B CA 1
ATOM 2682 C C . TYR B 1 102 ? 13.438 -12.766 -18.328 1 96.44 102 TYR B C 1
ATOM 2684 O O . TYR B 1 102 ? 14.086 -12.039 -17.562 1 96.44 102 TYR B O 1
ATOM 2692 N N . VAL B 1 103 ? 13.391 -14.102 -18.234 1 97.38 103 VAL B N 1
ATOM 2693 C CA . VAL B 1 103 ? 14.148 -14.812 -17.203 1 97.38 103 VAL B CA 1
ATOM 2694 C C . VAL B 1 103 ? 15.57 -15.055 -17.703 1 97.38 103 VAL B C 1
ATOM 2696 O O . VAL B 1 103 ? 15.781 -15.57 -18.797 1 97.38 103 VAL B O 1
ATOM 2699 N N . PRO B 1 104 ? 16.547 -14.633 -16.938 1 96.5 104 PRO B N 1
ATOM 2700 C CA . PRO B 1 104 ? 17.922 -14.844 -17.391 1 96.5 104 PRO B CA 1
ATOM 2701 C C . PRO B 1 104 ? 18.344 -16.312 -17.375 1 96.5 104 PRO B C 1
ATOM 2703 O O . PRO B 1 104 ? 17.688 -17.125 -16.703 1 96.5 104 PRO B O 1
ATOM 2706 N N . PRO B 1 105 ? 19.406 -16.625 -18.016 1 95.5 105 PRO B N 1
ATOM 2707 C CA . PRO B 1 105 ? 19.859 -18.016 -18.094 1 95.5 105 PRO B CA 1
ATOM 2708 C C . PRO B 1 105 ? 20.172 -18.609 -16.719 1 95.5 105 PRO B C 1
ATOM 2710 O O . PRO B 1 105 ? 20.188 -19.828 -16.547 1 95.5 105 PRO B O 1
ATOM 2713 N N . THR B 1 106 ? 20.422 -17.797 -15.703 1 95.25 106 THR B N 1
ATOM 2714 C CA . THR B 1 106 ? 20.688 -18.266 -14.352 1 95.25 106 THR B CA 1
ATOM 2715 C C . THR B 1 106 ? 19.438 -18.828 -13.703 1 95.25 106 THR B C 1
ATOM 2717 O O . THR B 1 106 ? 19.5 -19.531 -12.688 1 95.25 106 THR B O 1
ATOM 2720 N N . GLY B 1 107 ? 18.266 -18.469 -14.227 1 96.81 107 GLY B N 1
ATOM 2721 C CA . GLY B 1 107 ? 17 -18.938 -13.695 1 96.81 107 GLY B CA 1
ATOM 2722 C C . GLY B 1 107 ? 16.453 -18.062 -12.594 1 96.81 107 GLY B C 1
ATOM 2723 O O . GLY B 1 107 ? 15.336 -18.281 -12.109 1 96.81 107 GLY B O 1
ATOM 2724 N N . VAL B 1 108 ? 17.219 -17.062 -12.164 1 96.31 108 VAL B N 1
ATOM 2725 C CA . VAL B 1 108 ? 16.812 -16.156 -11.094 1 96.31 108 VAL B CA 1
ATOM 2726 C C . VAL B 1 108 ? 16.031 -14.984 -11.672 1 96.31 108 VAL B C 1
ATOM 2728 O O . VAL B 1 108 ? 16.625 -13.992 -12.102 1 96.31 108 VAL B O 1
ATOM 2731 N N . TRP B 1 109 ? 14.758 -15.07 -11.586 1 94.44 109 TRP B N 1
ATOM 2732 C CA . TRP B 1 109 ? 13.898 -14.203 -12.391 1 94.44 109 TRP B CA 1
ATOM 2733 C C . TRP B 1 109 ? 14.023 -12.75 -11.945 1 94.44 109 TRP B C 1
ATOM 2735 O O . TRP B 1 109 ? 13.898 -11.828 -12.758 1 94.44 109 TRP B O 1
ATOM 2745 N N . ASN B 1 110 ? 14.258 -12.5 -10.602 1 91.56 110 ASN B N 1
ATOM 2746 C CA . ASN B 1 110 ? 14.273 -11.125 -10.109 1 91.56 110 ASN B CA 1
ATOM 2747 C C . ASN B 1 110 ? 15.562 -10.406 -10.516 1 91.56 110 ASN B C 1
ATOM 2749 O O . ASN B 1 110 ? 15.734 -9.219 -10.219 1 91.56 110 ASN B O 1
ATOM 2753 N N . GLU B 1 111 ? 16.422 -11.102 -11.258 1 92.12 111 GLU B N 1
ATOM 2754 C CA . GLU B 1 111 ? 17.594 -10.523 -11.891 1 92.12 111 GLU B CA 1
ATOM 2755 C C . GLU B 1 111 ? 17.391 -10.359 -13.398 1 92.12 111 GLU B C 1
ATOM 2757 O O . GLU B 1 111 ? 18.297 -9.93 -14.109 1 92.12 111 GLU B O 1
ATOM 2762 N N . GLY B 1 112 ? 16.234 -10.688 -13.812 1 92.56 112 GLY B N 1
ATOM 2763 C CA . GLY B 1 112 ? 15.93 -10.664 -15.234 1 92.56 112 GLY B CA 1
ATOM 2764 C C . GLY B 1 112 ? 15.602 -9.273 -15.75 1 92.56 112 GLY B C 1
ATOM 2765 O O . GLY B 1 112 ? 15.938 -8.273 -15.117 1 92.56 112 GLY B O 1
ATOM 2766 N N . ARG B 1 113 ? 15.086 -9.266 -16.969 1 92.75 113 ARG B N 1
ATOM 2767 C CA . ARG B 1 113 ? 14.758 -7.996 -17.609 1 92.75 113 ARG B CA 1
ATOM 2768 C C . ARG B 1 113 ? 13.242 -7.805 -17.688 1 92.75 113 ARG B C 1
ATOM 2770 O O . ARG B 1 113 ? 12.492 -8.773 -17.828 1 92.75 113 ARG B O 1
ATOM 2777 N N . GLY B 1 114 ? 12.852 -6.523 -17.594 1 92 114 GLY B N 1
ATOM 2778 C CA . GLY B 1 114 ? 11.438 -6.191 -17.703 1 92 114 GLY B CA 1
ATOM 2779 C C . GLY B 1 114 ? 10.625 -6.637 -16.5 1 92 114 GLY B C 1
ATOM 2780 O O . GLY B 1 114 ? 9.586 -7.277 -16.641 1 92 114 GLY B O 1
ATOM 2781 N N . ILE B 1 115 ? 11.18 -6.43 -15.344 1 93.69 115 ILE B N 1
ATOM 2782 C CA . ILE B 1 115 ? 10.438 -6.723 -14.125 1 93.69 115 ILE B CA 1
ATOM 2783 C C . ILE B 1 115 ? 9.25 -5.773 -14 1 93.69 115 ILE B C 1
ATOM 2785 O O . ILE B 1 115 ? 9.406 -4.555 -14.125 1 93.69 115 ILE B O 1
ATOM 2789 N N . VAL B 1 116 ? 8.055 -6.391 -13.828 1 93.31 116 VAL B N 1
ATOM 2790 C CA . VAL B 1 116 ? 6.844 -5.582 -13.773 1 93.31 116 VAL B CA 1
ATOM 2791 C C . VAL B 1 116 ? 5.977 -6.027 -12.594 1 93.31 116 VAL B C 1
ATOM 2793 O O . VAL B 1 116 ? 6.152 -7.129 -12.07 1 93.31 116 VAL B O 1
ATOM 2796 N N . GLY B 1 117 ? 5.035 -5.094 -12.25 1 94.31 117 GLY B N 1
ATOM 2797 C CA . GLY B 1 117 ? 4.082 -5.398 -11.195 1 94.31 117 GLY B CA 1
ATOM 2798 C C . GLY B 1 117 ? 4.332 -4.613 -9.922 1 94.31 117 GLY B C 1
ATOM 2799 O O . GLY B 1 117 ? 5.273 -3.822 -9.844 1 94.31 117 GLY B O 1
ATOM 2800 N N . LYS B 1 118 ? 3.396 -4.793 -8.984 1 93.12 118 LYS B N 1
ATOM 2801 C CA . LYS B 1 118 ? 3.451 -4.102 -7.703 1 93.12 118 LYS B CA 1
ATOM 2802 C C . LYS B 1 118 ? 3.121 -5.047 -6.551 1 93.12 118 LYS B C 1
ATOM 2804 O O . LYS B 1 118 ? 2.248 -5.906 -6.68 1 93.12 118 LYS B O 1
ATOM 2809 N N . VAL B 1 119 ? 3.85 -4.875 -5.527 1 95 119 VAL B N 1
ATOM 2810 C CA . VAL B 1 119 ? 3.543 -5.531 -4.262 1 95 119 VAL B CA 1
ATOM 2811 C C . VAL B 1 119 ? 4.082 -4.699 -3.102 1 95 119 VAL B C 1
ATOM 2813 O O . VAL B 1 119 ? 5.148 -4.09 -3.209 1 95 119 VAL B O 1
ATOM 2816 N N . ILE B 1 120 ? 3.334 -4.578 -2.076 1 95.81 120 ILE B N 1
ATOM 2817 C CA . ILE B 1 120 ? 3.873 -4.004 -0.848 1 95.81 120 ILE B CA 1
ATOM 2818 C C . ILE B 1 120 ? 4.48 -5.109 0.013 1 95.81 120 ILE B C 1
ATOM 2820 O O . ILE B 1 120 ? 3.805 -6.09 0.344 1 95.81 120 ILE B O 1
ATOM 2824 N N . GLY B 1 121 ? 5.723 -4.93 0.295 1 95.69 121 GLY B N 1
ATOM 2825 C CA . GLY B 1 121 ? 6.406 -5.918 1.116 1 95.69 121 GLY B CA 1
ATOM 2826 C C . GLY B 1 121 ? 6.484 -5.523 2.58 1 95.69 121 GLY B C 1
ATOM 2827 O O . GLY B 1 121 ? 6.406 -4.34 2.916 1 95.69 121 GLY B O 1
ATOM 2828 N N . TYR B 1 122 ? 6.547 -6.477 3.393 1 96.5 122 TYR B N 1
ATOM 2829 C CA . TYR B 1 122 ? 6.832 -6.332 4.816 1 96.5 122 TYR B CA 1
ATOM 2830 C C . TYR B 1 122 ? 7.957 -7.266 5.242 1 96.5 122 TYR B C 1
ATOM 2832 O O . TYR B 1 122 ? 7.855 -8.484 5.082 1 96.5 122 TYR B O 1
ATOM 2840 N N . MET B 1 123 ? 9.016 -6.695 5.688 1 93.19 123 MET B N 1
ATOM 2841 C CA . MET B 1 123 ? 10.18 -7.445 6.133 1 93.19 123 MET B CA 1
ATOM 2842 C C . MET B 1 123 ? 10.906 -6.711 7.258 1 93.19 123 MET B C 1
ATOM 2844 O O . MET B 1 123 ? 11.086 -5.496 7.191 1 93.19 123 MET B O 1
ATOM 2848 N N . ASN B 1 124 ? 11.289 -7.43 8.32 1 91.62 124 ASN B N 1
ATOM 2849 C CA . ASN B 1 124 ? 12.016 -6.859 9.453 1 91.62 124 ASN B CA 1
ATOM 2850 C C . ASN B 1 124 ? 11.266 -5.668 10.047 1 91.62 124 ASN B C 1
ATOM 2852 O O . ASN B 1 124 ? 11.867 -4.613 10.281 1 91.62 124 ASN B O 1
ATOM 2856 N N . ASP B 1 125 ? 9.969 -5.773 10.109 1 91.44 125 ASP B N 1
ATOM 2857 C CA . ASP B 1 125 ? 9.078 -4.805 10.734 1 91.44 125 ASP B CA 1
ATOM 2858 C C . ASP B 1 125 ? 8.977 -3.531 9.898 1 91.44 125 ASP B C 1
ATOM 2860 O O . ASP B 1 125 ? 8.641 -2.465 10.422 1 91.44 125 ASP B O 1
ATOM 2864 N N . LEU B 1 126 ? 9.312 -3.703 8.617 1 95.88 126 LEU B N 1
ATOM 2865 C CA . LEU B 1 126 ? 9.227 -2.559 7.715 1 95.88 126 LEU B CA 1
ATOM 2866 C C . LEU B 1 126 ? 8.375 -2.885 6.492 1 95.88 126 LEU B C 1
ATOM 2868 O O . LEU B 1 126 ? 8.508 -3.963 5.906 1 95.88 126 LEU B O 1
ATOM 2872 N N . PHE B 1 127 ? 7.5 -1.977 6.25 1 96.81 127 PHE B N 1
ATOM 2873 C CA . PHE B 1 127 ? 6.816 -2.002 4.965 1 96.81 127 PHE B CA 1
ATOM 2874 C C . PHE B 1 127 ? 7.648 -1.302 3.895 1 96.81 127 PHE B C 1
ATOM 287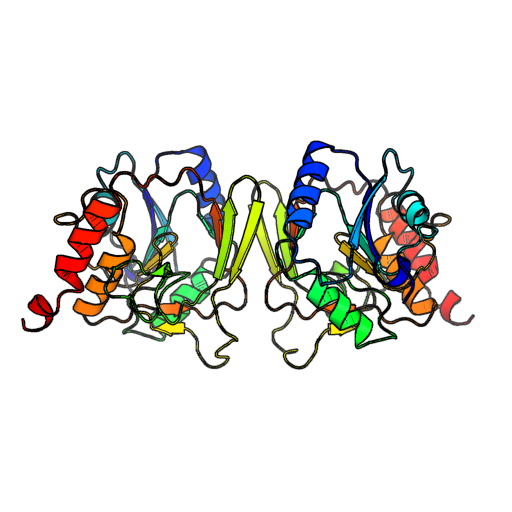6 O O . PHE B 1 127 ? 8.359 -0.337 4.188 1 96.81 127 PHE B O 1
ATOM 2883 N N . TYR B 1 128 ? 7.547 -1.796 2.678 1 91.62 128 TYR B N 1
ATOM 2884 C CA . TYR B 1 128 ? 8.164 -1.111 1.544 1 91.62 128 TYR B CA 1
ATOM 2885 C C . TYR B 1 128 ? 7.363 -1.353 0.267 1 91.62 128 TYR B C 1
ATOM 2887 O O . TYR B 1 128 ? 6.734 -2.4 0.109 1 91.62 128 TYR B O 1
ATOM 2895 N N . MET B 1 129 ? 7.391 -0.38 -0.564 1 87.44 129 MET B N 1
ATOM 2896 C CA . MET B 1 129 ? 6.754 -0.502 -1.872 1 87.44 129 MET B CA 1
ATOM 2897 C C . MET B 1 129 ? 7.707 -1.13 -2.885 1 87.44 129 MET B C 1
ATOM 2899 O O . MET B 1 129 ? 8.797 -0.61 -3.121 1 87.44 129 MET B O 1
ATOM 2903 N N . ALA B 1 130 ? 7.281 -2.229 -3.393 1 79.81 130 ALA B N 1
ATOM 2904 C CA . ALA B 1 130 ? 7.988 -2.836 -4.52 1 79.81 130 ALA B CA 1
ATOM 2905 C C . ALA B 1 130 ? 7.246 -2.594 -5.828 1 79.81 130 ALA B C 1
ATOM 2907 O O . ALA B 1 130 ? 6.367 -3.373 -6.203 1 79.81 130 ALA B O 1
ATOM 2908 N N . SER B 1 131 ? 7.367 -1.411 -6.367 1 69.19 131 SER B N 1
ATOM 2909 C CA . SER B 1 131 ? 6.824 -1.032 -7.668 1 69.19 131 SER B CA 1
ATOM 2910 C C . SER B 1 131 ? 7.852 -1.238 -8.773 1 69.19 131 SER B C 1
ATOM 2912 O O . SER B 1 131 ? 8.852 -0.526 -8.836 1 69.19 131 SER B O 1
ATOM 2914 N N . LEU B 1 132 ? 7.602 -2.191 -9.508 1 69.44 132 LEU B N 1
ATOM 2915 C CA . LEU B 1 132 ? 8.617 -2.621 -10.461 1 69.44 132 LEU B CA 1
ATOM 2916 C C . LEU B 1 132 ? 8.234 -2.23 -11.883 1 69.44 132 LEU B C 1
ATOM 2918 O O . LEU B 1 132 ? 8.961 -2.529 -12.836 1 69.44 132 LEU B O 1
ATOM 2922 N N . GLU B 1 133 ? 6.988 -1.516 -11.844 1 65.88 133 GLU B N 1
ATOM 2923 C CA . GLU B 1 133 ? 6.5 -1.18 -13.18 1 65.88 133 GLU B CA 1
ATOM 2924 C C . GLU B 1 133 ? 7.004 0.192 -13.617 1 65.88 133 GLU B C 1
ATOM 2926 O O . GLU B 1 133 ? 7.098 1.114 -12.805 1 65.88 133 GLU B O 1
ATOM 2931 N N . GLN B 1 134 ? 7.551 0.165 -14.805 1 60.44 134 GLN B N 1
ATOM 2932 C CA . GLN B 1 134 ? 7.844 1.45 -15.43 1 60.44 134 GLN B CA 1
ATOM 2933 C C . GLN B 1 134 ? 6.566 2.117 -15.938 1 60.44 134 GLN B C 1
ATOM 2935 O O . GLN B 1 134 ? 5.605 1.437 -16.297 1 60.44 134 GLN B O 1
ATOM 2940 N N . PRO B 1 135 ? 6.242 3.434 -15.625 1 57.06 135 PRO B N 1
ATOM 2941 C CA . PRO B 1 135 ? 5.031 4.211 -15.906 1 57.06 135 PRO B CA 1
ATOM 2942 C C . PRO B 1 135 ? 4.422 3.881 -17.266 1 57.06 135 PRO B C 1
ATOM 2944 O O . PRO B 1 135 ? 3.221 4.082 -17.469 1 57.06 135 PRO B O 1
ATOM 2947 N N . TYR B 1 136 ? 5.047 3.295 -18.234 1 51.12 136 TYR B N 1
ATOM 2948 C CA . TYR B 1 136 ? 4.703 3.51 -19.641 1 51.12 136 TYR B CA 1
ATOM 2949 C C . TYR B 1 136 ? 3.518 2.643 -20.047 1 51.12 136 TYR B C 1
ATOM 2951 O O . TYR B 1 136 ? 3.096 2.66 -21.203 1 51.12 136 TYR B O 1
ATOM 2959 N N . HIS B 1 137 ? 2.791 1.883 -19.172 1 57.81 137 HIS B N 1
ATOM 2960 C CA . HIS B 1 137 ? 1.979 0.968 -19.969 1 57.81 137 HIS B CA 1
ATOM 2961 C C . HIS B 1 137 ? 0.496 1.294 -19.828 1 57.81 137 HIS B C 1
ATOM 2963 O O . HIS B 1 137 ? -0.329 0.395 -19.656 1 57.81 137 HIS B O 1
ATOM 2969 N N . GLU B 1 138 ? 0.05 2.619 -19.953 1 59.06 138 GLU B N 1
ATOM 2970 C CA . GLU B 1 138 ? -1.309 3.021 -19.609 1 59.06 138 GLU B CA 1
ATOM 2971 C C . GLU B 1 138 ? -2.33 2.395 -20.562 1 59.06 138 GLU B C 1
ATOM 2973 O O . GLU B 1 138 ? -3.482 2.178 -20.172 1 59.06 138 GLU B O 1
ATOM 2978 N N . SER B 1 139 ? -1.793 1.844 -21.594 1 67.81 139 SER B N 1
ATOM 2979 C CA . SER B 1 139 ? -2.824 1.382 -22.516 1 67.81 139 SER B CA 1
ATOM 2980 C C . SER B 1 139 ? -3.027 -0.126 -22.422 1 67.81 139 SER B C 1
ATOM 2982 O O . SER B 1 139 ? -3.98 -0.67 -22.984 1 67.81 139 SER B O 1
ATOM 2984 N N . LYS B 1 140 ? -2.342 -0.715 -21.547 1 81.88 140 LYS B N 1
ATOM 2985 C CA . LYS B 1 140 ? -2.473 -2.166 -21.453 1 81.88 140 LYS B CA 1
ATOM 2986 C C . LYS B 1 140 ? -3.18 -2.572 -20.172 1 81.88 140 LYS B C 1
ATOM 2988 O O . LYS B 1 140 ? -3.15 -1.836 -19.172 1 81.88 140 LYS B O 1
ATOM 2993 N N . THR B 1 141 ? -3.842 -3.703 -20.375 1 91.44 141 THR B N 1
ATOM 2994 C CA . THR B 1 141 ? -4.516 -4.203 -19.188 1 91.44 141 THR B CA 1
ATOM 2995 C C . THR B 1 141 ? -3.615 -5.172 -18.422 1 91.44 141 THR B C 1
ATOM 2997 O O . THR B 1 141 ? -3.807 -5.398 -17.234 1 91.44 141 THR B O 1
ATOM 3000 N N . PHE B 1 142 ? -2.709 -5.723 -19.188 1 95.19 142 PHE B N 1
ATOM 3001 C CA . PHE B 1 142 ? -1.702 -6.562 -18.547 1 95.19 142 PHE B CA 1
ATOM 3002 C C . PHE B 1 142 ? -0.423 -6.594 -19.375 1 95.19 142 PHE B C 1
ATOM 3004 O O . PHE B 1 142 ? -0.409 -6.148 -20.531 1 95.19 142 PHE B O 1
ATOM 3011 N N . ILE B 1 143 ? 0.626 -7.098 -18.812 1 95.06 143 ILE B N 1
ATOM 3012 C CA . ILE B 1 143 ? 1.922 -7.254 -19.469 1 95.06 143 ILE B CA 1
ATOM 3013 C C . ILE B 1 143 ? 2.299 -8.734 -19.516 1 95.06 143 ILE B C 1
ATOM 3015 O O . ILE B 1 143 ? 2.383 -9.398 -18.484 1 95.06 143 ILE B O 1
ATOM 3019 N N . PRO B 1 144 ? 2.477 -9.219 -20.734 1 96.69 144 PRO B N 1
ATOM 3020 C CA . PRO B 1 144 ? 2.969 -10.594 -20.828 1 96.69 144 PRO B CA 1
ATOM 3021 C C . PRO B 1 144 ? 4.355 -10.758 -20.203 1 96.69 144 PRO B C 1
ATOM 3023 O O . PRO B 1 144 ? 5.219 -9.898 -20.375 1 96.69 144 PRO B O 1
ATOM 3026 N N . VAL B 1 145 ? 4.539 -11.844 -19.484 1 97.44 145 VAL B N 1
ATOM 3027 C CA . VAL B 1 145 ? 5.82 -12.125 -18.844 1 97.44 145 VAL B CA 1
ATOM 3028 C C . VAL B 1 145 ? 6.188 -13.594 -19.062 1 97.44 145 VAL B C 1
ATOM 3030 O O . VAL B 1 145 ? 5.324 -14.422 -19.359 1 97.44 145 VAL B O 1
ATOM 3033 N N . GLU B 1 146 ? 7.441 -13.883 -18.859 1 98.12 146 GLU B N 1
ATOM 3034 C CA . GLU B 1 146 ? 7.887 -15.266 -18.891 1 98.12 146 GLU B CA 1
ATOM 3035 C C . GLU B 1 146 ? 7.547 -15.992 -17.594 1 98.12 146 GLU B C 1
ATOM 3037 O O . GLU B 1 146 ? 7.266 -17.203 -17.609 1 98.12 146 GLU B O 1
ATOM 3042 N N . CYS B 1 147 ? 7.598 -15.195 -16.547 1 98.38 147 CYS B N 1
ATOM 3043 C CA . CYS B 1 147 ? 7.238 -15.844 -15.289 1 98.38 147 CYS B CA 1
ATOM 3044 C C . CYS B 1 147 ? 6.699 -14.836 -14.281 1 98.38 147 CYS B C 1
ATOM 3046 O O . CYS B 1 147 ? 6.844 -13.625 -14.469 1 98.38 147 CYS B O 1
ATOM 3048 N N . ILE B 1 148 ? 6.062 -15.375 -13.25 1 98.5 148 ILE B N 1
ATOM 3049 C CA . ILE B 1 148 ? 5.559 -14.562 -12.148 1 98.5 148 ILE B CA 1
ATOM 3050 C C . ILE B 1 148 ? 6.043 -15.141 -10.82 1 98.5 148 ILE B C 1
ATOM 3052 O O . ILE B 1 148 ? 6.41 -16.312 -10.742 1 98.5 148 ILE B O 1
ATOM 3056 N N . ASP B 1 149 ? 6.09 -14.273 -9.836 1 97.31 149 ASP B N 1
ATOM 3057 C CA . ASP B 1 149 ? 6.359 -14.688 -8.461 1 97.31 149 ASP B CA 1
ATOM 3058 C C . ASP B 1 149 ? 5.188 -15.492 -7.898 1 97.31 149 ASP B C 1
ATOM 3060 O O . ASP B 1 149 ? 4.035 -15.266 -8.266 1 97.31 149 ASP B O 1
ATOM 3064 N N . GLY B 1 150 ? 5.488 -16.344 -6.953 1 97.94 150 GLY B N 1
ATOM 3065 C CA . GLY B 1 150 ? 4.535 -17.328 -6.461 1 97.94 150 GLY B CA 1
ATOM 3066 C C . GLY B 1 150 ? 3.648 -16.797 -5.352 1 97.94 150 GLY B C 1
ATOM 3067 O O . GLY B 1 150 ? 2.752 -17.484 -4.875 1 97.94 150 GLY B O 1
ATOM 3068 N N . LEU B 1 151 ? 3.809 -15.57 -4.902 1 97.69 151 LEU B N 1
ATOM 3069 C CA . LEU B 1 151 ? 3.049 -15.07 -3.762 1 97.69 151 LEU B CA 1
ATOM 3070 C C . LEU B 1 151 ? 1.55 -15.164 -4.023 1 97.69 151 LEU B C 1
ATOM 3072 O O . LEU B 1 151 ? 0.773 -15.461 -3.113 1 97.69 151 LEU B O 1
ATOM 3076 N N . LEU B 1 152 ? 1.158 -14.914 -5.246 1 98.81 152 LEU B N 1
ATOM 3077 C CA . LEU B 1 152 ? -0.225 -15 -5.699 1 98.81 152 LEU B CA 1
ATOM 3078 C C . LEU B 1 152 ? -0.288 -15.297 -7.195 1 98.81 152 LEU B C 1
ATOM 3080 O O . LEU B 1 152 ? 0.23 -14.523 -8.008 1 98.81 152 LEU B O 1
ATOM 3084 N N . MET B 1 153 ? -0.83 -16.406 -7.578 1 98.94 153 MET B N 1
ATOM 3085 C CA . MET B 1 153 ? -0.964 -16.875 -8.953 1 98.94 153 MET B CA 1
ATOM 3086 C C . MET B 1 153 ? -2.404 -17.281 -9.25 1 98.94 153 MET B C 1
ATOM 3088 O O . MET B 1 153 ? -2.926 -18.219 -8.656 1 98.94 153 MET B O 1
ATOM 3092 N N . ALA B 1 154 ? -3.037 -16.625 -10.172 1 98.94 154 ALA B N 1
ATOM 3093 C CA . ALA B 1 154 ? -4.43 -16.922 -10.516 1 98.94 154 ALA B CA 1
ATOM 3094 C C . ALA B 1 154 ? -4.543 -17.516 -11.906 1 98.94 154 ALA B C 1
ATOM 3096 O O . ALA B 1 154 ? -3.867 -17.078 -12.844 1 98.94 154 ALA B O 1
ATOM 3097 N N . THR B 1 155 ? -5.371 -18.5 -12.055 1 98.88 155 THR B N 1
ATOM 3098 C CA . THR B 1 155 ? -5.465 -19.203 -13.32 1 98.88 155 THR B CA 1
ATOM 3099 C C . THR B 1 155 ? -6.922 -19.375 -13.742 1 98.88 155 THR B C 1
ATOM 3101 O O . THR B 1 155 ? -7.812 -19.438 -12.891 1 98.88 155 THR B O 1
ATOM 3104 N N . GLN B 1 156 ? -7.152 -19.422 -15.039 1 98.5 156 GLN B N 1
ATOM 3105 C CA . GLN B 1 156 ? -8.469 -19.828 -15.516 1 98.5 156 GLN B CA 1
ATOM 3106 C C . GLN B 1 156 ? -8.422 -21.203 -16.172 1 98.5 156 GLN B C 1
ATOM 3108 O O . GLN B 1 156 ? -9.453 -21.734 -16.594 1 98.5 156 GLN B O 1
ATOM 3113 N N . TYR B 1 157 ? -7.23 -21.828 -16.219 1 98.44 157 TYR B N 1
ATOM 3114 C CA . TYR B 1 157 ? -7.023 -23.203 -16.688 1 98.44 157 TYR B CA 1
ATOM 3115 C C . TYR B 1 157 ? -6.195 -24 -15.68 1 98.44 157 TYR B C 1
ATOM 3117 O O . TYR B 1 157 ? -5.504 -23.406 -14.836 1 98.44 157 TYR B O 1
ATOM 3125 N N . ASP B 1 158 ? -6.352 -25.281 -15.805 1 98.31 158 ASP B N 1
ATOM 3126 C CA . ASP B 1 158 ? -5.566 -26.172 -14.961 1 98.31 158 ASP B CA 1
ATOM 3127 C C . ASP B 1 158 ? -4.391 -26.766 -15.727 1 98.31 158 ASP B C 1
ATOM 3129 O O . ASP B 1 158 ? -4.582 -27.391 -16.781 1 98.31 158 ASP B O 1
ATOM 3133 N N . VAL B 1 159 ? -3.227 -26.469 -15.297 1 98.62 159 VAL B N 1
ATOM 3134 C CA . VAL B 1 159 ? -1.99 -27.109 -15.742 1 98.62 159 VAL B CA 1
ATOM 3135 C C . VAL B 1 159 ? -1.306 -27.781 -14.562 1 98.62 159 VAL B C 1
ATOM 3137 O O . VAL B 1 159 ? -1.088 -27.172 -13.516 1 98.62 159 VAL B O 1
ATOM 3140 N N . PRO B 1 160 ? -1.016 -29.078 -14.695 1 98.62 160 PRO B N 1
ATOM 3141 C CA . PRO B 1 160 ? -0.41 -29.781 -13.562 1 98.62 160 PRO B CA 1
ATOM 3142 C C . PRO B 1 160 ? 0.917 -29.156 -13.125 1 98.62 160 PRO B C 1
ATOM 3144 O O . PRO B 1 160 ? 1.703 -28.719 -13.969 1 98.62 160 PRO B O 1
ATOM 3147 N N . TRP B 1 161 ? 1.112 -29.125 -11.828 1 98.75 161 TRP B N 1
ATOM 3148 C CA . TRP B 1 161 ? 2.385 -28.688 -11.258 1 98.75 161 TRP B CA 1
ATOM 3149 C C . TRP B 1 161 ? 3.42 -29.812 -11.328 1 98.75 161 TRP B C 1
ATOM 3151 O O . TRP B 1 161 ? 3.086 -30.984 -11.164 1 98.75 161 TRP B O 1
ATOM 3161 N N . ARG B 1 162 ? 4.637 -29.5 -11.523 1 98.62 162 ARG B N 1
ATOM 3162 C CA . ARG B 1 162 ? 5.672 -30.5 -11.75 1 98.62 162 ARG B CA 1
ATOM 3163 C C . ARG B 1 162 ? 6.27 -30.969 -10.43 1 98.62 162 ARG B C 1
ATOM 3165 O O . ARG B 1 162 ? 7.449 -30.75 -10.156 1 98.62 162 ARG B O 1
ATOM 3172 N N . GLU B 1 163 ? 5.473 -31.688 -9.773 1 98.12 163 GLU B N 1
ATOM 3173 C CA . GLU B 1 163 ? 5.922 -32.219 -8.484 1 98.12 163 GLU B CA 1
ATOM 3174 C C . GLU B 1 163 ? 6.988 -33.281 -8.664 1 98.12 163 GLU B 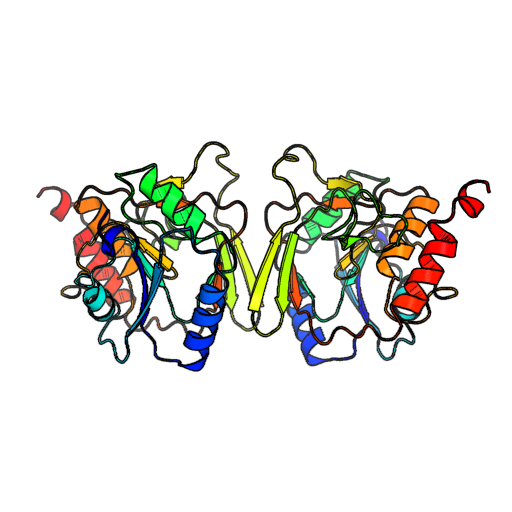C 1
ATOM 3176 O O . GLU B 1 163 ? 7.68 -33.656 -7.711 1 98.12 163 GLU B O 1
ATOM 3181 N N . ASP B 1 164 ? 7.109 -33.844 -9.875 1 98.31 164 ASP B N 1
ATOM 3182 C CA . ASP B 1 164 ? 8.164 -34.781 -10.195 1 98.31 164 ASP B CA 1
ATOM 3183 C C . ASP B 1 164 ? 9.531 -34.125 -10.211 1 98.31 164 ASP B C 1
ATOM 3185 O O . ASP B 1 164 ? 10.555 -34.75 -9.961 1 98.31 164 ASP B O 1
ATOM 3189 N N . LEU B 1 165 ? 9.594 -32.844 -10.445 1 98.19 165 LEU B N 1
ATOM 3190 C CA . LEU B 1 165 ? 10.852 -32.125 -10.555 1 98.19 165 LEU B CA 1
ATOM 3191 C C . LEU B 1 165 ? 11.102 -31.281 -9.312 1 98.19 165 LEU B C 1
ATOM 3193 O O . LEU B 1 165 ? 12.234 -31.203 -8.828 1 98.19 165 LEU B O 1
ATOM 3197 N N . PHE B 1 166 ? 10.039 -30.672 -8.844 1 98.44 166 PHE B N 1
ATOM 3198 C CA . PHE B 1 166 ? 10.172 -29.734 -7.734 1 98.44 166 PHE B CA 1
ATOM 3199 C C . PHE B 1 166 ? 9.461 -30.25 -6.492 1 98.44 166 PHE B C 1
ATOM 3201 O O . PHE B 1 166 ? 8.266 -30 -6.301 1 98.44 166 PHE B O 1
ATOM 3208 N N . ASP B 1 167 ? 10.148 -30.844 -5.648 1 97.44 167 ASP B N 1
ATOM 3209 C CA . ASP B 1 167 ? 9.602 -31.531 -4.477 1 97.44 167 ASP B CA 1
ATOM 3210 C C . ASP B 1 167 ? 9.844 -30.719 -3.207 1 97.44 167 ASP B C 1
ATOM 3212 O O . ASP B 1 167 ? 9.859 -31.266 -2.105 1 97.44 167 ASP B O 1
ATOM 3216 N N . GLY B 1 168 ? 10.078 -29.453 -3.293 1 96.5 168 GLY B N 1
ATOM 3217 C CA . GLY B 1 168 ? 10.219 -28.516 -2.189 1 96.5 168 GLY B CA 1
ATOM 3218 C C . GLY B 1 168 ? 9.375 -27.266 -2.355 1 96.5 168 GLY B C 1
ATOM 3219 O O . GLY B 1 168 ? 8.234 -27.344 -2.814 1 96.5 168 GLY B O 1
ATOM 3220 N N . PHE B 1 169 ? 9.953 -26.156 -1.957 1 95.75 169 PHE B N 1
ATOM 3221 C CA . PHE B 1 169 ? 9.086 -24.984 -1.848 1 95.75 169 PHE B CA 1
ATOM 3222 C C . PHE B 1 169 ? 9.625 -23.828 -2.693 1 95.75 169 PHE B C 1
ATOM 3224 O O . PHE B 1 169 ? 9.148 -22.703 -2.582 1 95.75 169 PHE B O 1
ATOM 3231 N N . ASP B 1 170 ? 10.609 -24.172 -3.541 1 96.56 170 ASP B N 1
ATOM 3232 C CA . ASP B 1 170 ? 11.18 -23.156 -4.422 1 96.56 170 ASP B CA 1
ATOM 3233 C C . ASP B 1 170 ? 10.969 -23.516 -5.887 1 96.56 170 ASP B C 1
ATOM 3235 O O . ASP B 1 170 ? 10.789 -24.688 -6.227 1 96.56 170 ASP B O 1
ATOM 3239 N N . PHE B 1 171 ? 10.844 -22.5 -6.73 1 97.94 171 PHE B N 1
ATOM 3240 C CA . PHE B 1 171 ? 10.852 -22.547 -8.188 1 97.94 171 PHE B CA 1
ATOM 3241 C C . PHE B 1 171 ? 9.57 -23.188 -8.711 1 97.94 171 PHE B C 1
ATOM 3243 O O . PHE B 1 171 ? 9.422 -23.391 -9.914 1 97.94 171 PHE B O 1
ATOM 3250 N N . TYR B 1 172 ? 8.648 -23.531 -7.805 1 98.5 172 TYR B N 1
ATOM 3251 C CA . TYR B 1 172 ? 7.336 -23.969 -8.25 1 98.5 172 TYR B CA 1
ATOM 3252 C C . TYR B 1 172 ? 6.66 -22.922 -9.117 1 98.5 172 TYR B C 1
ATOM 3254 O O . TYR B 1 172 ? 5.969 -23.25 -10.086 1 98.5 172 TYR B O 1
ATOM 3262 N N . ASP B 1 173 ? 6.867 -21.656 -8.789 1 98.56 173 ASP B N 1
ATOM 3263 C CA . ASP B 1 173 ? 6.215 -20.516 -9.43 1 98.56 173 ASP B CA 1
ATOM 3264 C C . ASP B 1 173 ? 6.789 -20.266 -10.828 1 98.56 173 ASP B C 1
ATOM 3266 O O . ASP B 1 173 ? 6.047 -20.203 -11.805 1 98.56 173 ASP B O 1
ATOM 3270 N N . VAL B 1 174 ? 8.094 -20.25 -10.93 1 98.25 174 VAL B N 1
ATOM 3271 C CA . VAL B 1 174 ? 8.734 -20 -12.219 1 98.25 174 VAL B CA 1
ATOM 3272 C C . VAL B 1 174 ? 8.492 -21.188 -13.148 1 98.25 174 VAL B C 1
ATOM 3274 O O . VAL B 1 174 ? 8.156 -21 -14.32 1 98.25 174 VAL B O 1
ATOM 3277 N N . SER B 1 175 ? 8.609 -22.375 -12.656 1 98.62 175 SER B N 1
ATOM 3278 C CA . SER B 1 175 ? 8.383 -23.562 -13.484 1 98.62 175 SER B CA 1
ATOM 3279 C C . SER B 1 175 ? 6.938 -23.625 -13.969 1 98.62 175 SER B C 1
ATOM 3281 O O . SER B 1 175 ? 6.676 -23.984 -15.117 1 98.62 175 SER B O 1
ATOM 3283 N N . GLN B 1 176 ? 6.004 -23.266 -13.07 1 98.88 176 GLN B N 1
ATOM 3284 C CA . GLN B 1 176 ? 4.602 -23.266 -13.469 1 98.88 176 GLN B CA 1
ATOM 3285 C C . GLN B 1 176 ? 4.348 -22.25 -14.586 1 98.88 176 GLN B C 1
ATOM 3287 O O . GLN B 1 176 ? 3.539 -22.5 -15.484 1 98.88 176 GLN B O 1
ATOM 3292 N N . SER B 1 177 ? 4.977 -21.141 -14.508 1 98.88 177 SER B N 1
ATOM 3293 C CA . SER B 1 177 ? 4.867 -20.156 -15.578 1 98.88 177 SER B CA 1
ATOM 3294 C C . SER B 1 177 ? 5.312 -20.75 -16.922 1 98.88 177 SER B C 1
ATOM 3296 O O . SER B 1 177 ? 4.629 -20.578 -17.922 1 98.88 177 SER B O 1
ATOM 3298 N N . PHE B 1 178 ? 6.352 -21.438 -16.922 1 98.62 178 PHE B N 1
ATOM 3299 C CA . PHE B 1 178 ? 6.871 -22.031 -18.141 1 98.62 178 PHE B CA 1
ATOM 3300 C C . PHE B 1 178 ? 5.977 -23.172 -18.609 1 98.62 178 PHE B C 1
ATOM 3302 O O . PHE B 1 178 ? 5.832 -23.406 -19.812 1 98.62 178 PHE B O 1
ATOM 3309 N N . GLU B 1 179 ? 5.418 -23.906 -17.672 1 98.81 179 GLU B N 1
ATOM 3310 C CA . GLU B 1 179 ? 4.484 -24.969 -18.062 1 98.81 179 GLU B CA 1
ATOM 3311 C C . GLU B 1 179 ? 3.246 -24.391 -18.734 1 98.81 179 GLU B C 1
ATOM 3313 O O . GLU B 1 179 ? 2.719 -24.969 -19.688 1 98.81 179 GLU B O 1
ATOM 3318 N N . PHE B 1 180 ? 2.76 -23.25 -18.203 1 98.81 180 PHE B N 1
ATOM 3319 C CA . PHE B 1 180 ? 1.637 -22.594 -18.859 1 98.81 180 PHE B CA 1
ATOM 3320 C C . PHE B 1 180 ? 2.01 -22.172 -20.281 1 98.81 180 PHE B C 1
ATOM 3322 O O . PHE B 1 180 ? 1.224 -22.344 -21.203 1 98.81 180 PHE B O 1
ATOM 3329 N N . LYS B 1 181 ? 3.172 -21.609 -20.438 1 98.25 181 LYS B N 1
ATOM 3330 C CA . LYS B 1 181 ? 3.643 -21.234 -21.766 1 98.25 181 LYS B CA 1
ATOM 3331 C C . LYS B 1 181 ? 3.734 -22.438 -22.688 1 98.25 181 LYS B C 1
ATOM 3333 O O . LYS B 1 181 ? 3.293 -22.375 -23.828 1 98.25 181 LYS B O 1
ATOM 3338 N N . LYS B 1 182 ? 4.258 -23.5 -22.203 1 97.62 182 LYS B N 1
ATOM 3339 C CA . LYS B 1 182 ? 4.367 -24.734 -22.969 1 97.62 182 LYS B CA 1
ATOM 3340 C C . LYS B 1 182 ? 2.992 -25.234 -23.422 1 97.62 182 LYS B C 1
ATOM 3342 O O . LYS B 1 182 ? 2.85 -25.781 -24.5 1 97.62 182 LYS B O 1
ATOM 3347 N N . ALA B 1 183 ? 2.041 -25.016 -22.562 1 98.25 183 ALA B N 1
ATOM 3348 C CA . ALA B 1 183 ? 0.678 -25.453 -22.844 1 98.25 183 ALA B CA 1
ATOM 3349 C C . ALA B 1 183 ? -0.017 -24.5 -23.812 1 98.25 183 ALA B C 1
ATOM 3351 O O . ALA B 1 183 ? -1.175 -24.719 -24.172 1 98.25 183 ALA B O 1
ATOM 3352 N N . GLY B 1 184 ? 0.662 -23.422 -24.188 1 98.12 184 GLY B N 1
ATOM 3353 C CA . GLY B 1 184 ? 0.138 -22.531 -25.203 1 98.12 184 GLY B CA 1
ATOM 3354 C C . GLY B 1 184 ? -0.564 -21.312 -24.625 1 98.12 184 GLY B C 1
ATOM 3355 O O . GLY B 1 184 ? -1.243 -20.578 -25.344 1 98.12 184 GLY B O 1
ATOM 3356 N N . TYR B 1 185 ? -0.415 -21.062 -23.312 1 98.81 185 TYR B N 1
ATOM 3357 C CA . TYR B 1 185 ? -1.096 -19.953 -22.672 1 98.81 185 TYR B CA 1
ATOM 3358 C C . TYR B 1 185 ? -0.132 -18.797 -22.406 1 98.81 185 TYR B C 1
ATOM 3360 O O . TYR B 1 185 ? 1.082 -19 -22.328 1 98.81 185 TYR B O 1
ATOM 3368 N N . THR B 1 186 ? -0.698 -17.656 -22.297 1 98.69 186 THR B N 1
ATOM 3369 C CA . THR B 1 186 ? 0.042 -16.469 -21.875 1 98.69 186 THR B CA 1
ATOM 3370 C C . THR B 1 186 ? 0.034 -16.344 -20.359 1 98.69 186 THR B C 1
ATOM 3372 O O . THR B 1 186 ? -0.981 -16.609 -19.719 1 98.69 186 THR B O 1
ATOM 3375 N N . VAL B 1 187 ? 1.167 -15.992 -19.844 1 98.81 187 VAL B N 1
ATOM 3376 C CA . VAL B 1 187 ? 1.305 -15.586 -18.453 1 98.81 187 VAL B CA 1
ATOM 3377 C C . VAL B 1 187 ? 1.43 -14.062 -18.359 1 98.81 187 VAL B C 1
ATOM 3379 O O . VAL B 1 187 ? 2.156 -13.453 -19.156 1 98.81 187 VAL B O 1
ATOM 3382 N N . GLY B 1 188 ? 0.668 -13.438 -17.453 1 97.94 188 GLY B N 1
ATOM 3383 C CA . GLY B 1 188 ? 0.66 -11.977 -17.453 1 97.94 188 GLY B CA 1
ATOM 3384 C C . GLY B 1 188 ? 0.648 -11.383 -16.062 1 97.94 188 GLY B C 1
ATOM 3385 O O . GLY B 1 188 ? 0.304 -12.062 -15.094 1 97.94 188 GLY B O 1
ATOM 3386 N N . VAL B 1 189 ? 1.078 -10.172 -15.969 1 97.06 189 VAL B N 1
ATOM 3387 C CA . VAL B 1 189 ? 0.936 -9.32 -14.789 1 97.06 189 VAL B CA 1
ATOM 3388 C C . VAL B 1 189 ? -0.026 -8.172 -15.094 1 97.06 189 VAL B C 1
ATOM 3390 O O . VAL B 1 189 ? 0.194 -7.406 -16.031 1 97.06 189 VAL B O 1
ATOM 3393 N N . PRO B 1 190 ? -1.09 -8.109 -14.359 1 95.38 190 PRO B N 1
ATOM 3394 C CA . PRO B 1 190 ? -2.002 -6.988 -14.602 1 95.38 190 PRO B CA 1
ATOM 3395 C C . PRO B 1 190 ? -1.327 -5.629 -14.422 1 95.38 190 PRO B C 1
ATOM 3397 O O . PRO B 1 190 ? -0.442 -5.484 -13.578 1 95.38 190 PRO B O 1
ATOM 3400 N N . VAL B 1 191 ? -1.731 -4.742 -15.266 1 91.44 191 VAL B N 1
ATOM 3401 C CA . VAL B 1 191 ? -1.353 -3.357 -14.992 1 91.44 191 VAL B CA 1
ATOM 3402 C C . VAL B 1 191 ? -2.055 -2.871 -13.727 1 91.44 191 VAL B C 1
ATOM 3404 O O . VAL B 1 191 ? -3.285 -2.812 -13.68 1 91.44 191 VAL B O 1
ATOM 3407 N N . GLN B 1 192 ? -1.255 -2.525 -12.727 1 90.12 192 GLN B N 1
ATOM 3408 C CA . GLN B 1 192 ? -1.788 -2.166 -11.422 1 90.12 192 GLN B CA 1
ATOM 3409 C C . GLN B 1 192 ? -1.688 -0.662 -11.18 1 90.12 192 GLN B C 1
ATOM 3411 O O . GLN B 1 192 ? -0.586 -0.114 -11.094 1 90.12 192 GLN B O 1
ATOM 3416 N N . ARG B 1 193 ? -2.781 -0.047 -11.094 1 83.75 193 ARG B N 1
ATOM 3417 C CA . ARG B 1 193 ? -2.756 1.352 -10.68 1 83.75 193 ARG B CA 1
ATOM 3418 C C . ARG B 1 193 ? -2.287 1.481 -9.234 1 83.75 193 ARG B C 1
ATOM 3420 O O . ARG B 1 193 ? -1.462 2.342 -8.914 1 83.75 193 ARG B O 1
ATOM 3427 N N . ASP B 1 194 ? -2.867 0.684 -8.398 1 88.69 194 ASP B N 1
ATOM 3428 C CA . ASP B 1 194 ? -2.447 0.507 -7.012 1 88.69 194 ASP B CA 1
ATOM 3429 C C . ASP B 1 194 ? -2.037 -0.939 -6.742 1 88.69 194 ASP B C 1
ATOM 3431 O O . ASP B 1 194 ? -2.506 -1.859 -7.414 1 88.69 194 ASP B O 1
ATOM 3435 N N . ALA B 1 195 ? -1.151 -1.071 -5.82 1 92.44 195 ALA B N 1
ATOM 3436 C CA . ALA B 1 195 ? -0.817 -2.441 -5.441 1 92.44 195 ALA B CA 1
ATOM 3437 C C . ALA B 1 195 ? -2.062 -3.209 -5.004 1 92.44 195 ALA B C 1
ATOM 3439 O O . ALA B 1 195 ? -2.91 -2.672 -4.289 1 92.44 195 ALA B O 1
ATOM 3440 N N . TRP B 1 196 ? -2.127 -4.477 -5.395 1 95.62 196 TRP B N 1
ATOM 3441 C CA . TRP B 1 196 ? -3.318 -5.266 -5.094 1 95.62 196 TRP B CA 1
ATOM 3442 C C . TRP B 1 196 ? -3.17 -5.996 -3.766 1 95.62 196 TRP B C 1
ATOM 3444 O O . TRP B 1 196 ? -4.16 -6.414 -3.166 1 95.62 196 TRP B O 1
ATOM 3454 N N . CYS B 1 197 ? -1.837 -6.164 -3.35 1 97.56 197 CYS B N 1
ATOM 3455 C CA . CYS B 1 197 ? -1.688 -7 -2.164 1 97.56 197 CYS B CA 1
ATOM 3456 C C . CYS B 1 197 ? -0.431 -6.625 -1.388 1 97.56 197 CYS B C 1
ATOM 3458 O O . CYS B 1 197 ? 0.43 -5.91 -1.9 1 97.56 197 CYS B O 1
ATOM 3460 N N . ILE B 1 198 ? -0.386 -7.016 -0.147 1 97.69 198 ILE B N 1
ATOM 3461 C CA . ILE B 1 198 ? 0.752 -6.926 0.761 1 97.69 198 ILE B CA 1
ATOM 3462 C C . ILE B 1 198 ? 1.321 -8.32 1.014 1 97.69 198 ILE B C 1
ATOM 3464 O O . ILE B 1 198 ? 0.569 -9.273 1.208 1 97.69 198 ILE B O 1
ATOM 3468 N N . HIS B 1 199 ? 2.582 -8.445 0.969 1 97.56 199 HIS B N 1
ATOM 3469 C CA . HIS B 1 199 ? 3.248 -9.719 1.224 1 97.56 199 HIS B CA 1
ATOM 3470 C C . HIS B 1 199 ? 4.172 -9.617 2.434 1 97.56 199 HIS B C 1
ATOM 3472 O O . HIS B 1 199 ? 5.141 -8.859 2.42 1 97.56 199 HIS B O 1
ATOM 3478 N N . TYR B 1 200 ? 3.896 -10.359 3.496 1 95.5 200 TYR B N 1
ATOM 3479 C CA . TYR B 1 200 ? 4.77 -10.477 4.66 1 95.5 200 TYR B CA 1
ATOM 3480 C C . TYR B 1 200 ? 5.906 -11.453 4.395 1 95.5 200 TYR B C 1
ATOM 3482 O O . TYR B 1 200 ? 5.668 -12.648 4.203 1 95.5 200 TYR B O 1
ATOM 3490 N N . HIS B 1 201 ? 7.059 -10.969 4.289 1 88.5 201 HIS B N 1
ATOM 3491 C CA . HIS B 1 201 ? 8.219 -11.828 4.074 1 88.5 201 HIS B CA 1
ATOM 3492 C C . HIS B 1 201 ? 8.844 -12.25 5.402 1 88.5 201 HIS B C 1
ATOM 3494 O O . HIS B 1 201 ? 9.469 -11.438 6.086 1 88.5 201 HIS B O 1
ATOM 3500 N N . PHE B 1 202 ? 8.461 -13.508 5.777 1 79 202 PHE B N 1
ATOM 3501 C CA . PHE B 1 202 ? 9.078 -14.055 6.98 1 79 202 PHE B CA 1
ATOM 3502 C C . PHE B 1 202 ? 10.07 -15.156 6.625 1 79 202 PHE B C 1
ATOM 3504 O O . PHE B 1 202 ? 9.82 -15.961 5.723 1 79 202 PHE B O 1
ATOM 3511 N N . ASP B 1 203 ? 11.133 -15.352 7.25 1 68.81 203 ASP B N 1
ATOM 3512 C CA . ASP B 1 203 ? 12.078 -16.469 7.281 1 68.81 203 ASP B CA 1
ATOM 3513 C C . ASP B 1 203 ? 12.328 -17.016 5.875 1 68.81 203 ASP B C 1
ATOM 3515 O O . ASP B 1 203 ? 11.68 -17.953 5.441 1 68.81 203 ASP B O 1
ATOM 3519 N N . VAL B 1 204 ? 13.008 -16.422 5.059 1 69.56 204 VAL B N 1
ATOM 3520 C CA . VAL B 1 204 ? 13.344 -16.984 3.752 1 69.56 204 VAL B CA 1
ATOM 3521 C C . VAL B 1 204 ? 14.281 -18.172 3.922 1 69.56 204 VAL B C 1
ATOM 3523 O O . VAL B 1 204 ? 15.367 -18.031 4.5 1 69.56 204 VAL B O 1
ATOM 3526 N N . ASN B 1 205 ? 13.734 -19.375 3.664 1 78.94 205 ASN B N 1
ATOM 3527 C CA . ASN B 1 205 ? 14.547 -20.578 3.662 1 78.94 205 ASN B CA 1
ATOM 3528 C C . ASN B 1 205 ? 15.18 -20.828 2.295 1 78.94 205 ASN B C 1
ATOM 3530 O O . ASN B 1 205 ? 14.492 -21.172 1.34 1 78.94 205 ASN B O 1
ATOM 3534 N N . MET B 1 206 ? 16.438 -20.672 2.234 1 83.56 206 MET B N 1
ATOM 3535 C CA . MET B 1 206 ? 17.156 -20.781 0.961 1 83.56 206 MET B CA 1
ATOM 3536 C C . MET B 1 206 ? 17.953 -22.062 0.89 1 83.56 206 MET B C 1
ATOM 3538 O O . MET B 1 206 ? 18.766 -22.25 -0.023 1 83.56 206 MET B O 1
ATOM 3542 N N . THR B 1 207 ? 17.625 -22.969 1.781 1 87.25 207 THR B N 1
ATOM 3543 C CA . THR B 1 207 ? 18.438 -24.172 1.937 1 87.25 207 THR B CA 1
ATOM 3544 C C . THR B 1 207 ? 18.5 -24.953 0.63 1 87.25 207 THR B C 1
ATOM 3546 O O . THR B 1 207 ? 19.562 -25.391 0.205 1 87.25 207 THR B O 1
ATOM 3549 N N . ASN B 1 208 ? 17.391 -25.188 -0.075 1 93.06 208 ASN B N 1
ATOM 3550 C CA . ASN B 1 208 ? 17.328 -26.016 -1.277 1 93.06 208 ASN B CA 1
ATOM 3551 C C . ASN B 1 208 ? 17.141 -25.156 -2.531 1 93.06 208 ASN B C 1
ATOM 3553 O O . ASN B 1 208 ? 16.859 -25.688 -3.609 1 93.06 208 ASN B O 1
ATOM 3557 N N . TYR B 1 209 ? 17.375 -23.938 -2.4 1 95.62 209 TYR B N 1
ATOM 3558 C CA . TYR B 1 209 ? 17.141 -23.016 -3.51 1 95.62 209 TYR B CA 1
ATOM 3559 C C . TYR B 1 209 ? 18.016 -23.359 -4.703 1 95.62 209 TYR B C 1
ATOM 3561 O O . TYR B 1 209 ? 17.531 -23.469 -5.832 1 95.62 209 TYR B O 1
ATOM 3569 N N . GLU B 1 210 ? 19.281 -23.562 -4.484 1 96.56 210 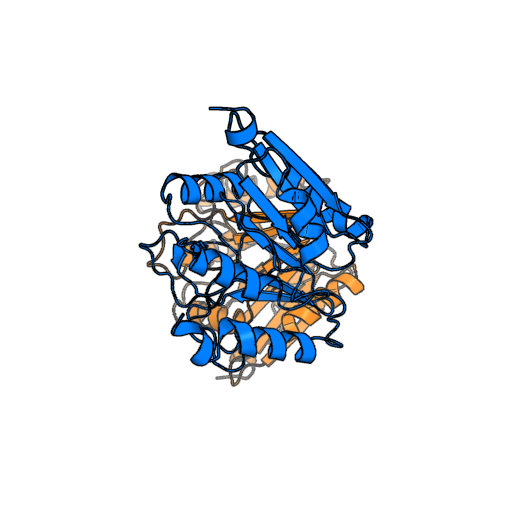GLU B N 1
ATOM 3570 C CA . GLU B 1 210 ? 20.234 -23.844 -5.551 1 96.56 210 GLU B CA 1
ATOM 3571 C C . GLU B 1 210 ? 19.938 -25.172 -6.23 1 96.56 210 GLU B C 1
ATOM 3573 O O . GLU B 1 210 ? 20.062 -25.297 -7.449 1 96.56 210 GLU B O 1
ATOM 3578 N N . LYS B 1 211 ? 19.531 -26.078 -5.445 1 97.5 211 LYS B N 1
ATOM 3579 C CA . LYS B 1 211 ? 19.125 -27.359 -5.996 1 97.5 211 LYS B CA 1
ATOM 3580 C C . LYS B 1 211 ? 18.016 -27.188 -7.035 1 97.5 211 LYS B C 1
ATOM 3582 O O . LYS B 1 211 ? 18.125 -27.688 -8.156 1 97.5 211 LYS B O 1
ATOM 3587 N N . TYR B 1 212 ? 17.047 -26.469 -6.668 1 97.81 212 TYR B N 1
ATOM 3588 C CA . TYR B 1 212 ? 15.883 -26.312 -7.543 1 97.81 212 TYR B CA 1
ATOM 3589 C C . TYR B 1 212 ? 16.188 -25.359 -8.695 1 97.81 212 TYR B C 1
ATOM 3591 O O . TYR B 1 212 ? 15.648 -25.531 -9.797 1 97.81 212 TYR B O 1
ATOM 3599 N N . ARG B 1 213 ? 17.031 -24.422 -8.438 1 97.5 213 ARG B N 1
ATOM 3600 C CA . ARG B 1 213 ? 17.484 -23.562 -9.531 1 97.5 213 ARG B CA 1
ATOM 3601 C C . ARG B 1 213 ? 18.125 -24.391 -10.641 1 97.5 213 ARG B C 1
ATOM 3603 O O . ARG B 1 213 ? 17.812 -24.203 -11.82 1 97.5 213 ARG B O 1
ATOM 3610 N N . LYS B 1 214 ? 19 -25.25 -10.281 1 97.56 214 LYS B N 1
ATOM 3611 C CA . LYS B 1 214 ? 19.672 -26.094 -11.266 1 97.56 214 LYS B CA 1
ATOM 3612 C C . LYS B 1 214 ? 18.688 -26.953 -12.031 1 97.56 214 LYS B C 1
ATOM 3614 O O . LYS B 1 214 ? 18.797 -27.109 -13.25 1 97.56 214 LYS B O 1
ATOM 3619 N N . ILE B 1 215 ? 17.719 -27.5 -11.328 1 98.06 215 ILE B N 1
ATOM 3620 C CA . ILE B 1 215 ? 16.688 -28.312 -11.969 1 98.06 215 ILE B CA 1
ATOM 3621 C C . ILE B 1 215 ? 15.93 -27.453 -12.984 1 98.06 215 ILE B C 1
ATOM 3623 O O . ILE B 1 215 ? 15.695 -27.891 -14.109 1 98.06 215 ILE B O 1
ATOM 3627 N N . PHE B 1 216 ? 15.625 -26.281 -12.609 1 98.38 216 PHE B N 1
ATOM 3628 C CA . PHE B 1 216 ? 14.891 -25.375 -13.484 1 98.38 216 PHE B CA 1
ATOM 3629 C C . PHE B 1 216 ? 15.695 -25.062 -14.742 1 98.38 216 PHE B C 1
ATOM 3631 O O . PHE B 1 216 ? 15.18 -25.156 -15.852 1 98.38 216 PHE B O 1
ATOM 3638 N N . VAL B 1 217 ? 16.906 -24.672 -14.523 1 97.5 217 VAL B N 1
ATOM 3639 C CA . VAL B 1 217 ? 17.75 -24.281 -15.648 1 97.5 217 VAL B CA 1
ATOM 3640 C C . VAL B 1 217 ? 17.922 -25.469 -16.609 1 97.5 217 VAL B C 1
ATOM 3642 O O . VAL B 1 217 ? 17.812 -25.297 -17.828 1 97.5 217 VAL B O 1
ATOM 3645 N N . GLU B 1 218 ? 18.109 -26.578 -16.109 1 96.81 218 GLU B N 1
ATOM 3646 C CA . GLU B 1 218 ? 18.312 -27.766 -16.922 1 96.81 218 GLU B CA 1
ATOM 3647 C C . GLU B 1 218 ? 17.062 -28.094 -17.734 1 96.81 218 GLU B C 1
ATOM 3649 O O . GLU B 1 218 ? 17.156 -28.453 -18.906 1 96.81 218 GLU B O 1
ATOM 3654 N N . HIS B 1 219 ? 15.93 -27.906 -17.156 1 97.06 219 HIS B N 1
ATOM 3655 C CA . HIS B 1 219 ? 14.703 -28.391 -17.797 1 97.06 219 HIS B CA 1
ATOM 3656 C C . HIS B 1 219 ? 14.07 -27.312 -18.672 1 97.06 219 HIS B C 1
ATOM 3658 O O . HIS B 1 219 ? 13.398 -27.625 -19.656 1 97.06 219 HIS B O 1
ATOM 3664 N N . TYR B 1 220 ? 14.367 -26.016 -18.312 1 97.06 220 TYR B N 1
ATOM 3665 C CA . TYR B 1 220 ? 13.57 -25 -18.984 1 97.06 220 TYR B CA 1
ATOM 3666 C C . TYR B 1 220 ? 14.469 -24.016 -19.734 1 97.06 220 TYR B C 1
ATOM 3668 O O . TYR B 1 220 ? 14.023 -23.344 -20.672 1 97.06 220 TYR B O 1
ATOM 3676 N N . MET B 1 221 ? 15.727 -23.859 -19.297 1 93.75 221 MET B N 1
ATOM 3677 C CA . MET B 1 221 ? 16.562 -22.812 -19.859 1 93.75 221 MET B CA 1
ATOM 3678 C C . MET B 1 221 ? 17.578 -23.406 -20.844 1 93.75 221 MET B C 1
ATOM 3680 O O . MET B 1 221 ? 18.125 -22.688 -21.688 1 93.75 221 MET B O 1
ATOM 3684 N N . SER B 1 222 ? 18.047 -24.531 -20.766 1 82.06 222 SER B N 1
ATOM 3685 C CA . SER B 1 222 ? 19.094 -25.125 -21.609 1 82.06 222 SER B CA 1
ATOM 3686 C C . SER B 1 222 ? 18.578 -25.406 -23.016 1 82.06 222 SER B C 1
ATOM 3688 O O . SER B 1 222 ? 17.391 -25.703 -23.203 1 82.06 222 SER B O 1
ATOM 3690 N N . ASP B 1 223 ? 19.094 -24.672 -24.016 1 62.72 223 ASP B N 1
ATOM 3691 C CA . ASP B 1 223 ? 18.859 -24.875 -25.438 1 62.72 223 ASP B CA 1
ATOM 3692 C C . ASP B 1 223 ? 18.594 -26.359 -25.734 1 62.72 223 ASP B C 1
ATOM 3694 O O . ASP B 1 223 ? 18.156 -26.703 -26.844 1 62.72 223 ASP B O 1
ATOM 3698 N N . ILE B 1 224 ? 19.047 -27.297 -25.062 1 47.25 224 ILE B N 1
ATOM 3699 C CA . ILE B 1 224 ? 18.859 -28.672 -25.484 1 47.25 224 ILE B CA 1
ATOM 3700 C C . ILE B 1 224 ? 17.359 -28.953 -25.656 1 47.25 224 ILE B C 1
ATOM 3702 O O . ILE B 1 224 ? 16.953 -29.594 -26.625 1 47.25 224 ILE B O 1
ATOM 3706 N N . ASN B 1 225 ? 16.516 -28.547 -24.672 1 43.88 225 ASN B N 1
ATOM 3707 C CA . ASN B 1 225 ? 15.141 -29.016 -24.812 1 43.88 225 ASN B CA 1
ATOM 3708 C C . ASN B 1 225 ? 14.336 -28.109 -25.75 1 43.88 225 ASN B C 1
ATOM 3710 O O . ASN B 1 225 ? 13.141 -28.328 -25.953 1 43.88 225 ASN B O 1
ATOM 3714 N N . LYS B 1 226 ? 14.68 -26.969 -26.219 1 46.09 226 LYS B N 1
ATOM 3715 C CA . LYS B 1 226 ? 13.906 -26.234 -27.219 1 46.09 226 LYS B CA 1
ATOM 3716 C C . LYS B 1 226 ? 13.859 -26.984 -28.531 1 46.09 226 LYS B C 1
ATOM 3718 O O . LYS B 1 226 ? 13.195 -26.547 -29.484 1 46.09 226 LYS B O 1
ATOM 3723 N N . GLU B 1 227 ? 14.812 -27.844 -28.859 1 37.78 227 GLU B N 1
ATOM 3724 C CA . GLU B 1 227 ? 14.734 -28.547 -30.125 1 37.78 227 GLU B CA 1
ATOM 3725 C C . GLU B 1 227 ? 13.703 -29.672 -30.062 1 37.78 227 GLU B C 1
ATOM 3727 O O . GLU B 1 227 ? 13.469 -30.359 -31.047 1 37.78 227 GLU B O 1
ATOM 3732 N N . GLU B 1 228 ? 13.07 -29.984 -28.859 1 34.84 228 GLU B N 1
ATOM 3733 C CA . GLU B 1 228 ? 12.094 -31.031 -29.172 1 34.84 228 GLU B CA 1
ATOM 3734 C C . GLU B 1 228 ? 10.758 -30.422 -29.594 1 34.84 228 GLU B C 1
ATOM 3736 O O . GLU B 1 228 ? 10.336 -29.391 -29.047 1 34.84 228 GLU B O 1
#

Organism: Bacillus thuringiensis (NCBI:txid1428)